Protein AF-A0A2V3ZYP7-F1 (afdb_monomer)

Mean predicted aligned error: 9.41 Å

Radius of gyration: 32.52 Å; Cα contacts (8 Å, |Δi|>4): 1141; chains: 1; bounding box: 69×99×107 Å

Foldseek 3Di:
DDDDDPPVVVVVVVVVVPPDPPPVPPVPPPVPPVVAPPQKDKDKDWPFDKWKWKAFDDFAFFWQDQKDKAFWAAAQAFGIKWKKKWFAWDQPQDPAFDADPVGHTFAKFFDFKKWWAAFAPDKFFDLVDKWKKFKFFFPAAPDDPPPDQGDTQADDGHTDPDTLDIDIDRQFHDHPVCVVVQVVLVPDPQADDPPDDRDHGTDIGTRPDPVNSVLLRVSSVCNNVVHCCSVDDVSVCVSGSIMMMTIDPPTHMITMTGFPPLNTWMKTWMFTCDDPGHPGITIGTTTTDNDDSVRRRMGMHMDGDCCSRPLRCVQRDARLDIGICVSRVQKAKAWFQRGMWMKMDRQCLLCLCVPAPGKAWPWKKKKWFFDPPNADPHRAHAAAPDPPNPGFFKFKAKDFSSNDGDGADADPPRDTWTWHWDADPVDRRPIMTMTTCRVVSRCCNVPNDDNGIIMIIYGDSVCSNPDGHMTMTGQPPVDPRHIIMITTMMHRD

Secondary structure (DSSP, 8-state):
-----SSHHHHHHHHHTT-----S------TTGGGS-TTEEEEEE-----EEEEEE-SS-B-BS-SEEEEEEEEETTTEEEEEEEEEPBP-TTT----B-TTS-B--EEEEEEEEEE---S-EES-TTS-EEEEEEEBSS-----TT-SS-BTT----B-SS-SEEEEE------GGGHHHHHHTT-SSSB--TTS----SSEEEE--SHHHHHHHHHHHHHHHTT-GGGSSHHHHHHH---EEEEE-TT---EEEEE-STTSEEEEEEEEESSGGGBT-EEEEEEEBPPPBTTB--EEEEEEEE-TT-TT-GGG--STT-EEEGGGTTTEEEEETTTTEEEEEE-TTGGGGGGSSSEEEEEEEEEEEEEPTTS--SSSSPPP---TTT-PPPEEEEEE-TT----EEPB-GGGPBPBPEEE--SS-GGG-EEEEE-HHHHHHHHHH---TT-EEEEEE-TTTGGG---EEEEE--TTSTTS-EEEEEEEEE-

Solvent-accessible surface area (backbone atoms only — not comparable to full-atom values): 26661 Å² total; per-residue (Å²): 135,85,90,87,79,71,62,68,63,53,50,56,56,59,57,63,73,69,69,69,81,77,64,88,70,74,70,77,77,61,86,60,67,89,76,49,60,99,53,49,48,79,46,81,44,61,83,60,65,70,47,50,20,26,34,34,58,64,82,45,56,20,36,64,52,59,51,44,48,45,22,13,35,75,39,81,75,71,15,37,40,39,26,35,26,39,32,26,63,32,64,75,92,62,74,62,60,48,60,46,100,86,70,49,78,44,50,58,44,68,72,47,35,27,46,35,37,41,30,37,78,59,54,35,41,57,54,87,48,69,32,36,46,33,31,24,44,30,73,49,68,77,67,76,57,102,86,49,94,68,44,27,19,80,51,83,80,60,56,44,89,69,49,31,34,78,50,74,44,62,71,34,57,32,57,76,94,48,44,66,67,41,41,52,61,73,36,76,79,49,49,61,71,85,88,63,83,78,74,70,68,31,46,81,42,74,31,81,34,69,64,28,47,48,51,44,40,51,53,37,51,35,34,62,68,68,41,68,47,69,72,43,72,70,44,34,38,70,74,47,27,21,36,38,42,33,43,38,94,79,24,41,35,30,38,32,26,43,37,32,97,69,27,28,29,41,37,38,34,29,23,33,72,53,77,98,52,42,74,44,64,32,47,50,65,29,23,32,47,50,35,45,102,90,43,67,42,32,33,29,23,45,48,73,49,23,80,78,13,86,55,51,57,57,70,55,79,46,34,65,31,72,44,48,13,88,72,27,86,21,33,32,39,27,30,29,39,70,38,31,23,26,37,38,36,57,87,64,61,49,55,63,64,68,74,33,82,43,68,48,67,79,38,25,37,40,37,41,20,61,35,75,90,70,58,42,90,67,46,41,51,73,55,30,72,49,93,85,64,81,40,59,40,36,31,39,26,38,26,42,76,60,60,47,86,73,46,60,43,67,38,80,96,71,36,68,40,54,47,43,72,48,78,29,92,89,45,64,80,66,27,33,36,36,35,83,38,34,68,59,53,42,47,28,46,74,73,50,74,63,91,54,54,31,36,37,37,28,60,47,83,92,48,27,33,76,37,75,53,47,48,46,32,31,44,39,88,92,44,95,51,27,56,35,45,40,32,36,34,38,30,29,104

InterPro domains:
  IPR025366 Protein of unknown function DUF4270 [PF14092] (31-489)

pLDDT: mean 86.4, std 14.0, range [39.28, 98.5]

Organism: NCBI:txid2184082

Sequence (493 aa):
MRMRTNHVLLLLLALSLFISCNSNNFEEHKIGDNLIDENSEVVLIDSLTIKSSTVIMDSLVTSGFKKSILGRYQDEFLGDVKTEFYGVLDFSGGFKKPTSSEGADINIEFDSLVFMAYPDTLYFGDTLQPQRIIINQLSEEIELPDNELAYYAHSKFDYNENPLLDTEFFLKPVKQSKYNQVIDNHGAEGEIDYSEKYYGKGIFIKMENADAIALGKEIVDSVNTESEIFNNVNQWHKFIKGLVIRPGDENTVMWQAPIGEGKLKLRLYYHETDYEDAGKQKFHDFQIVADGPDEQKSFTNYSSDRSSTPQGLDRLIKQEDELDSEQTDHLTFIQGGVGLYTKINIPYIENLKRLGIAGGVLKAELIMYPKNDSFDDELFPLPTADKFSRLTSLILYNTNEDNEFRSFIPGVNNTAIAFRVNDNLQNKDETFYSVDLTSYVNSVVVSGKEYEDAILIGIQREVVGNTYDRLIIEDDPDSDYRMKLKVTYVIQR

Structure (mmCIF, N/CA/C/O backbone):
data_AF-A0A2V3ZYP7-F1
#
_entry.id   AF-A0A2V3ZYP7-F1
#
loop_
_atom_site.group_PDB
_atom_site.id
_atom_site.type_symbol
_atom_site.label_atom_id
_atom_site.label_alt_id
_atom_site.label_comp_id
_atom_site.label_asym_id
_atom_site.label_entity_id
_atom_site.label_seq_id
_atom_site.pdbx_PDB_ins_code
_atom_site.Cartn_x
_atom_site.Cartn_y
_atom_site.Cartn_z
_atom_site.occupancy
_atom_site.B_iso_or_equiv
_atom_site.auth_seq_id
_atom_site.auth_comp_id
_atom_site.auth_asym_id
_atom_site.auth_atom_id
_atom_site.pdbx_PDB_model_num
ATOM 1 N N . MET A 1 1 ? 13.989 -74.855 73.304 1.00 43.75 1 MET A N 1
ATOM 2 C CA . MET A 1 1 ? 13.009 -74.152 74.161 1.00 43.75 1 MET A CA 1
ATOM 3 C C . MET A 1 1 ? 12.458 -72.995 73.341 1.00 43.75 1 MET A C 1
ATOM 5 O O . MET A 1 1 ? 13.243 -72.219 72.818 1.00 43.75 1 MET A O 1
ATOM 9 N N . ARG A 1 2 ? 11.156 -73.032 73.042 1.00 39.41 2 ARG A N 1
ATOM 10 C CA . ARG A 1 2 ? 10.499 -72.312 71.938 1.00 39.41 2 ARG A CA 1
ATOM 11 C C . ARG A 1 2 ? 10.403 -70.799 72.168 1.00 39.41 2 ARG A C 1
ATOM 13 O O . ARG A 1 2 ? 10.020 -70.363 73.248 1.00 39.41 2 ARG A O 1
ATOM 20 N N . MET A 1 3 ? 10.664 -70.065 71.085 1.00 50.03 3 MET A N 1
ATOM 21 C CA . MET A 1 3 ? 10.304 -68.669 70.824 1.00 50.03 3 MET A CA 1
ATOM 22 C C . MET A 1 3 ? 8.874 -68.348 71.273 1.00 50.03 3 MET A C 1
ATOM 24 O O . MET A 1 3 ? 7.943 -69.034 70.853 1.00 50.03 3 MET A O 1
ATOM 28 N N . ARG A 1 4 ? 8.703 -67.281 72.060 1.00 53.97 4 ARG A N 1
ATOM 29 C CA . ARG A 1 4 ? 7.450 -66.516 72.191 1.00 53.97 4 ARG A CA 1
ATOM 30 C C . ARG A 1 4 ? 7.741 -65.182 72.882 1.00 53.97 4 ARG A C 1
ATOM 32 O O . ARG A 1 4 ? 7.318 -64.924 74.001 1.00 53.97 4 ARG A O 1
ATOM 39 N N . THR A 1 5 ? 8.489 -64.328 72.200 1.00 57.00 5 THR A N 1
ATOM 40 C CA . THR A 1 5 ? 8.727 -62.953 72.643 1.00 57.00 5 THR A CA 1
ATOM 41 C C . THR A 1 5 ? 9.000 -62.110 71.404 1.00 57.00 5 THR A C 1
ATOM 43 O O . THR A 1 5 ? 9.689 -62.575 70.502 1.00 57.00 5 THR A O 1
ATOM 46 N N . ASN A 1 6 ? 8.450 -60.893 71.367 1.00 60.00 6 ASN A N 1
ATOM 47 C CA . ASN A 1 6 ? 8.679 -59.847 70.353 1.00 60.00 6 ASN A CA 1
ATOM 48 C C . ASN A 1 6 ? 7.714 -59.780 69.155 1.00 60.00 6 ASN A C 1
ATOM 50 O O . ASN A 1 6 ? 8.114 -59.375 68.070 1.00 60.00 6 ASN A O 1
ATOM 54 N N . HIS A 1 7 ? 6.424 -60.078 69.337 1.00 55.78 7 HIS A N 1
ATOM 55 C CA . HIS A 1 7 ? 5.395 -59.602 68.390 1.00 55.78 7 HIS A CA 1
ATOM 56 C C . HIS A 1 7 ? 4.642 -58.376 68.909 1.00 55.78 7 HIS A C 1
ATOM 58 O O . HIS A 1 7 ? 4.373 -57.470 68.137 1.00 55.78 7 HIS A O 1
ATOM 64 N N . VAL A 1 8 ? 4.413 -58.272 70.222 1.00 63.22 8 VAL A N 1
ATOM 65 C CA . VAL A 1 8 ? 3.719 -57.116 70.822 1.00 63.22 8 VAL A CA 1
ATOM 66 C C . VAL A 1 8 ? 4.585 -55.850 70.791 1.00 63.22 8 VAL A C 1
ATOM 68 O O . VAL A 1 8 ? 4.085 -54.776 70.481 1.00 63.22 8 VAL A O 1
ATOM 71 N N . LEU A 1 9 ? 5.898 -55.975 71.022 1.00 58.69 9 LEU A N 1
ATOM 72 C CA . LEU A 1 9 ? 6.828 -54.839 70.976 1.00 58.69 9 LEU A CA 1
ATOM 73 C C . LEU A 1 9 ? 7.056 -54.328 69.542 1.00 58.69 9 LEU A C 1
ATOM 75 O O . LEU A 1 9 ? 7.192 -53.131 69.328 1.00 58.69 9 LEU A O 1
ATOM 79 N N . LEU A 1 10 ? 7.044 -55.234 68.559 1.00 61.59 10 LEU A N 1
ATOM 80 C CA . LEU A 1 10 ? 7.167 -54.907 67.135 1.00 61.59 10 LEU A CA 1
ATOM 81 C C . LEU A 1 10 ? 5.869 -54.298 66.581 1.00 61.59 10 LEU A C 1
ATOM 83 O O . LEU A 1 10 ? 5.938 -53.384 65.767 1.00 61.59 10 LEU A O 1
ATOM 87 N N . LEU A 1 11 ? 4.701 -54.729 67.081 1.00 61.94 11 LEU A N 1
ATOM 88 C CA . LEU A 1 11 ? 3.417 -54.094 66.770 1.00 61.94 11 LEU A CA 1
ATOM 89 C C . LEU A 1 11 ? 3.313 -52.682 67.368 1.00 61.94 11 LEU A C 1
ATOM 91 O O . LEU A 1 11 ? 2.821 -51.786 66.698 1.00 61.94 11 LEU A O 1
ATOM 95 N N . LEU A 1 12 ? 3.799 -52.469 68.597 1.00 61.81 12 LEU A N 1
ATOM 96 C CA . LEU A 1 12 ? 3.816 -51.149 69.245 1.00 61.81 12 LEU A CA 1
ATOM 97 C C . LEU A 1 12 ? 4.803 -50.180 68.576 1.00 61.81 12 LEU A C 1
ATOM 99 O O . LEU A 1 12 ? 4.495 -48.998 68.442 1.00 61.81 12 LEU A O 1
ATOM 103 N N . LEU A 1 13 ? 5.948 -50.676 68.094 1.00 63.16 13 LEU A N 1
ATOM 104 C CA . LEU A 1 13 ? 6.902 -49.869 67.329 1.00 63.16 13 LEU A CA 1
ATOM 105 C C . LEU A 1 13 ? 6.359 -49.532 65.926 1.00 63.16 13 LEU A C 1
ATOM 107 O O . LEU A 1 13 ? 6.485 -48.393 65.487 1.00 63.16 13 LEU A O 1
ATOM 111 N N . ALA A 1 14 ? 5.681 -50.474 65.258 1.00 60.19 14 ALA A N 1
ATOM 112 C CA . ALA A 1 14 ? 5.024 -50.230 63.971 1.00 60.19 14 ALA A CA 1
ATOM 113 C C . ALA A 1 14 ? 3.830 -49.262 64.080 1.00 60.19 14 ALA A C 1
ATOM 115 O O . ALA A 1 14 ? 3.604 -48.476 63.165 1.00 60.19 14 ALA A O 1
ATOM 116 N N . LEU A 1 15 ? 3.103 -49.256 65.205 1.00 55.56 15 LEU A N 1
ATOM 117 C CA . LEU A 1 15 ? 1.995 -48.321 65.440 1.00 55.56 15 LEU A CA 1
ATOM 118 C C . LEU A 1 15 ? 2.477 -46.881 65.699 1.00 55.56 15 LEU A C 1
ATOM 120 O O . LEU A 1 15 ? 1.754 -45.934 65.404 1.00 55.56 15 LEU A O 1
ATOM 124 N N . SER A 1 16 ? 3.713 -46.707 66.184 1.00 57.22 16 SER A N 1
ATOM 125 C CA . SER A 1 16 ? 4.327 -45.383 66.375 1.00 57.22 16 SER A CA 1
ATOM 126 C C . SER A 1 16 ? 4.764 -44.699 65.070 1.00 57.22 16 SER A C 1
ATOM 128 O O . SER A 1 16 ? 4.939 -43.485 65.057 1.00 57.22 16 SER A O 1
ATOM 130 N N . LEU A 1 17 ? 4.867 -45.444 63.958 1.00 52.09 17 LEU A N 1
ATOM 131 C CA . LEU A 1 17 ? 5.195 -44.904 62.629 1.00 52.09 17 LEU A CA 1
ATOM 132 C C . LEU A 1 17 ? 3.969 -44.389 61.849 1.00 52.09 17 LEU A C 1
ATOM 134 O O . LEU A 1 17 ? 4.140 -43.816 60.777 1.00 52.09 17 LEU A O 1
ATOM 138 N N . PHE A 1 18 ? 2.748 -44.552 62.377 1.00 47.25 18 PHE A N 1
ATOM 139 C CA . PHE A 1 18 ? 1.509 -44.066 61.746 1.00 47.25 18 PHE A CA 1
ATOM 140 C C . PHE A 1 18 ? 0.903 -42.823 62.407 1.00 47.25 18 PHE A C 1
ATOM 142 O O . PHE A 1 18 ? -0.131 -42.338 61.953 1.00 47.25 18 PHE A O 1
ATOM 149 N N . ILE A 1 19 ? 1.549 -42.253 63.428 1.00 49.97 19 ILE A N 1
ATOM 150 C CA . ILE A 1 19 ? 1.181 -40.927 63.936 1.00 49.97 19 ILE A CA 1
ATOM 151 C C . ILE A 1 19 ? 2.012 -39.897 63.170 1.00 49.97 19 ILE A C 1
ATOM 153 O O . ILE A 1 19 ? 2.967 -39.322 63.683 1.00 49.97 19 ILE A O 1
ATOM 157 N N . SER A 1 20 ? 1.655 -39.690 61.901 1.00 39.28 20 SER A N 1
ATOM 158 C CA . SER A 1 20 ? 1.947 -38.410 61.264 1.00 39.28 20 SER A CA 1
ATOM 159 C C . SER A 1 20 ? 1.052 -37.385 61.950 1.00 39.28 20 SER A C 1
ATOM 161 O O . SER A 1 20 ? -0.175 -37.506 61.930 1.00 39.28 20 SER A O 1
ATOM 163 N N . CYS A 1 21 ? 1.662 -36.403 62.608 1.00 46.84 21 CYS A N 1
ATOM 164 C CA . CYS A 1 21 ? 0.968 -35.169 62.921 1.00 46.84 21 CYS A CA 1
ATOM 165 C C . CYS A 1 21 ? 0.554 -34.548 61.585 1.00 46.84 21 CYS A C 1
ATOM 167 O O . CYS A 1 21 ? 1.341 -33.841 60.963 1.00 46.84 21 CYS A O 1
ATOM 169 N N . ASN A 1 22 ? -0.688 -34.775 61.162 1.00 44.53 22 ASN A N 1
ATOM 170 C CA . ASN A 1 22 ? -1.366 -33.775 60.356 1.00 44.53 22 ASN A CA 1
ATOM 171 C C . ASN A 1 22 ? -1.524 -32.565 61.280 1.00 44.53 22 ASN A C 1
ATOM 173 O O . ASN A 1 22 ? -2.479 -32.466 62.052 1.00 44.53 22 ASN A O 1
ATOM 177 N N . SER A 1 23 ? -0.537 -31.669 61.272 1.00 43.38 23 SER A N 1
ATOM 178 C CA . SER A 1 23 ? -0.804 -30.296 61.656 1.00 43.38 23 SER A CA 1
ATOM 179 C C . SER A 1 23 ? -1.865 -29.818 60.675 1.00 43.38 23 SER A C 1
ATOM 181 O O . SER A 1 23 ? -1.561 -29.540 59.520 1.00 43.38 23 SER A O 1
ATOM 183 N N . ASN A 1 24 ? -3.114 -29.738 61.129 1.00 42.47 24 ASN A N 1
ATOM 184 C CA . ASN A 1 24 ? -4.229 -29.144 60.388 1.00 42.47 24 ASN A CA 1
ATOM 185 C C . ASN A 1 24 ? -4.043 -27.631 60.137 1.00 42.47 24 ASN A C 1
ATOM 187 O O . ASN A 1 24 ? -5.002 -26.940 59.823 1.00 42.47 24 ASN A O 1
ATOM 191 N N . ASN A 1 25 ? -2.813 -27.126 60.232 1.00 46.91 25 ASN A N 1
ATOM 192 C CA . ASN A 1 25 ? -2.414 -25.814 59.765 1.00 46.91 25 ASN A CA 1
ATOM 193 C C . ASN A 1 25 ? -1.613 -26.007 58.476 1.00 46.91 25 ASN A C 1
ATOM 195 O O . ASN A 1 25 ? -0.407 -25.777 58.430 1.00 46.91 25 ASN A O 1
ATOM 199 N N . PHE A 1 26 ? -2.300 -26.422 57.413 1.00 41.50 26 PHE A N 1
ATOM 200 C CA . PHE A 1 26 ? -2.014 -25.775 56.142 1.00 41.50 26 PHE A CA 1
ATOM 201 C C . PHE A 1 26 ? -2.574 -24.364 56.312 1.00 41.50 26 PHE A C 1
ATOM 203 O O . PHE A 1 26 ? -3.756 -24.121 56.080 1.00 41.50 26 PHE A O 1
ATOM 210 N N . GLU A 1 27 ? -1.749 -23.452 56.830 1.00 47.41 27 GLU A N 1
ATOM 211 C CA . GLU A 1 27 ? -1.961 -22.051 56.509 1.00 47.41 27 GLU A CA 1
ATOM 212 C C . GLU A 1 27 ? -1.814 -21.993 54.996 1.00 47.41 27 GLU A C 1
ATOM 214 O O . GLU A 1 27 ? -0.724 -22.136 54.438 1.00 47.41 27 GLU A O 1
ATOM 219 N N . GLU A 1 28 ? -2.958 -21.912 54.327 1.00 44.19 28 GLU A N 1
ATOM 220 C CA . GLU A 1 28 ? -3.047 -21.420 52.972 1.00 44.19 28 GLU A CA 1
ATOM 221 C C . GLU A 1 28 ? -2.395 -20.037 53.027 1.00 44.19 28 GLU A C 1
ATOM 223 O O . GLU A 1 28 ? -3.021 -19.048 53.402 1.00 44.19 28 GLU A O 1
ATOM 228 N N . HIS A 1 29 ? -1.082 -19.975 52.792 1.00 40.25 29 HIS A N 1
ATOM 229 C CA . HIS A 1 29 ? -0.386 -18.716 52.616 1.00 40.25 29 HIS A CA 1
ATOM 230 C C . HIS A 1 29 ? -0.923 -18.129 51.314 1.00 40.25 29 HIS A C 1
ATOM 232 O O . HIS A 1 29 ? -0.340 -18.288 50.242 1.00 40.25 29 HIS A O 1
ATOM 238 N N . LYS A 1 30 ? -2.075 -17.468 51.420 1.00 44.25 30 LYS A N 1
ATOM 239 C CA . LYS A 1 30 ? -2.580 -16.527 50.439 1.00 44.25 30 LYS A CA 1
ATOM 240 C C . LYS A 1 30 ? -1.636 -15.340 50.469 1.00 44.25 30 LYS A C 1
ATOM 242 O O . LYS A 1 30 ? -1.816 -14.368 51.200 1.00 44.25 30 LYS A O 1
ATOM 247 N N . ILE A 1 31 ? -0.547 -15.477 49.723 1.00 45.53 31 ILE A N 1
ATOM 248 C CA . ILE A 1 31 ? 0.363 -14.381 49.426 1.00 45.53 31 ILE A CA 1
ATOM 249 C C . ILE A 1 31 ? -0.476 -13.334 48.684 1.00 45.53 31 ILE A C 1
ATOM 251 O O . ILE A 1 31 ? -0.777 -13.510 47.509 1.00 45.53 31 ILE A O 1
ATOM 255 N N . GLY A 1 32 ? -0.908 -12.291 49.396 1.00 52.75 32 GLY A N 1
ATOM 256 C CA . GLY A 1 32 ? -1.716 -11.201 48.842 1.00 52.75 32 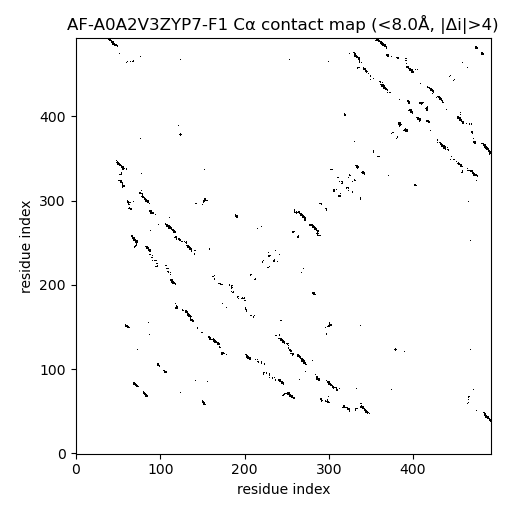GLY A CA 1
ATOM 257 C C . GLY A 1 32 ? -2.864 -10.718 49.733 1.00 52.75 32 GLY A C 1
ATOM 258 O O . GLY A 1 32 ? -3.158 -9.528 49.696 1.00 52.75 32 GLY A O 1
ATOM 259 N N . ASP A 1 33 ? -3.447 -11.571 50.587 1.00 50.12 33 ASP A N 1
ATOM 260 C CA . ASP A 1 33 ? -4.618 -11.193 51.413 1.00 50.12 33 ASP A CA 1
ATOM 261 C C . ASP A 1 33 ? -4.279 -10.129 52.477 1.00 50.12 33 ASP A C 1
ATOM 263 O O . ASP A 1 33 ? -5.136 -9.351 52.871 1.00 50.12 33 ASP A O 1
ATOM 267 N N . ASN A 1 34 ? -3.010 -10.021 52.887 1.00 48.84 34 ASN A N 1
ATOM 268 C CA . ASN A 1 34 ? -2.543 -8.990 53.827 1.00 48.84 34 ASN A CA 1
ATOM 269 C C . ASN A 1 34 ? -2.176 -7.645 53.161 1.00 48.84 34 ASN A C 1
ATOM 271 O O . ASN A 1 34 ? -1.628 -6.771 53.831 1.00 48.84 34 ASN A O 1
ATOM 275 N N . LEU A 1 35 ? -2.386 -7.487 51.850 1.00 55.28 35 LEU A N 1
ATOM 276 C CA . LEU A 1 35 ? -2.051 -6.256 51.111 1.00 55.28 35 LEU A CA 1
ATOM 277 C C . LEU A 1 35 ? -3.277 -5.396 50.781 1.00 55.28 35 LEU A C 1
ATOM 279 O O . LEU A 1 35 ? -3.128 -4.305 50.234 1.00 55.28 35 LEU A O 1
ATOM 283 N N . ILE A 1 36 ? -4.471 -5.882 51.106 1.00 57.09 36 ILE A N 1
ATOM 284 C CA . ILE A 1 36 ? -5.749 -5.243 50.819 1.00 57.09 36 ILE A CA 1
ATOM 285 C C . ILE A 1 36 ? -6.407 -5.000 52.182 1.00 57.09 36 ILE A C 1
ATOM 287 O O . ILE A 1 36 ? -6.630 -5.949 52.927 1.00 57.09 36 ILE A O 1
ATOM 291 N N . ASP A 1 37 ? -6.647 -3.734 52.546 1.00 59.47 37 ASP A N 1
ATOM 292 C CA . ASP A 1 37 ? -7.407 -3.390 53.760 1.00 59.47 37 ASP A CA 1
ATOM 293 C C . ASP A 1 37 ? -8.736 -4.167 53.765 1.00 59.47 37 ASP A C 1
ATOM 295 O O . ASP A 1 37 ? -9.338 -4.322 52.703 1.00 59.47 37 ASP A O 1
ATOM 299 N N . GLU A 1 38 ? -9.249 -4.588 54.931 1.00 62.53 38 GLU A N 1
ATOM 300 C CA . GLU A 1 38 ? -10.508 -5.365 55.058 1.00 62.53 38 GLU A CA 1
ATOM 301 C C . GLU A 1 38 ? -11.731 -4.702 54.373 1.00 62.53 38 GLU A C 1
ATOM 303 O O . GLU A 1 38 ? -12.750 -5.351 54.146 1.00 62.53 38 GLU A O 1
ATOM 308 N N . ASN A 1 39 ? -11.618 -3.424 53.992 1.00 74.19 39 ASN A N 1
ATOM 309 C CA . ASN A 1 39 ? -12.632 -2.635 53.289 1.00 74.19 39 ASN A CA 1
ATOM 310 C C . ASN A 1 39 ? -12.400 -2.497 51.770 1.00 74.19 39 ASN A C 1
ATOM 312 O O . ASN A 1 39 ? -13.052 -1.666 51.135 1.00 74.19 39 ASN A O 1
ATOM 316 N N . SER A 1 40 ? -11.459 -3.239 51.183 1.00 82.12 40 SER A N 1
ATOM 317 C CA . SER A 1 40 ? -11.126 -3.148 49.758 1.00 82.12 40 SER A CA 1
ATOM 318 C C . SER A 1 40 ? -11.475 -4.433 48.996 1.00 82.12 40 SER A C 1
ATOM 320 O O . SER A 1 40 ? -11.192 -5.541 49.437 1.00 82.12 40 SER A O 1
ATOM 322 N N . GLU A 1 41 ? -12.103 -4.282 47.833 1.00 90.38 41 GLU A N 1
ATOM 323 C CA . GLU A 1 41 ? -12.608 -5.361 46.978 1.00 90.38 41 GLU A CA 1
ATOM 324 C C . GLU A 1 41 ? -12.062 -5.194 45.559 1.00 90.38 41 GLU A C 1
ATOM 326 O O . GLU A 1 41 ? -12.024 -4.084 45.033 1.00 90.38 41 GLU A O 1
ATOM 331 N N . VAL A 1 42 ? -11.658 -6.290 44.914 1.00 92.00 42 VAL A N 1
ATOM 332 C CA . VAL A 1 42 ? -11.238 -6.279 43.507 1.00 92.00 42 VAL A CA 1
ATOM 333 C C . VAL A 1 42 ? -12.358 -6.856 42.651 1.00 92.00 42 VAL A C 1
ATOM 335 O O . VAL A 1 42 ? -12.761 -8.000 42.848 1.00 92.00 42 VAL A O 1
ATOM 338 N N . VAL A 1 43 ? -12.833 -6.076 41.682 1.00 93.31 43 VAL A N 1
ATOM 339 C CA . VAL A 1 43 ? -13.897 -6.471 40.752 1.00 93.31 43 VAL A CA 1
ATOM 340 C C . VAL A 1 43 ? -13.389 -6.492 39.314 1.00 93.31 43 VAL A C 1
ATOM 342 O O . VAL A 1 43 ? -12.541 -5.686 38.927 1.00 93.31 43 VAL A O 1
ATOM 345 N N . LEU A 1 44 ? -13.926 -7.413 38.515 1.00 95.00 44 LEU A N 1
ATOM 346 C CA . LEU A 1 44 ? -13.753 -7.436 37.066 1.00 95.00 44 LEU A CA 1
ATOM 347 C C . LEU A 1 44 ? -15.025 -6.893 36.413 1.00 95.00 44 LEU A C 1
ATOM 349 O O . LEU A 1 44 ? -16.117 -7.385 36.686 1.00 95.00 44 LEU A O 1
ATOM 353 N N . ILE A 1 45 ? -14.870 -5.889 35.557 1.00 93.75 45 ILE A N 1
ATOM 354 C CA . ILE A 1 45 ? -15.952 -5.225 34.833 1.00 93.75 45 ILE A CA 1
ATOM 355 C C . ILE A 1 45 ? -15.702 -5.430 33.342 1.00 93.75 45 ILE A C 1
ATOM 357 O O . ILE A 1 45 ? -14.697 -4.964 32.816 1.00 93.75 45 ILE A O 1
ATOM 361 N N . ASP A 1 46 ? -16.615 -6.107 32.659 1.00 90.94 46 ASP A N 1
ATOM 362 C CA . ASP A 1 46 ? -16.583 -6.331 31.207 1.00 90.94 46 ASP A CA 1
ATOM 363 C C . ASP A 1 46 ? -17.878 -5.878 30.507 1.00 90.94 46 ASP A C 1
ATOM 365 O O . ASP A 1 46 ? -18.062 -6.100 29.313 1.00 90.94 46 ASP A O 1
ATOM 369 N N . SER A 1 47 ? -18.757 -5.196 31.247 1.00 87.50 47 SER A N 1
ATOM 370 C CA . SER A 1 47 ? -20.051 -4.687 30.787 1.00 87.50 47 SER A CA 1
ATOM 371 C C . SER A 1 47 ? -20.009 -3.212 30.360 1.00 87.50 47 SER A C 1
ATOM 373 O O . SER A 1 47 ? -21.040 -2.537 30.374 1.00 87.50 47 SER A O 1
ATOM 375 N N . LEU A 1 48 ? -18.823 -2.663 30.077 1.00 92.50 48 LEU A N 1
ATOM 376 C CA . LEU A 1 48 ? -18.686 -1.280 29.616 1.00 92.50 48 LEU A CA 1
ATOM 377 C C . LEU A 1 48 ? -19.209 -1.155 28.183 1.00 92.50 48 LEU A C 1
ATOM 379 O O . LEU A 1 48 ? -18.843 -1.942 27.317 1.00 92.50 48 LEU A O 1
ATOM 383 N N . THR A 1 49 ? -20.033 -0.137 27.933 1.00 93.06 49 THR A N 1
ATOM 384 C CA . THR A 1 49 ? -20.513 0.180 26.585 1.00 93.06 49 THR A CA 1
ATOM 385 C C . THR A 1 49 ? -19.374 0.724 25.731 1.00 93.06 49 THR A C 1
ATOM 387 O O . THR A 1 49 ? -18.760 1.732 26.094 1.00 93.06 49 THR A O 1
ATOM 390 N N . ILE A 1 50 ? -19.154 0.089 24.584 1.00 95.62 50 ILE A N 1
ATOM 391 C CA . ILE A 1 50 ? -18.333 0.602 23.492 1.00 95.62 50 ILE A CA 1
ATOM 392 C C . ILE A 1 50 ? -19.289 0.947 22.354 1.00 95.62 50 ILE A C 1
ATOM 394 O O . ILE A 1 50 ? -20.174 0.164 22.032 1.00 95.62 50 ILE A O 1
ATOM 398 N N . LYS A 1 51 ? -19.150 2.151 21.804 1.00 96.31 51 LYS A N 1
ATOM 399 C CA . LYS A 1 51 ? -19.754 2.523 20.524 1.00 96.31 51 LYS A CA 1
ATOM 400 C C . LYS A 1 51 ? -18.653 2.481 19.487 1.00 96.31 51 LYS A C 1
ATOM 402 O O . LYS A 1 51 ? -17.606 3.079 19.744 1.00 96.31 51 LYS A O 1
ATOM 407 N N . SER A 1 52 ? -18.879 1.797 18.378 1.00 97.88 52 SER A N 1
ATOM 408 C CA . SER A 1 52 ? -17.892 1.641 17.321 1.00 97.88 52 SER A CA 1
ATOM 409 C C . SER A 1 52 ? -18.455 2.081 15.975 1.00 97.88 52 SER A C 1
ATOM 411 O O . SER A 1 52 ? -19.662 2.027 15.729 1.00 97.88 52 SER A O 1
ATOM 413 N N . SER A 1 53 ? -17.563 2.548 15.116 1.00 98.44 53 SER A N 1
ATOM 414 C CA . SER A 1 53 ? -17.888 3.010 13.777 1.00 98.44 53 SER A CA 1
ATOM 415 C C . SER A 1 53 ? -16.669 2.915 12.867 1.00 98.44 53 SER A C 1
ATOM 417 O O . SER A 1 53 ? -15.532 2.758 13.321 1.00 98.44 53 SER A O 1
ATOM 419 N N . THR A 1 54 ? -16.902 2.992 11.563 1.00 98.50 54 THR A N 1
ATOM 420 C CA . THR A 1 54 ? -15.851 3.089 10.548 1.00 98.50 54 THR A CA 1
ATOM 421 C C . THR A 1 54 ? -15.758 4.518 10.047 1.00 98.50 54 THR A C 1
ATOM 423 O O . THR A 1 54 ? -16.780 5.140 9.761 1.00 98.50 54 THR A O 1
ATOM 426 N N . VAL A 1 55 ? -14.532 5.015 9.913 1.00 97.69 55 VAL A N 1
ATOM 427 C CA . VAL A 1 55 ? -14.221 6.348 9.387 1.00 97.69 55 VAL A CA 1
ATOM 428 C C . VAL A 1 55 ? -13.163 6.239 8.292 1.00 97.69 55 VAL A C 1
ATOM 430 O O . VAL A 1 55 ? -12.448 5.234 8.199 1.00 97.69 55 VAL A O 1
ATOM 433 N N . ILE A 1 56 ? -13.046 7.279 7.470 1.00 95.19 56 ILE A N 1
ATOM 434 C CA . ILE A 1 56 ? -12.055 7.365 6.395 1.00 95.19 56 ILE A CA 1
ATOM 435 C C . ILE A 1 56 ? -11.089 8.524 6.640 1.00 95.19 56 ILE A C 1
ATOM 437 O O . ILE A 1 56 ? -11.468 9.579 7.139 1.00 95.19 56 ILE A O 1
ATOM 441 N N . MET A 1 57 ? -9.821 8.332 6.288 1.00 89.00 57 MET A N 1
ATOM 442 C CA . MET A 1 57 ? -8.843 9.414 6.277 1.00 89.00 57 MET A CA 1
ATOM 443 C C . MET A 1 57 ? -8.988 10.281 5.033 1.00 89.00 57 MET A C 1
ATOM 445 O O . MET A 1 57 ? -9.016 9.760 3.918 1.00 89.00 57 MET A O 1
ATOM 449 N N . ASP A 1 58 ? -8.924 11.597 5.217 1.00 77.00 58 ASP A N 1
ATOM 450 C CA . ASP A 1 58 ? -8.553 12.490 4.126 1.00 77.00 58 ASP A CA 1
ATOM 451 C C . ASP A 1 58 ? -7.019 12.513 3.961 1.00 77.00 58 ASP A C 1
ATOM 453 O O . ASP A 1 58 ? -6.253 12.436 4.925 1.00 77.00 58 ASP A O 1
ATOM 457 N N . SER A 1 59 ? -6.581 12.591 2.705 1.00 84.56 59 SER A N 1
ATOM 458 C CA . SER A 1 59 ? -5.200 12.816 2.273 1.00 84.56 59 SER A CA 1
ATOM 459 C C . SER A 1 59 ? -4.177 11.820 2.833 1.00 84.56 59 SER A C 1
ATOM 461 O O . SER A 1 59 ? -3.323 12.117 3.671 1.00 84.56 59 SER A O 1
ATOM 463 N N . LEU A 1 60 ? -4.223 10.609 2.282 1.00 91.62 60 LEU A N 1
ATOM 464 C CA . LEU A 1 60 ? -3.274 9.540 2.569 1.00 91.62 60 LEU A CA 1
ATOM 465 C C . LEU A 1 60 ? -1.973 9.712 1.775 1.00 91.62 60 LEU A C 1
ATOM 467 O O . LEU A 1 60 ? -2.002 9.580 0.557 1.00 91.62 60 LEU A O 1
ATOM 471 N N . VAL A 1 61 ? -0.845 9.972 2.441 1.00 92.81 61 VAL A N 1
ATOM 472 C CA . VAL A 1 61 ? 0.476 10.094 1.791 1.00 92.81 61 VAL A CA 1
ATOM 473 C C . VAL A 1 61 ? 0.950 8.738 1.263 1.00 92.81 61 VAL A C 1
ATOM 475 O O . VAL A 1 61 ? 0.971 7.767 2.017 1.00 92.81 61 VAL A O 1
ATOM 478 N N . THR A 1 62 ? 1.373 8.671 -0.003 1.00 93.44 62 THR A N 1
ATOM 479 C CA . THR A 1 62 ? 1.822 7.431 -0.673 1.00 93.44 62 THR A CA 1
ATOM 480 C C . THR A 1 62 ? 3.189 7.543 -1.355 1.00 93.44 62 THR A C 1
ATOM 482 O O . THR A 1 62 ? 3.628 6.584 -1.997 1.00 93.44 62 THR A O 1
ATOM 485 N N . SER A 1 63 ? 3.878 8.674 -1.197 1.00 92.12 63 SER A N 1
ATOM 486 C CA . SER A 1 63 ? 5.286 8.875 -1.566 1.00 92.12 63 SER A CA 1
ATOM 487 C C . SER A 1 63 ? 6.231 8.717 -0.369 1.00 92.12 63 SER A C 1
ATOM 489 O O . SER A 1 63 ? 5.804 8.649 0.783 1.00 92.12 63 SER A O 1
ATOM 491 N N . GLY A 1 64 ? 7.539 8.653 -0.630 1.00 87.31 64 GLY A N 1
ATOM 492 C CA . GLY A 1 64 ? 8.573 8.496 0.401 1.00 87.31 64 GLY A CA 1
ATOM 493 C C . GLY A 1 64 ? 8.846 7.038 0.785 1.00 87.31 64 GLY A C 1
ATOM 494 O O . GLY A 1 64 ? 9.615 6.766 1.711 1.00 87.31 64 GLY A O 1
ATOM 495 N N . PHE A 1 65 ? 8.225 6.087 0.084 1.00 88.25 65 PHE A N 1
ATOM 496 C CA . PHE A 1 65 ? 8.302 4.665 0.397 1.00 88.25 65 PHE A CA 1
ATOM 497 C C . PHE A 1 65 ? 9.301 3.933 -0.489 1.00 88.25 65 PHE A C 1
ATOM 499 O O . PHE A 1 65 ? 9.451 4.212 -1.668 1.00 88.25 65 PHE A O 1
ATOM 506 N N . LYS A 1 66 ? 9.948 2.903 0.066 1.00 87.62 66 LYS A N 1
ATOM 507 C CA . LYS A 1 66 ? 10.920 2.065 -0.660 1.00 87.62 66 LYS A CA 1
ATOM 508 C C . LYS A 1 66 ? 10.300 0.823 -1.299 1.00 87.62 66 LYS A C 1
ATOM 510 O O . LYS A 1 66 ? 11.008 -0.140 -1.602 1.00 87.62 66 LYS A O 1
ATOM 515 N N . LYS A 1 67 ? 8.984 0.822 -1.500 1.00 88.19 67 LYS A N 1
ATOM 516 C CA . LYS A 1 67 ? 8.267 -0.253 -2.183 1.00 88.19 67 LYS A CA 1
ATOM 517 C C . LYS A 1 67 ? 7.143 0.313 -3.036 1.00 88.19 67 LYS A C 1
ATOM 519 O O . LYS A 1 67 ? 6.417 1.205 -2.612 1.00 88.19 67 LYS A O 1
ATOM 524 N N . SER A 1 68 ? 6.985 -0.279 -4.207 1.00 92.19 68 SER A N 1
ATOM 525 C CA . SER A 1 68 ? 5.810 -0.131 -5.059 1.00 92.19 68 SER A CA 1
ATOM 526 C C . SER A 1 68 ? 4.736 -1.121 -4.620 1.00 92.19 68 SER A C 1
ATOM 528 O O . SER A 1 68 ? 5.070 -2.258 -4.273 1.00 92.19 68 SER A O 1
ATOM 530 N N . ILE A 1 69 ? 3.469 -0.707 -4.653 1.00 94.19 69 ILE A N 1
ATOM 531 C CA . ILE A 1 69 ? 2.316 -1.606 -4.540 1.00 94.19 69 ILE A CA 1
ATOM 532 C C . ILE A 1 69 ? 1.598 -1.622 -5.882 1.00 94.19 69 ILE A C 1
ATOM 534 O O . ILE A 1 69 ? 1.237 -0.586 -6.439 1.00 94.19 69 ILE A O 1
ATOM 538 N N . LEU A 1 70 ? 1.414 -2.822 -6.412 1.00 95.12 70 LEU A N 1
ATOM 539 C CA . LEU A 1 70 ? 0.948 -3.073 -7.764 1.00 95.12 70 LEU A CA 1
ATOM 540 C C . LEU A 1 70 ? -0.141 -4.132 -7.722 1.00 95.12 70 LEU A C 1
ATOM 542 O O . LEU A 1 70 ? 0.019 -5.164 -7.072 1.00 95.12 70 LEU A O 1
ATOM 546 N N . GLY A 1 71 ? -1.219 -3.914 -8.463 1.00 95.75 71 GLY A N 1
ATOM 547 C CA . GLY A 1 71 ? -2.235 -4.935 -8.643 1.00 95.75 71 GLY A CA 1
ATOM 548 C C . GLY A 1 71 ? -3.646 -4.437 -8.422 1.00 95.75 71 GLY A C 1
ATOM 549 O O . GLY A 1 71 ? -3.918 -3.243 -8.312 1.00 95.75 71 GLY A O 1
ATOM 550 N N . ARG A 1 72 ? -4.541 -5.406 -8.325 1.00 94.94 72 ARG A N 1
ATOM 551 C CA . ARG A 1 72 ? -5.936 -5.210 -7.970 1.00 94.94 72 ARG A CA 1
ATOM 552 C C . ARG A 1 72 ? -6.369 -6.416 -7.161 1.00 94.94 72 ARG A C 1
ATOM 554 O O . ARG A 1 72 ? -5.928 -7.523 -7.456 1.00 94.94 72 ARG A O 1
ATOM 561 N N . TYR A 1 73 ? -7.216 -6.211 -6.170 1.00 91.25 73 TYR A N 1
ATOM 562 C CA . TYR A 1 73 ? -7.930 -7.308 -5.538 1.00 91.25 73 TYR A CA 1
ATOM 563 C C . TYR A 1 73 ? -9.382 -6.913 -5.318 1.00 91.25 73 TYR A C 1
ATOM 565 O O . TYR A 1 73 ? -9.705 -5.731 -5.186 1.00 91.25 73 TYR A O 1
ATOM 573 N N . GLN A 1 74 ? -10.233 -7.930 -5.281 1.00 90.38 74 GLN A N 1
ATOM 574 C CA . GLN A 1 74 ? -11.636 -7.789 -4.948 1.00 90.38 74 GLN A CA 1
ATOM 575 C C . GLN A 1 74 ? -11.888 -8.430 -3.586 1.00 90.38 74 GLN A C 1
ATOM 577 O O . GLN A 1 74 ? -11.407 -9.526 -3.291 1.00 90.38 74 GLN A O 1
ATOM 582 N N . ASP A 1 75 ? -12.650 -7.724 -2.770 1.00 90.94 75 ASP A N 1
ATOM 583 C CA . ASP A 1 75 ? -12.961 -8.055 -1.393 1.00 90.94 75 ASP A CA 1
ATOM 584 C C . ASP A 1 75 ? -14.476 -8.020 -1.204 1.00 90.94 75 ASP A C 1
ATOM 586 O O . ASP A 1 75 ? -15.132 -7.055 -1.600 1.00 90.94 75 ASP A O 1
ATOM 590 N N . GLU A 1 76 ? -15.050 -9.064 -0.610 1.00 91.81 76 GLU A N 1
ATOM 591 C CA . GLU A 1 76 ? -16.495 -9.105 -0.373 1.00 91.8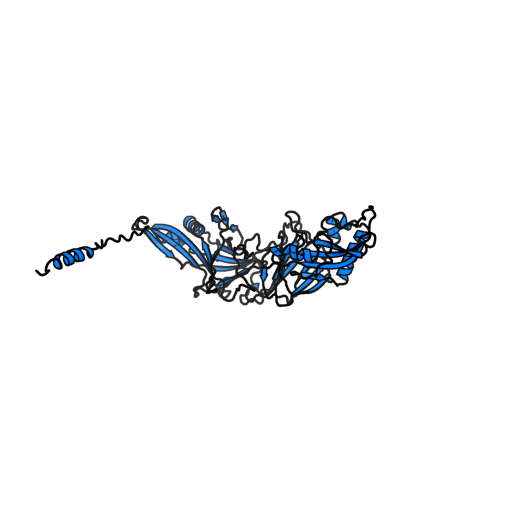1 76 GLU A CA 1
ATOM 592 C C . GLU A 1 76 ? -16.963 -8.059 0.652 1.00 91.81 76 GLU A C 1
ATOM 594 O O . GLU A 1 76 ? -18.103 -7.602 0.579 1.00 91.81 76 GLU A O 1
ATOM 599 N N . PHE A 1 77 ? -16.078 -7.644 1.563 1.00 94.00 77 PHE A N 1
ATOM 600 C CA . PHE A 1 77 ? -16.355 -6.671 2.618 1.00 94.00 77 PHE A CA 1
ATOM 601 C C . PHE A 1 77 ? -15.899 -5.259 2.245 1.00 94.00 77 PHE A C 1
ATOM 603 O O . PHE A 1 77 ? -16.575 -4.287 2.570 1.00 94.00 77 PHE A O 1
ATOM 610 N N . LEU A 1 78 ? -14.750 -5.135 1.572 1.00 94.25 78 LEU A N 1
ATOM 611 C CA . LEU A 1 78 ? -14.102 -3.838 1.307 1.00 94.25 78 LEU A CA 1
ATOM 612 C C . LEU A 1 78 ? -14.240 -3.350 -0.139 1.00 94.25 78 LEU A C 1
ATOM 614 O O . LEU A 1 78 ? -13.852 -2.218 -0.431 1.00 94.25 78 LEU A O 1
ATOM 618 N N . GLY A 1 79 ? -14.823 -4.162 -1.023 1.00 93.62 79 GLY A N 1
ATOM 619 C CA . GLY A 1 79 ? -15.056 -3.816 -2.420 1.00 93.62 79 GLY A CA 1
ATOM 620 C C . GLY A 1 79 ? -13.834 -4.046 -3.306 1.00 93.62 79 GLY A C 1
ATOM 621 O O . GLY A 1 79 ? -13.008 -4.922 -3.053 1.00 93.62 79 GLY A O 1
ATOM 622 N N . ASP A 1 80 ? -13.740 -3.282 -4.386 1.00 94.19 80 ASP A N 1
ATOM 623 C CA . ASP A 1 80 ? -12.629 -3.364 -5.329 1.00 94.19 80 ASP A CA 1
ATOM 624 C C . ASP A 1 80 ? -11.534 -2.368 -4.962 1.00 94.19 80 ASP A C 1
ATOM 626 O O . ASP A 1 80 ? -11.826 -1.193 -4.739 1.00 94.19 80 ASP A O 1
ATOM 630 N N . VAL A 1 81 ? -10.274 -2.807 -4.944 1.00 94.50 81 VAL A N 1
ATOM 631 C CA . VAL A 1 81 ? -9.122 -1.912 -4.773 1.00 94.50 81 VAL A CA 1
ATOM 632 C C . VAL A 1 81 ? -8.112 -2.156 -5.879 1.00 94.50 81 VAL A C 1
ATOM 634 O O . VAL A 1 81 ? -7.614 -3.268 -6.059 1.00 94.50 81 VAL A O 1
ATOM 637 N N . LYS A 1 82 ? -7.764 -1.084 -6.588 1.00 96.06 82 LYS A N 1
ATOM 638 C CA . LYS A 1 82 ? -6.811 -1.057 -7.698 1.00 96.06 82 LYS A CA 1
ATOM 639 C C . LYS A 1 82 ? -5.712 -0.047 -7.402 1.00 96.06 82 LYS A C 1
ATOM 641 O O . LYS A 1 82 ? -5.994 1.039 -6.896 1.00 96.06 82 LYS A O 1
ATOM 646 N N . THR A 1 83 ? -4.473 -0.377 -7.755 1.00 97.19 83 THR A N 1
ATOM 647 C CA . THR A 1 83 ? -3.356 0.566 -7.647 1.00 97.19 83 THR A CA 1
ATOM 648 C C . THR A 1 83 ? -2.742 0.910 -8.987 1.00 97.19 83 THR A C 1
ATOM 650 O O . THR A 1 83 ? -2.711 0.093 -9.903 1.00 97.19 83 THR A O 1
ATOM 653 N N . GLU A 1 84 ? -2.202 2.117 -9.088 1.00 97.62 84 GLU A N 1
ATOM 654 C CA . GLU A 1 84 ? -1.313 2.515 -10.175 1.00 97.62 84 GLU A CA 1
ATOM 655 C C . GLU A 1 84 ? -0.027 3.066 -9.565 1.00 97.62 84 GLU A C 1
ATOM 657 O O . GLU A 1 84 ? -0.059 3.968 -8.728 1.00 97.62 84 GLU A O 1
ATOM 662 N N . PHE A 1 85 ? 1.117 2.511 -9.952 1.00 97.25 85 PHE A N 1
ATOM 663 C CA . PHE A 1 85 ? 2.407 2.981 -9.457 1.00 97.25 85 PHE A CA 1
ATOM 664 C C . PHE A 1 85 ? 3.022 3.954 -10.453 1.00 97.25 85 PHE A C 1
ATOM 666 O O . PHE A 1 85 ? 3.208 3.602 -11.618 1.00 97.25 85 PHE A O 1
ATOM 673 N N . TYR A 1 86 ? 3.384 5.137 -9.973 1.00 96.62 86 TYR A N 1
ATOM 674 C CA . TYR A 1 86 ? 4.056 6.173 -10.744 1.00 96.62 86 TYR A CA 1
ATOM 675 C C . TYR A 1 86 ? 5.502 6.270 -10.269 1.00 96.62 86 TYR A C 1
ATOM 677 O O . TYR A 1 86 ? 5.767 6.257 -9.066 1.00 96.62 86 TYR A O 1
ATOM 685 N N . GLY A 1 87 ? 6.449 6.364 -11.199 1.00 94.31 87 GLY A N 1
ATOM 686 C CA . GLY A 1 87 ? 7.860 6.468 -10.848 1.00 94.31 87 GLY A CA 1
ATOM 687 C C . GLY A 1 87 ? 8.731 6.965 -11.989 1.00 94.31 87 GLY A C 1
ATOM 688 O O . GLY A 1 87 ? 8.463 6.692 -13.159 1.00 94.31 87 GLY A O 1
ATOM 689 N N . VAL A 1 88 ? 9.804 7.673 -11.647 1.00 92.75 88 VAL A N 1
ATOM 690 C CA . VAL A 1 88 ? 10.824 8.097 -12.612 1.00 92.75 88 VAL A CA 1
ATOM 691 C C . VAL A 1 88 ? 11.962 7.077 -12.668 1.00 92.75 88 VAL A C 1
ATOM 693 O O . VAL A 1 88 ? 12.330 6.484 -11.654 1.00 92.75 88 VAL A O 1
ATOM 696 N N . LEU A 1 89 ? 12.510 6.850 -13.862 1.00 91.56 89 LEU A N 1
ATOM 697 C CA . LEU A 1 89 ? 13.688 6.006 -14.041 1.00 91.56 89 LEU A CA 1
ATOM 698 C C . LEU A 1 89 ? 14.956 6.798 -13.734 1.00 91.56 89 LEU A C 1
ATOM 700 O O . LEU A 1 89 ? 15.118 7.911 -14.214 1.00 91.56 89 LEU A O 1
ATOM 704 N N . ASP A 1 90 ? 15.889 6.185 -13.026 1.00 87.38 90 ASP A N 1
ATOM 705 C CA . ASP A 1 90 ? 17.266 6.635 -12.890 1.00 87.38 90 ASP A CA 1
ATOM 706 C C . ASP A 1 90 ? 18.097 6.118 -14.079 1.00 87.38 90 ASP A C 1
ATOM 708 O O . ASP A 1 90 ? 17.932 4.979 -14.523 1.00 87.38 90 ASP A O 1
ATOM 712 N N . PHE A 1 91 ? 19.017 6.943 -14.582 1.00 83.25 91 PHE A N 1
ATOM 713 C CA . PHE A 1 91 ? 20.021 6.532 -15.573 1.00 83.25 91 PHE A CA 1
ATOM 714 C C . PHE A 1 91 ? 21.307 5.992 -14.921 1.00 83.25 91 PHE A C 1
ATOM 716 O O . PHE A 1 91 ? 22.278 5.677 -15.618 1.00 83.25 91 PHE A O 1
ATOM 723 N N . SER A 1 92 ? 21.312 5.863 -13.590 1.00 73.94 92 SER A N 1
ATOM 724 C CA . SER A 1 92 ? 22.364 5.253 -12.772 1.00 73.94 92 SER A CA 1
ATOM 725 C C . SER A 1 92 ? 23.731 5.927 -12.964 1.00 73.94 92 SER A C 1
ATOM 727 O O . SER A 1 92 ? 24.778 5.286 -12.907 1.00 73.94 92 SER A O 1
ATOM 729 N N . GLY A 1 93 ? 23.723 7.240 -13.229 1.00 67.19 93 GLY A N 1
ATOM 730 C CA . GLY A 1 93 ? 24.904 8.106 -13.265 1.00 67.19 93 GLY A CA 1
ATOM 731 C C . GLY A 1 93 ? 25.904 7.874 -14.405 1.00 67.19 93 GLY A C 1
ATOM 732 O O . GLY A 1 93 ? 26.982 8.478 -14.377 1.00 67.19 93 GLY A O 1
ATOM 733 N N . GLY A 1 94 ? 25.616 7.024 -15.399 1.00 68.31 94 GLY A N 1
ATOM 734 C CA . GLY A 1 94 ? 26.693 6.645 -16.314 1.00 68.31 94 GLY A CA 1
ATOM 735 C C . GLY A 1 94 ? 26.392 5.741 -17.496 1.00 68.31 94 GLY A C 1
ATOM 736 O O . GLY A 1 94 ? 27.339 5.098 -17.944 1.00 68.31 94 GLY A O 1
ATOM 737 N N . PHE A 1 95 ? 25.169 5.698 -18.040 1.00 88.06 95 PHE A N 1
ATOM 738 C CA . PHE A 1 95 ? 25.008 5.057 -19.349 1.00 88.06 95 PHE A CA 1
ATOM 739 C C . PHE A 1 95 ? 25.729 5.886 -20.418 1.00 88.06 95 PHE A C 1
ATOM 741 O O . PHE A 1 95 ? 25.258 6.940 -20.840 1.00 88.06 95 PHE A O 1
ATOM 748 N N . LYS A 1 96 ? 26.938 5.451 -20.765 1.00 86.62 96 LYS A N 1
ATOM 749 C CA . LYS A 1 96 ? 27.878 6.171 -21.620 1.00 86.62 96 LYS A CA 1
ATOM 750 C C . LYS A 1 96 ? 28.331 5.274 -22.749 1.00 86.62 96 LYS A C 1
ATOM 752 O O . LYS A 1 96 ? 28.289 4.048 -22.647 1.00 86.62 96 LYS A O 1
ATOM 757 N N . LYS A 1 97 ? 28.807 5.919 -23.806 1.00 90.62 97 LYS A N 1
ATOM 758 C CA . LYS A 1 97 ? 29.396 5.233 -24.941 1.00 90.62 97 LYS A CA 1
ATOM 759 C C . LYS A 1 97 ? 30.600 4.408 -24.466 1.00 90.62 97 LYS A C 1
ATOM 761 O O . LYS A 1 97 ? 31.452 4.964 -23.768 1.00 90.62 97 LYS A O 1
ATOM 766 N N . PRO A 1 98 ? 30.660 3.100 -24.768 1.00 90.56 98 PRO A N 1
ATOM 767 C CA . PRO A 1 98 ? 31.808 2.285 -24.404 1.00 90.56 98 PRO A CA 1
ATOM 768 C C . PRO A 1 98 ? 33.075 2.773 -25.103 1.00 90.56 98 PRO A C 1
ATOM 770 O O . PRO A 1 98 ? 33.030 3.273 -26.227 1.00 90.56 98 PRO A O 1
ATOM 773 N N . THR A 1 99 ? 34.213 2.563 -24.453 1.00 90.31 99 THR A N 1
ATOM 774 C CA . THR A 1 99 ? 35.530 2.877 -25.004 1.00 90.31 99 THR A CA 1
ATOM 775 C C . THR A 1 99 ? 36.379 1.610 -24.988 1.00 90.31 99 THR A C 1
ATOM 777 O O . THR A 1 99 ? 36.434 0.903 -23.983 1.00 90.31 99 THR A O 1
ATOM 780 N N . SER A 1 100 ? 37.051 1.326 -26.101 1.00 87.31 100 SER A N 1
ATOM 781 C CA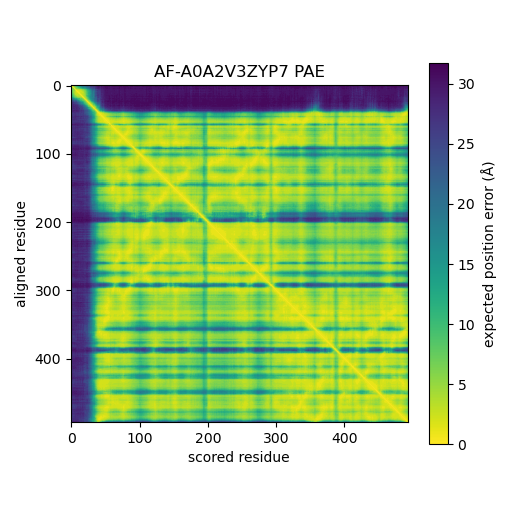 . SER A 1 100 ? 38.008 0.220 -26.222 1.00 87.31 100 SER A CA 1
ATOM 782 C C . SER A 1 100 ? 39.194 0.372 -25.262 1.00 87.31 100 SER A C 1
ATOM 784 O O . SER A 1 100 ? 39.487 1.459 -24.755 1.00 87.31 100 SER A O 1
ATOM 786 N N . SER A 1 101 ? 39.953 -0.712 -25.084 1.00 84.19 101 SER A N 1
ATOM 787 C CA . SER A 1 101 ? 41.219 -0.719 -24.335 1.00 84.19 101 SER A CA 1
ATOM 788 C C . SER A 1 101 ? 42.251 0.292 -24.866 1.00 84.19 101 SER A C 1
ATOM 790 O O . SER A 1 101 ? 43.119 0.741 -24.117 1.00 84.19 101 SER A O 1
ATOM 792 N N . GLU A 1 102 ? 42.134 0.690 -26.136 1.00 85.12 102 GLU A N 1
ATOM 793 C CA . GLU A 1 102 ? 42.993 1.669 -26.811 1.00 85.12 102 GLU A CA 1
ATOM 794 C C . GLU A 1 102 ? 42.461 3.114 -26.746 1.00 85.12 102 GLU A C 1
ATOM 796 O O . GLU A 1 102 ? 43.112 4.031 -27.250 1.00 85.12 102 GLU A O 1
ATOM 801 N N . GLY A 1 103 ? 41.307 3.347 -26.113 1.00 86.44 103 GLY A N 1
ATOM 802 C CA . GLY A 1 103 ? 40.733 4.686 -25.954 1.00 86.44 103 GLY A CA 1
ATOM 803 C C . GLY A 1 103 ? 39.851 5.159 -27.115 1.00 86.44 103 GLY A C 1
ATOM 804 O O . GLY A 1 103 ? 39.520 6.339 -27.165 1.00 86.44 103 GLY A O 1
ATOM 805 N N . ALA A 1 104 ? 39.487 4.280 -28.054 1.00 89.12 104 ALA A N 1
ATOM 806 C CA . ALA A 1 104 ? 38.549 4.595 -29.133 1.00 89.12 104 ALA A CA 1
ATOM 807 C C . ALA A 1 104 ? 37.102 4.288 -28.726 1.00 89.12 104 ALA A C 1
ATOM 809 O O . ALA A 1 104 ? 36.844 3.204 -28.196 1.00 89.12 104 ALA A O 1
ATOM 810 N N . ASP A 1 105 ? 36.180 5.207 -29.008 1.00 92.06 105 ASP A N 1
ATOM 811 C CA . ASP A 1 105 ? 34.755 5.032 -28.723 1.00 92.06 105 ASP A CA 1
ATOM 812 C C . ASP A 1 105 ? 34.114 3.995 -29.644 1.00 92.06 105 ASP A C 1
ATOM 814 O O . ASP A 1 105 ? 34.350 3.977 -30.854 1.00 92.06 105 ASP A O 1
ATOM 818 N N . ILE A 1 106 ? 33.261 3.156 -29.063 1.00 93.62 106 ILE A N 1
ATOM 819 C CA . ILE A 1 106 ? 32.620 2.028 -29.734 1.00 93.62 106 ILE A CA 1
ATOM 820 C C . ILE A 1 106 ? 31.126 2.316 -29.851 1.00 93.62 106 ILE A C 1
ATOM 822 O O . ILE A 1 106 ? 30.477 2.708 -28.881 1.00 93.62 106 ILE A O 1
ATOM 826 N N . ASN A 1 107 ? 30.566 2.132 -31.047 1.00 95.12 107 ASN A N 1
ATOM 827 C CA . ASN A 1 107 ? 29.118 2.202 -31.214 1.00 95.12 107 ASN A CA 1
ATOM 828 C C . ASN A 1 107 ? 28.462 0.933 -30.666 1.00 95.12 107 ASN A C 1
ATOM 830 O O . ASN A 1 107 ? 29.002 -0.171 -30.787 1.00 95.12 107 ASN A O 1
ATOM 834 N N . ILE A 1 108 ? 27.266 1.097 -30.123 1.00 96.38 108 ILE A N 1
ATOM 835 C CA . ILE A 1 108 ? 26.434 0.008 -29.623 1.00 96.38 108 ILE A CA 1
ATOM 836 C C . ILE A 1 108 ? 25.175 -0.150 -30.475 1.00 96.38 108 ILE A C 1
ATOM 838 O O . ILE A 1 108 ? 24.674 0.818 -31.047 1.00 96.38 108 ILE A O 1
ATOM 842 N N . GLU A 1 109 ? 24.650 -1.365 -30.542 1.00 97.19 109 GLU A N 1
ATOM 843 C CA . GLU A 1 109 ? 23.396 -1.688 -31.220 1.00 97.19 109 GLU A CA 1
ATOM 844 C C . GLU A 1 109 ? 22.349 -2.194 -30.225 1.00 97.19 109 GLU A C 1
ATOM 846 O O . GLU A 1 109 ? 22.657 -2.911 -29.273 1.00 97.19 109 GLU A O 1
ATOM 851 N N . PHE A 1 110 ? 21.095 -1.792 -30.444 1.00 97.94 110 PHE A N 1
ATOM 852 C CA . PHE A 1 110 ? 19.958 -2.185 -29.617 1.00 97.94 110 PHE A CA 1
ATOM 853 C C . PHE A 1 110 ? 19.563 -3.645 -29.860 1.00 97.94 110 PHE A C 1
ATOM 855 O O . PHE A 1 110 ? 19.246 -4.010 -30.994 1.00 97.94 110 PHE A O 1
ATOM 862 N N . ASP A 1 111 ? 19.435 -4.426 -28.783 1.00 96.12 111 ASP A N 1
ATOM 863 C CA . ASP A 1 111 ? 18.914 -5.795 -28.854 1.00 96.12 111 ASP A CA 1
ATOM 864 C C . ASP A 1 111 ? 17.465 -5.882 -28.369 1.00 96.12 111 ASP A C 1
ATOM 866 O O . ASP A 1 111 ? 16.577 -6.368 -29.076 1.00 96.12 111 ASP A O 1
ATOM 870 N N . SER A 1 112 ? 17.216 -5.471 -27.121 1.00 95.50 112 SER A N 1
ATOM 871 C CA . SER A 1 112 ? 15.884 -5.554 -26.517 1.00 95.50 112 SER A CA 1
ATOM 872 C C . SER A 1 112 ? 15.743 -4.698 -25.263 1.00 95.50 112 SER A C 1
ATOM 874 O O . SER A 1 112 ? 16.717 -4.410 -24.574 1.00 95.50 112 SER A O 1
ATOM 876 N N . LEU A 1 113 ? 14.500 -4.343 -24.939 1.00 97.38 113 LEU A N 1
ATOM 877 C CA . LEU A 1 113 ? 14.121 -3.739 -23.667 1.00 97.38 113 LEU A CA 1
ATOM 878 C C . LEU A 1 113 ? 13.318 -4.764 -22.858 1.00 97.38 113 LEU A C 1
ATOM 880 O O . LEU A 1 113 ? 12.454 -5.452 -23.406 1.00 97.38 113 LEU A O 1
ATOM 884 N N . VAL A 1 114 ? 13.613 -4.901 -21.569 1.00 95.44 114 VAL A N 1
ATOM 885 C CA . VAL A 1 114 ? 13.005 -5.907 -20.690 1.00 95.44 114 VAL A CA 1
ATOM 886 C C . VAL A 1 114 ? 12.555 -5.247 -19.394 1.00 95.44 114 VAL A C 1
ATOM 888 O O . VAL A 1 114 ? 13.359 -4.651 -18.683 1.00 95.44 114 VAL A O 1
ATOM 891 N N . PHE A 1 115 ? 11.280 -5.395 -19.049 1.00 95.38 115 PHE A N 1
ATOM 892 C CA . PHE A 1 115 ? 10.785 -5.046 -17.724 1.00 95.38 115 PHE A CA 1
ATOM 893 C C . PHE A 1 115 ? 11.175 -6.136 -16.728 1.00 95.38 115 PHE A C 1
ATOM 895 O O . PHE A 1 115 ? 10.924 -7.325 -16.963 1.00 95.38 115 PHE A O 1
ATOM 902 N N . MET A 1 116 ? 11.782 -5.727 -15.615 1.00 92.75 116 MET A N 1
ATOM 903 C CA . MET A 1 116 ? 12.170 -6.623 -14.535 1.00 92.75 116 MET A CA 1
ATOM 904 C C . MET A 1 116 ? 11.618 -6.138 -13.202 1.00 92.75 116 MET A C 1
ATOM 906 O O . MET A 1 116 ? 11.863 -5.006 -12.781 1.00 92.75 116 MET A O 1
ATOM 910 N N . ALA A 1 117 ? 10.929 -7.034 -12.505 1.00 92.25 117 ALA A N 1
ATOM 911 C CA . ALA A 1 117 ? 10.469 -6.804 -11.146 1.00 92.25 117 ALA A CA 1
ATOM 912 C C . ALA A 1 117 ? 10.700 -8.046 -10.292 1.00 92.25 117 ALA A C 1
ATOM 914 O O . ALA A 1 117 ? 10.575 -9.183 -10.753 1.00 92.25 117 ALA A O 1
ATOM 915 N N . TYR A 1 118 ? 10.992 -7.825 -9.017 1.00 90.56 118 TYR A N 1
ATOM 916 C CA . TYR A 1 118 ? 11.204 -8.885 -8.040 1.00 90.56 118 TYR A CA 1
ATOM 917 C C . TYR A 1 118 ? 10.180 -8.725 -6.914 1.00 90.56 118 TYR A C 1
ATOM 919 O O . TYR A 1 118 ? 10.511 -8.164 -5.864 1.00 90.56 118 TYR A O 1
ATOM 927 N N . PRO A 1 119 ? 8.931 -9.190 -7.133 1.00 90.44 119 PRO A N 1
ATOM 928 C CA . PRO A 1 119 ? 7.885 -9.139 -6.124 1.00 90.44 119 PRO A CA 1
ATOM 929 C C . PRO A 1 119 ? 8.341 -9.863 -4.871 1.00 90.44 119 PRO A C 1
ATOM 931 O O . PRO A 1 119 ? 8.958 -10.933 -4.955 1.00 90.44 119 PRO A O 1
ATOM 934 N N . ASP A 1 120 ? 8.032 -9.308 -3.712 1.00 86.50 120 ASP A N 1
ATOM 935 C CA . ASP A 1 120 ? 8.294 -10.016 -2.474 1.00 86.50 120 ASP A CA 1
ATOM 936 C C . ASP A 1 120 ? 7.177 -11.006 -2.124 1.00 86.50 120 ASP A C 1
ATOM 938 O O . ASP A 1 120 ? 6.250 -11.239 -2.893 1.00 86.50 120 ASP A O 1
ATOM 942 N N . THR A 1 121 ? 7.339 -11.696 -0.997 1.00 84.94 121 THR A N 1
ATOM 943 C CA . THR A 1 121 ? 6.429 -12.761 -0.565 1.00 84.94 121 THR A CA 1
ATOM 944 C C . THR A 1 121 ? 5.169 -12.264 0.127 1.00 84.94 121 THR A C 1
ATOM 946 O O . THR A 1 121 ? 4.399 -13.107 0.567 1.00 84.94 121 THR A O 1
ATOM 949 N N . LEU A 1 122 ? 4.989 -10.951 0.269 1.00 83.19 122 LEU A N 1
ATOM 950 C CA . LEU A 1 122 ? 3.749 -10.370 0.755 1.00 83.19 122 LEU A CA 1
ATOM 951 C C . LEU A 1 122 ? 2.909 -9.971 -0.462 1.00 83.19 122 LEU A C 1
ATOM 953 O O . LEU A 1 122 ? 3.331 -9.155 -1.287 1.00 83.19 122 LEU A O 1
ATOM 957 N N . TYR A 1 123 ? 1.749 -10.596 -0.574 1.00 88.31 123 TYR A N 1
ATOM 958 C CA . TYR A 1 123 ? 0.739 -10.341 -1.589 1.00 88.31 123 TYR A CA 1
ATOM 959 C C . TYR A 1 123 ? -0.620 -10.753 -1.021 1.00 88.31 123 TYR A C 1
ATOM 961 O O . TYR A 1 123 ? -0.666 -11.620 -0.150 1.00 88.31 123 TYR A O 1
ATOM 969 N N . PHE A 1 124 ? -1.698 -10.146 -1.510 1.00 88.25 124 PHE A N 1
ATOM 970 C CA . PHE A 1 124 ? -3.080 -10.561 -1.252 1.00 88.25 124 PHE A CA 1
ATOM 971 C C . PHE A 1 124 ? -3.685 -11.124 -2.531 1.00 88.25 124 PHE A C 1
ATOM 973 O O . PHE A 1 124 ? -3.466 -10.557 -3.601 1.00 88.25 124 PHE A O 1
ATOM 980 N N . GLY A 1 125 ? -4.472 -12.192 -2.411 1.00 84.88 125 GLY A N 1
ATOM 981 C CA . GLY A 1 125 ? -5.221 -12.789 -3.520 1.00 84.88 125 GLY A CA 1
ATOM 982 C C . GLY A 1 125 ? -4.560 -13.987 -4.218 1.00 84.88 125 GLY A C 1
ATOM 983 O O . GLY A 1 125 ? -3.468 -14.436 -3.865 1.00 84.88 125 GLY A O 1
ATOM 984 N N . ASP A 1 126 ? -5.256 -14.536 -5.220 1.00 84.56 126 ASP A N 1
ATOM 985 C CA . ASP A 1 126 ? -4.903 -15.808 -5.871 1.00 84.56 126 ASP A CA 1
ATOM 986 C C . ASP A 1 126 ? -3.833 -15.648 -6.968 1.00 84.56 126 ASP A C 1
ATOM 988 O O . ASP A 1 126 ? -4.114 -15.212 -8.087 1.00 84.56 126 ASP A O 1
ATOM 992 N N . THR A 1 127 ? -2.602 -16.072 -6.664 1.00 86.94 127 THR A N 1
ATOM 993 C CA . THR A 1 127 ? -1.450 -16.046 -7.590 1.00 86.94 127 THR A CA 1
ATOM 994 C C . THR A 1 127 ? -1.466 -17.124 -8.672 1.00 86.94 127 THR A C 1
ATOM 996 O O . THR A 1 127 ? -0.624 -17.089 -9.577 1.00 86.94 127 THR A O 1
ATOM 999 N N . LEU A 1 128 ? -2.403 -18.075 -8.607 1.00 87.81 128 LEU A N 1
ATOM 1000 C CA . LEU A 1 128 ? -2.591 -19.089 -9.643 1.00 87.81 128 LEU A CA 1
ATOM 1001 C C . LEU A 1 128 ? -3.355 -18.544 -10.852 1.00 87.81 128 LEU A C 1
ATOM 1003 O O . LEU A 1 128 ? -3.318 -19.178 -11.907 1.00 87.81 128 LEU A O 1
ATOM 1007 N N . GLN A 1 129 ? -4.002 -17.380 -10.728 1.00 90.75 129 GLN A N 1
ATOM 1008 C CA . GLN A 1 129 ? -4.623 -16.692 -11.857 1.00 90.75 129 GLN A CA 1
ATOM 1009 C C . GLN A 1 129 ? -3.605 -15.843 -12.629 1.00 90.75 129 GLN A C 1
ATOM 1011 O O . GLN A 1 129 ? -2.716 -15.231 -12.019 1.00 90.75 129 GLN A O 1
ATOM 1016 N N . PRO A 1 130 ? -3.731 -15.759 -13.967 1.00 93.81 130 PRO A N 1
ATOM 1017 C CA . PRO A 1 130 ? -2.945 -14.821 -14.752 1.00 93.81 130 PRO A CA 1
ATOM 1018 C C . PRO A 1 130 ? -3.269 -13.384 -14.325 1.00 93.81 130 PRO A C 1
ATOM 1020 O O . PRO A 1 130 ? -4.427 -12.998 -14.208 1.00 93.81 130 PRO A O 1
ATOM 1023 N N . GLN A 1 131 ? -2.227 -12.593 -14.093 1.00 95.31 131 GLN A N 1
ATOM 1024 C CA . GLN A 1 131 ? -2.308 -11.161 -13.827 1.00 95.31 131 GLN A CA 1
ATOM 1025 C C . GLN A 1 131 ? -1.862 -10.414 -15.079 1.00 95.31 131 GLN A C 1
ATOM 1027 O O . GLN A 1 131 ? -0.914 -10.826 -15.741 1.00 95.31 131 GLN A O 1
ATOM 1032 N N . ARG A 1 132 ? -2.486 -9.286 -15.392 1.00 96.62 132 ARG A N 1
ATOM 1033 C CA . ARG A 1 132 ? -2.091 -8.400 -16.488 1.00 96.62 132 ARG A CA 1
ATOM 1034 C C . ARG A 1 132 ? -1.330 -7.193 -15.951 1.00 96.62 132 ARG A C 1
ATOM 1036 O O . ARG A 1 132 ? -1.719 -6.611 -14.936 1.00 96.62 132 ARG A O 1
ATOM 1043 N N . ILE A 1 133 ? -0.246 -6.822 -16.624 1.00 97.06 133 ILE A N 1
ATOM 1044 C CA . ILE A 1 133 ? 0.552 -5.626 -16.338 1.00 97.06 133 ILE A CA 1
ATOM 1045 C C . ILE A 1 133 ? 0.608 -4.744 -17.577 1.00 97.06 133 ILE A C 1
ATOM 1047 O O . ILE A 1 133 ? 0.872 -5.221 -18.682 1.00 97.06 133 ILE A O 1
ATOM 1051 N N . ILE A 1 134 ? 0.369 -3.454 -17.370 1.00 98.31 134 ILE A N 1
ATOM 1052 C CA . ILE A 1 134 ? 0.387 -2.434 -18.407 1.00 98.31 134 ILE A CA 1
ATOM 1053 C C . ILE A 1 134 ? 1.365 -1.345 -17.972 1.00 98.31 134 ILE A C 1
ATOM 1055 O O . ILE A 1 134 ? 1.277 -0.849 -16.851 1.00 98.31 134 ILE A O 1
ATOM 1059 N N . ILE A 1 135 ? 2.311 -0.985 -18.834 1.00 98.38 135 ILE A N 1
ATOM 1060 C CA . ILE A 1 135 ? 3.298 0.068 -18.573 1.00 98.38 135 ILE A CA 1
ATOM 1061 C C . ILE A 1 135 ? 3.143 1.140 -19.639 1.00 98.38 135 ILE A C 1
ATOM 1063 O O . ILE A 1 135 ? 3.310 0.851 -20.824 1.00 98.38 135 ILE A O 1
ATOM 1067 N N . ASN A 1 136 ? 2.872 2.372 -19.224 1.00 98.25 136 ASN A N 1
ATOM 1068 C CA . ASN A 1 136 ? 2.797 3.536 -20.106 1.00 98.25 136 ASN A CA 1
ATOM 1069 C C . ASN A 1 136 ? 3.883 4.548 -19.724 1.00 98.25 136 ASN A C 1
ATOM 1071 O O . ASN A 1 136 ? 4.257 4.666 -18.556 1.00 98.25 136 ASN A O 1
ATOM 1075 N N . GLN A 1 137 ? 4.380 5.289 -20.713 1.00 97.56 137 GLN A N 1
ATOM 1076 C CA . GLN A 1 137 ? 5.245 6.444 -20.478 1.00 97.56 137 GLN A CA 1
ATOM 1077 C C . GLN A 1 137 ? 4.391 7.650 -20.077 1.00 97.56 137 GLN A C 1
ATOM 1079 O O . GLN A 1 137 ? 3.351 7.891 -20.694 1.00 97.56 137 GLN A O 1
ATOM 1084 N N . LEU A 1 138 ? 4.833 8.416 -19.080 1.00 97.81 138 LEU A N 1
ATOM 1085 C CA . LEU A 1 138 ? 4.155 9.652 -18.687 1.00 97.81 138 LEU A CA 1
ATOM 1086 C C . LEU A 1 138 ? 4.313 10.739 -19.757 1.00 97.81 138 LEU A C 1
ATOM 1088 O O . LEU A 1 138 ? 5.384 10.895 -20.352 1.00 97.81 138 LEU A O 1
ATOM 1092 N N . SER A 1 139 ? 3.250 11.509 -19.984 1.00 96.25 139 SER A N 1
ATOM 1093 C CA . SER A 1 139 ? 3.251 12.649 -20.909 1.00 96.25 139 SER A CA 1
ATOM 1094 C C . SER A 1 139 ? 3.649 13.960 -20.228 1.00 96.25 139 SER A C 1
ATOM 1096 O O . SER A 1 139 ? 4.011 14.926 -20.907 1.00 96.25 139 SER A O 1
ATOM 1098 N N . GLU A 1 140 ? 3.656 13.988 -18.900 1.00 94.38 140 GLU A N 1
ATOM 1099 C CA . GLU A 1 140 ? 4.054 15.116 -18.056 1.00 94.38 140 GLU A CA 1
ATOM 1100 C C . GLU A 1 140 ? 5.061 14.690 -16.978 1.00 94.38 140 GLU A C 1
ATOM 1102 O O . GLU A 1 140 ? 5.205 13.504 -16.686 1.00 94.38 140 GLU A O 1
ATOM 1107 N N . GLU A 1 141 ? 5.830 15.656 -16.469 1.00 92.19 141 GLU A N 1
ATOM 1108 C CA . GLU A 1 141 ? 6.867 15.419 -15.460 1.00 92.19 141 GLU A CA 1
ATOM 1109 C C . GLU A 1 141 ? 6.241 15.236 -14.073 1.00 92.19 141 GLU A C 1
ATOM 1111 O O . GLU A 1 141 ? 5.303 15.941 -13.709 1.00 92.19 141 GLU A O 1
ATOM 1116 N N . ILE A 1 142 ? 6.789 14.305 -13.283 1.00 90.69 142 ILE A N 1
ATOM 1117 C CA . ILE A 1 142 ? 6.398 14.131 -11.879 1.00 90.69 142 ILE A CA 1
ATOM 1118 C C . ILE A 1 142 ? 6.976 15.293 -11.057 1.00 90.69 142 ILE A C 1
ATOM 1120 O O . ILE A 1 142 ? 8.144 15.273 -10.637 1.00 90.69 142 ILE A O 1
ATOM 1124 N N . GLU A 1 143 ? 6.150 16.310 -10.838 1.00 87.88 143 GLU A N 1
ATOM 1125 C CA . GLU A 1 143 ? 6.452 17.491 -10.031 1.00 87.88 143 GLU A CA 1
ATOM 1126 C C . GLU A 1 143 ? 5.405 17.674 -8.927 1.00 87.88 143 GLU A C 1
ATOM 1128 O O . GLU A 1 143 ? 4.204 17.519 -9.153 1.00 87.88 143 GLU A O 1
ATOM 1133 N N . LEU A 1 144 ? 5.873 17.999 -7.718 1.00 86.75 144 LEU A N 1
ATOM 1134 C CA . LEU A 1 144 ? 4.987 18.313 -6.601 1.00 86.75 144 LEU A CA 1
ATOM 1135 C C . LEU A 1 144 ? 4.313 19.669 -6.861 1.00 86.75 144 LEU A C 1
ATOM 1137 O O . LEU A 1 144 ? 5.013 20.620 -7.221 1.00 86.75 144 LEU A O 1
ATOM 1141 N N . PRO A 1 145 ? 2.991 19.796 -6.645 1.00 81.75 145 PRO A N 1
ATOM 1142 C CA . PRO A 1 145 ? 2.317 21.091 -6.674 1.00 81.75 145 PRO A CA 1
ATOM 1143 C C . PRO A 1 145 ? 2.933 22.098 -5.689 1.00 81.75 145 PRO A C 1
ATOM 1145 O O . PRO A 1 145 ? 3.424 21.713 -4.630 1.00 81.75 145 PRO A O 1
ATOM 1148 N N . ASP A 1 146 ? 2.823 23.402 -5.984 1.00 77.06 146 ASP A N 1
ATOM 1149 C CA . ASP A 1 146 ? 3.494 24.515 -5.272 1.00 77.06 146 ASP A CA 1
ATOM 1150 C C . ASP A 1 146 ? 3.225 24.628 -3.748 1.00 77.06 146 ASP A C 1
ATOM 1152 O O . ASP A 1 146 ? 3.804 25.484 -3.083 1.00 77.06 146 ASP A O 1
ATOM 1156 N N . ASN A 1 147 ? 2.367 23.790 -3.162 1.00 81.69 147 ASN A N 1
ATOM 1157 C CA . ASN A 1 147 ? 2.081 23.767 -1.722 1.00 81.69 147 ASN A CA 1
ATOM 1158 C C . ASN A 1 147 ? 2.019 22.350 -1.133 1.00 81.69 147 ASN A C 1
ATOM 1160 O O . ASN A 1 147 ? 1.567 22.177 -0.000 1.00 81.69 147 ASN A O 1
ATOM 1164 N N . GLU A 1 148 ? 2.449 21.341 -1.885 1.00 85.50 148 GL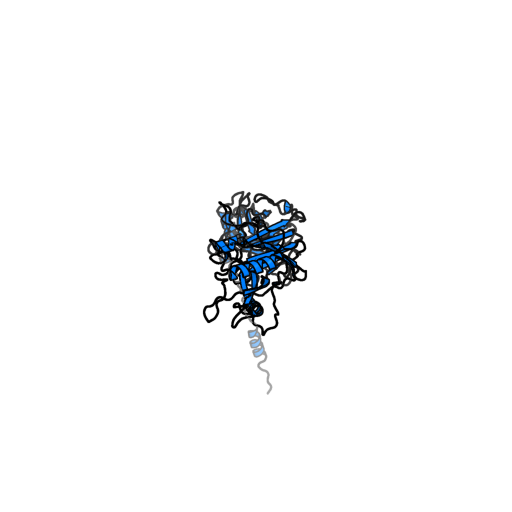U A N 1
ATOM 1165 C CA . GLU A 1 148 ? 2.432 19.955 -1.440 1.00 85.50 148 GLU A CA 1
ATOM 1166 C C . GLU A 1 148 ? 3.843 19.488 -1.095 1.00 85.50 148 GLU A C 1
ATOM 1168 O O . GLU A 1 148 ? 4.821 19.786 -1.776 1.00 85.50 148 GLU A O 1
ATOM 1173 N N . LEU A 1 149 ? 3.942 18.748 0.007 1.00 87.06 149 LEU A N 1
ATOM 1174 C CA . LEU A 1 149 ? 5.190 18.135 0.463 1.00 87.06 149 LEU A CA 1
ATOM 1175 C C . LEU A 1 149 ? 5.219 16.633 0.184 1.00 87.06 149 LEU A C 1
ATOM 1177 O O . LEU A 1 149 ? 6.195 15.977 0.543 1.00 87.06 149 LEU A O 1
ATOM 1181 N N . ALA A 1 150 ? 4.139 16.085 -0.375 1.00 91.19 150 ALA A N 1
ATOM 1182 C CA . ALA A 1 150 ? 4.001 14.673 -0.657 1.00 91.19 150 ALA A CA 1
ATOM 1183 C C . ALA A 1 150 ? 2.988 14.390 -1.762 1.00 91.19 150 ALA A C 1
ATOM 1185 O O . ALA A 1 150 ? 2.126 15.219 -2.023 1.00 91.19 150 ALA A O 1
ATOM 1186 N N . TYR A 1 151 ? 3.076 13.202 -2.364 1.00 92.75 151 TYR A N 1
ATOM 1187 C CA . TYR A 1 151 ? 1.991 12.657 -3.170 1.00 92.75 151 TYR A CA 1
ATOM 1188 C C . TYR A 1 151 ? 1.047 11.852 -2.291 1.00 92.75 151 TYR A C 1
ATOM 1190 O O . TYR A 1 151 ? 1.451 11.214 -1.311 1.00 92.75 151 TYR A O 1
ATOM 1198 N N . TYR A 1 152 ? -0.215 11.862 -2.685 1.00 93.19 152 TYR A N 1
ATOM 1199 C CA . TYR A 1 152 ? -1.302 11.240 -1.961 1.00 93.19 152 TYR A CA 1
ATOM 1200 C C . TYR A 1 152 ? -1.929 10.115 -2.785 1.00 93.19 152 TYR A C 1
ATOM 1202 O O . TYR A 1 152 ? -1.747 10.024 -3.998 1.00 93.19 152 TYR A O 1
ATOM 1210 N N . ALA A 1 153 ? -2.737 9.274 -2.142 1.00 93.69 153 ALA A N 1
ATOM 1211 C CA . ALA A 1 153 ? -3.402 8.141 -2.784 1.00 93.69 153 ALA A CA 1
ATOM 1212 C C . ALA A 1 153 ? -4.261 8.528 -4.002 1.00 93.69 153 ALA A C 1
ATOM 1214 O O . ALA A 1 153 ? -4.465 7.700 -4.880 1.00 93.69 153 ALA A O 1
ATOM 1215 N N . HIS A 1 154 ? -4.734 9.774 -4.079 1.00 92.12 154 HIS A N 1
ATOM 1216 C CA . HIS A 1 154 ? -5.524 10.290 -5.198 1.00 92.12 154 HIS A CA 1
ATOM 1217 C C . HIS A 1 154 ? -4.691 11.035 -6.259 1.00 92.12 154 HIS A C 1
ATOM 1219 O O . HIS A 1 154 ? -5.234 11.393 -7.307 1.00 92.12 154 HIS A O 1
ATOM 1225 N N . SER A 1 155 ? -3.396 11.277 -6.015 1.00 94.25 155 SER A N 1
ATOM 1226 C CA . SER A 1 155 ? -2.490 11.910 -6.982 1.00 94.25 155 SER A CA 1
ATOM 1227 C C . SER A 1 155 ? -2.383 11.050 -8.242 1.00 94.25 155 SER A C 1
ATOM 1229 O O . SER A 1 155 ? -2.404 9.823 -8.165 1.00 94.25 155 SER A O 1
ATOM 1231 N N . LYS A 1 156 ? -2.288 11.678 -9.414 1.00 95.25 156 LYS A N 1
ATOM 1232 C CA . LYS A 1 156 ? -2.172 11.001 -10.714 1.00 95.25 156 LYS A CA 1
ATOM 1233 C C . LYS A 1 156 ? -1.503 11.925 -11.727 1.00 95.25 156 LYS A C 1
ATOM 1235 O O . LYS A 1 156 ? -1.578 13.140 -11.559 1.00 95.25 156 LYS A O 1
ATOM 1240 N N . PHE A 1 157 ? -0.922 11.338 -12.768 1.00 96.12 157 PHE A N 1
ATOM 1241 C CA . PHE A 1 157 ? -0.311 12.062 -13.882 1.00 96.12 157 PHE A CA 1
ATOM 1242 C C . PHE A 1 157 ? -0.789 11.499 -15.220 1.00 96.12 157 PHE A C 1
ATOM 1244 O O . PHE A 1 157 ? -1.067 10.302 -15.338 1.00 96.12 157 PHE A O 1
ATOM 1251 N N . ASP A 1 158 ? -0.854 12.357 -16.229 1.00 97.31 158 ASP A N 1
ATOM 1252 C CA . ASP A 1 158 ? -1.208 11.977 -17.589 1.00 97.31 158 ASP A CA 1
ATOM 1253 C C . ASP A 1 158 ? -0.103 11.123 -18.237 1.00 97.31 158 ASP A C 1
ATOM 1255 O O . ASP A 1 158 ? 1.104 11.300 -18.018 1.00 97.31 158 ASP A O 1
ATOM 1259 N N . TYR A 1 159 ? -0.523 10.178 -19.075 1.00 97.75 159 TYR A N 1
ATOM 1260 C CA . TYR A 1 159 ? 0.355 9.240 -19.764 1.00 97.75 159 TYR A CA 1
ATOM 1261 C C . TYR A 1 159 ? -0.074 9.002 -21.209 1.00 97.75 159 TYR A C 1
ATOM 1263 O O . TYR A 1 159 ? -1.232 9.177 -21.585 1.00 97.75 159 TYR A O 1
ATOM 1271 N N . ASN A 1 160 ? 0.879 8.558 -22.026 1.00 97.25 160 ASN A N 1
ATOM 1272 C CA . ASN A 1 160 ? 0.639 8.225 -23.425 1.00 97.25 160 ASN A CA 1
ATOM 1273 C C . ASN A 1 160 ? -0.325 7.034 -23.537 1.00 97.25 160 ASN A C 1
ATOM 1275 O O . ASN A 1 160 ? -0.121 6.014 -22.878 1.00 97.25 160 ASN A O 1
ATOM 1279 N N . GLU A 1 161 ? -1.336 7.130 -24.409 1.00 94.56 161 GLU A N 1
ATOM 1280 C CA . GLU A 1 161 ? -2.364 6.086 -24.574 1.00 94.56 161 GLU A CA 1
ATOM 1281 C C . GLU A 1 161 ? -1.772 4.725 -24.972 1.00 94.56 161 GLU A C 1
ATOM 1283 O O . GLU A 1 161 ? -2.202 3.685 -24.468 1.00 94.56 161 GLU A O 1
ATOM 1288 N N . ASN A 1 162 ? -0.750 4.726 -25.834 1.00 96.31 162 ASN A N 1
ATOM 1289 C CA . ASN A 1 162 ? -0.072 3.504 -26.248 1.00 96.31 162 ASN A CA 1
ATOM 1290 C C . ASN A 1 162 ? 0.857 2.990 -25.133 1.00 96.31 162 ASN A C 1
ATOM 1292 O O . ASN A 1 162 ? 1.758 3.714 -24.696 1.00 96.31 162 ASN A O 1
ATOM 1296 N N . PRO A 1 163 ? 0.683 1.739 -24.675 1.00 97.56 163 PRO A N 1
ATOM 1297 C CA . PRO A 1 163 ? 1.550 1.169 -23.658 1.00 97.56 163 PRO A CA 1
ATOM 1298 C C . PRO A 1 163 ? 2.892 0.720 -24.246 1.00 97.56 163 PRO A C 1
ATOM 1300 O O . PRO A 1 163 ? 2.952 0.135 -25.324 1.00 97.56 163 PRO A O 1
ATOM 1303 N N . LEU A 1 164 ? 3.971 0.892 -23.483 1.00 98.00 164 LEU A N 1
ATOM 1304 C CA . LEU A 1 164 ? 5.269 0.266 -23.754 1.00 98.00 164 LEU A CA 1
ATOM 1305 C C . LEU A 1 164 ? 5.214 -1.254 -23.518 1.00 98.00 164 LEU A C 1
ATOM 1307 O O . LEU A 1 164 ? 5.928 -2.025 -24.157 1.00 98.00 164 LEU A O 1
ATOM 1311 N N . LEU A 1 165 ? 4.365 -1.697 -22.590 1.00 98.00 165 LEU A N 1
ATOM 1312 C CA . LEU A 1 165 ? 4.126 -3.107 -22.305 1.00 98.00 165 LEU A CA 1
ATOM 1313 C C . LEU A 1 165 ? 2.663 -3.328 -21.943 1.00 98.00 165 LEU A C 1
ATOM 1315 O O . LEU A 1 165 ? 2.108 -2.566 -21.163 1.00 98.00 165 LEU A O 1
ATOM 1319 N N . ASP A 1 166 ? 2.076 -4.397 -22.466 1.00 97.62 166 ASP A N 1
ATOM 1320 C CA . ASP A 1 166 ? 0.752 -4.884 -22.095 1.00 97.62 166 ASP A CA 1
ATOM 1321 C C . ASP A 1 166 ? 0.761 -6.406 -22.247 1.00 97.62 166 ASP A C 1
ATOM 1323 O O . ASP A 1 166 ? 0.854 -6.921 -23.363 1.00 97.62 166 ASP A O 1
ATOM 1327 N N . THR A 1 167 ? 0.801 -7.128 -21.129 1.00 96.12 167 THR A N 1
ATOM 1328 C CA . THR A 1 167 ? 0.890 -8.591 -21.163 1.00 96.12 167 THR A CA 1
ATOM 1329 C C . THR A 1 167 ? 0.371 -9.240 -19.891 1.00 96.12 167 THR A C 1
ATOM 1331 O O . THR A 1 167 ? 0.264 -8.604 -18.840 1.00 96.12 167 THR A O 1
ATOM 1334 N N . GLU A 1 168 ? 0.117 -10.539 -19.982 1.00 95.50 168 GLU A N 1
ATOM 1335 C CA . GLU A 1 168 ? -0.235 -11.395 -18.858 1.00 95.50 168 GLU A CA 1
ATOM 1336 C C . GLU A 1 168 ? 0.990 -12.139 -18.310 1.00 95.50 168 GLU A C 1
ATOM 1338 O O . GLU A 1 168 ? 1.915 -12.515 -19.036 1.00 95.50 168 GLU A O 1
ATOM 1343 N N . PHE A 1 169 ? 0.997 -12.375 -17.003 1.00 92.31 169 PHE A N 1
ATOM 1344 C CA . PHE A 1 169 ? 2.039 -13.100 -16.292 1.00 92.31 169 PHE A CA 1
ATOM 1345 C C . PHE A 1 169 ? 1.462 -13.810 -15.062 1.00 92.31 169 PHE A C 1
ATOM 1347 O O . PHE A 1 169 ? 0.414 -13.448 -14.540 1.00 92.31 169 PHE A O 1
ATOM 1354 N N . PHE A 1 170 ? 2.179 -14.811 -14.559 1.00 91.06 170 PHE A N 1
ATOM 1355 C CA . PHE A 1 170 ? 1.895 -15.393 -13.245 1.00 91.06 170 PHE A CA 1
ATOM 1356 C C . PHE A 1 170 ? 2.811 -14.756 -12.210 1.00 91.06 170 PHE A C 1
ATOM 1358 O O . PHE A 1 170 ? 4.030 -14.702 -12.424 1.00 91.06 170 PHE A O 1
ATOM 1365 N N . LEU A 1 171 ? 2.251 -14.305 -11.085 1.00 90.44 171 LEU A N 1
ATOM 1366 C CA . LEU A 1 171 ? 3.055 -13.724 -10.017 1.00 90.44 171 LEU A CA 1
ATOM 1367 C C . LEU A 1 171 ? 3.987 -14.795 -9.436 1.00 90.44 171 LEU A C 1
ATOM 1369 O O . LEU A 1 171 ? 3.557 -15.861 -9.001 1.00 90.44 171 LEU A O 1
ATOM 1373 N N . LYS A 1 172 ? 5.292 -14.510 -9.421 1.00 87.56 172 LYS A N 1
ATOM 1374 C CA . LYS A 1 172 ? 6.320 -15.410 -8.876 1.00 87.56 172 LYS A CA 1
ATOM 1375 C C . LYS A 1 172 ? 7.123 -14.705 -7.783 1.00 87.56 172 LYS A C 1
ATOM 1377 O O . LYS A 1 172 ? 8.209 -14.200 -8.076 1.00 87.56 172 LYS A O 1
ATOM 1382 N N . PRO A 1 173 ? 6.633 -14.702 -6.532 1.00 86.88 173 PRO A N 1
ATOM 1383 C CA . PRO A 1 173 ? 7.308 -14.067 -5.407 1.00 86.88 173 PRO A CA 1
ATOM 1384 C C . PRO A 1 173 ? 8.737 -14.563 -5.161 1.00 86.88 173 PRO A C 1
ATOM 1386 O O . PRO A 1 173 ? 9.055 -15.758 -5.270 1.00 86.88 173 PRO A O 1
ATOM 1389 N N . VAL A 1 174 ? 9.602 -13.641 -4.745 1.00 83.75 174 VAL A N 1
ATOM 1390 C CA . VAL A 1 174 ? 11.013 -13.878 -4.441 1.00 83.75 174 VAL A CA 1
ATOM 1391 C C . VAL A 1 174 ? 11.267 -13.621 -2.958 1.00 83.75 174 VAL A C 1
ATOM 1393 O O . VAL A 1 174 ? 11.001 -12.548 -2.421 1.00 83.75 174 VAL A O 1
ATOM 1396 N N . LYS A 1 175 ? 11.838 -14.615 -2.263 1.00 83.38 175 LYS A N 1
ATOM 1397 C CA . LYS A 1 175 ? 12.349 -14.401 -0.900 1.00 83.38 175 LYS A CA 1
ATOM 1398 C C . LYS A 1 175 ? 13.554 -13.469 -0.969 1.00 83.38 175 LYS A C 1
ATOM 1400 O O . LYS A 1 175 ? 14.487 -13.755 -1.713 1.00 83.38 175 LYS A O 1
ATOM 1405 N N . GLN A 1 176 ? 13.584 -12.435 -0.130 1.00 75.69 176 GLN A N 1
ATOM 1406 C CA . GLN A 1 176 ? 14.663 -11.439 -0.127 1.00 75.69 176 GLN A CA 1
ATOM 1407 C C . GLN A 1 176 ? 16.060 -12.062 0.040 1.00 75.69 176 GLN A C 1
ATOM 1409 O O . GLN A 1 176 ? 17.000 -11.639 -0.621 1.00 75.69 176 GLN A O 1
ATOM 1414 N N . SER A 1 177 ? 16.196 -13.128 0.837 1.00 80.62 177 SER A N 1
ATOM 1415 C CA . SER A 1 177 ? 17.467 -13.853 1.009 1.00 80.62 177 SER A CA 1
ATOM 1416 C C . SER A 1 177 ? 17.975 -14.565 -0.249 1.00 80.62 177 SER A C 1
ATOM 1418 O O . SER A 1 177 ? 19.129 -14.978 -0.291 1.00 80.62 177 SER A O 1
ATOM 1420 N N . LYS A 1 178 ? 17.124 -14.732 -1.264 1.00 82.38 178 LYS A N 1
ATOM 1421 C CA . LYS A 1 178 ? 17.474 -15.332 -2.556 1.00 82.38 178 LYS A CA 1
ATOM 1422 C C . LYS A 1 178 ? 17.621 -14.296 -3.666 1.00 82.38 178 LYS A C 1
ATOM 1424 O O . LYS A 1 178 ? 17.858 -14.691 -4.796 1.00 82.38 178 LYS A O 1
ATOM 1429 N N . TYR A 1 179 ? 17.468 -13.007 -3.364 1.00 80.12 179 TYR A N 1
ATOM 1430 C CA . TYR A 1 179 ? 17.443 -11.953 -4.374 1.00 80.12 179 TYR A CA 1
ATOM 1431 C C . TYR A 1 179 ? 18.697 -11.956 -5.257 1.00 80.12 179 TYR A C 1
ATOM 1433 O O . TYR A 1 179 ? 18.563 -12.103 -6.466 1.00 80.12 179 TYR A O 1
ATOM 1441 N N . ASN A 1 180 ? 19.892 -11.911 -4.657 1.00 82.06 180 ASN A N 1
ATOM 1442 C CA . ASN A 1 180 ? 21.152 -11.878 -5.409 1.00 82.06 180 ASN A CA 1
ATOM 1443 C C . ASN A 1 180 ? 21.289 -13.085 -6.344 1.00 82.06 180 ASN A C 1
ATOM 1445 O O . ASN A 1 180 ? 21.562 -12.904 -7.515 1.00 82.06 180 ASN A O 1
ATOM 1449 N N . GLN A 1 181 ? 20.941 -14.289 -5.874 1.00 78.69 181 GLN A N 1
ATOM 1450 C CA . GLN A 1 181 ? 20.962 -15.499 -6.709 1.00 78.69 181 GLN A CA 1
ATOM 1451 C C . GLN A 1 181 ? 20.066 -15.374 -7.948 1.00 78.69 181 GLN A C 1
ATOM 1453 O O . GLN A 1 181 ? 20.383 -15.912 -9.000 1.00 78.69 181 GLN A O 1
ATOM 1458 N N . VAL A 1 182 ? 18.919 -14.700 -7.824 1.00 77.88 182 VAL A N 1
ATOM 1459 C CA . VAL A 1 182 ? 18.031 -14.485 -8.968 1.00 77.88 182 VAL A CA 1
ATOM 1460 C C . VAL A 1 182 ? 18.610 -13.425 -9.904 1.00 77.88 182 VAL A C 1
ATOM 1462 O O . VAL A 1 182 ? 18.572 -13.633 -11.109 1.00 77.88 182 VAL A O 1
ATOM 1465 N N . ILE A 1 183 ? 19.158 -12.320 -9.389 1.00 75.56 183 ILE A N 1
ATOM 1466 C CA . ILE A 1 183 ? 19.810 -11.311 -10.241 1.00 75.56 183 ILE A CA 1
ATOM 1467 C C . ILE A 1 183 ? 20.983 -11.918 -11.002 1.00 75.56 183 ILE A C 1
ATOM 1469 O O . ILE A 1 183 ? 21.102 -11.666 -12.196 1.00 75.56 183 ILE A O 1
ATOM 1473 N N . ASP A 1 184 ? 21.822 -12.708 -10.328 1.00 74.31 184 ASP A N 1
ATOM 1474 C CA . ASP A 1 184 ? 23.011 -13.330 -10.911 1.00 74.31 184 ASP A CA 1
ATOM 1475 C C . ASP A 1 184 ? 22.619 -14.168 -12.136 1.00 74.31 184 ASP A C 1
ATOM 1477 O O . ASP A 1 184 ? 23.190 -13.990 -13.210 1.00 74.31 184 ASP A O 1
ATOM 1481 N N . ASN A 1 185 ? 21.530 -14.945 -12.038 1.00 73.38 185 ASN A N 1
ATOM 1482 C CA . ASN A 1 185 ? 20.965 -15.706 -13.161 1.00 73.38 185 ASN A CA 1
ATOM 1483 C C . ASN A 1 185 ? 20.515 -14.837 -14.349 1.00 73.38 185 ASN A C 1
ATOM 1485 O O . ASN A 1 185 ? 20.278 -15.366 -15.432 1.00 73.38 185 ASN A O 1
ATOM 1489 N N . HIS A 1 186 ? 20.324 -13.535 -14.150 1.00 74.00 186 HIS A N 1
ATOM 1490 C CA . HIS A 1 186 ? 19.928 -12.591 -15.191 1.00 74.00 186 HIS A CA 1
ATOM 1491 C C . HIS A 1 186 ? 21.049 -11.609 -15.569 1.00 74.00 186 HIS A C 1
ATOM 1493 O O . HIS A 1 186 ? 20.864 -10.859 -16.526 1.00 74.00 186 HIS A O 1
ATOM 1499 N N . GLY A 1 187 ? 22.198 -11.638 -14.884 1.00 72.06 187 GLY A N 1
ATOM 1500 C CA . GLY A 1 187 ? 23.345 -10.740 -15.052 1.00 72.06 187 GLY A CA 1
ATOM 1501 C C . GLY A 1 187 ? 23.400 -9.642 -13.980 1.00 72.06 187 GLY A C 1
ATOM 1502 O O . GLY A 1 187 ? 22.422 -8.898 -13.801 1.00 72.06 187 GLY A O 1
ATOM 1503 N N . ALA A 1 188 ? 24.550 -9.527 -13.299 1.00 68.00 188 ALA A N 1
ATOM 1504 C CA . ALA A 1 188 ? 24.760 -8.666 -12.125 1.00 68.00 188 ALA A CA 1
ATOM 1505 C C . ALA A 1 188 ? 25.697 -7.456 -12.347 1.00 68.00 188 ALA A C 1
ATOM 1507 O O . ALA A 1 188 ? 25.500 -6.434 -11.696 1.00 68.00 188 ALA A O 1
ATOM 1508 N N . GLU A 1 189 ? 26.662 -7.521 -13.276 1.00 68.25 189 GLU A N 1
ATOM 1509 C CA . GLU A 1 189 ? 27.719 -6.494 -13.441 1.00 68.25 189 GLU A CA 1
ATOM 1510 C C . GLU A 1 189 ? 27.799 -5.913 -14.868 1.00 68.25 189 GLU A C 1
ATOM 1512 O O . GLU A 1 189 ? 28.866 -5.569 -15.361 1.00 68.25 189 GLU A O 1
ATOM 1517 N N . GLY A 1 190 ? 26.670 -5.834 -15.576 1.00 70.19 190 GLY A N 1
ATOM 1518 C CA . GLY A 1 190 ? 26.628 -5.386 -16.979 1.00 70.19 190 GLY A CA 1
ATOM 1519 C C . GLY A 1 190 ? 27.096 -6.440 -17.992 1.00 70.19 190 GLY A C 1
ATOM 1520 O O . GLY A 1 190 ? 26.894 -6.269 -19.194 1.00 70.19 190 GLY A O 1
ATOM 1521 N N . GLU A 1 191 ? 27.648 -7.557 -17.515 1.00 65.06 191 GLU A N 1
ATOM 1522 C CA . GLU A 1 191 ? 27.996 -8.731 -18.312 1.00 65.06 191 GLU A CA 1
ATOM 1523 C C . GLU A 1 191 ? 26.978 -9.864 -18.131 1.00 65.06 191 GLU A C 1
ATOM 1525 O O . GLU A 1 191 ? 26.413 -10.076 -17.053 1.00 65.06 191 GLU A O 1
ATOM 1530 N N . ILE A 1 192 ? 26.745 -10.600 -19.217 1.00 70.50 192 ILE A N 1
ATOM 1531 C CA . ILE A 1 192 ? 25.887 -11.783 -19.240 1.00 70.50 192 ILE A CA 1
ATOM 1532 C C . ILE A 1 192 ? 26.764 -13.018 -19.061 1.00 70.50 192 ILE A C 1
ATOM 1534 O O . ILE A 1 192 ? 27.655 -13.266 -19.874 1.00 70.50 192 ILE A O 1
ATOM 1538 N N . ASP A 1 193 ? 26.490 -13.825 -18.034 1.00 63.19 193 ASP A N 1
ATOM 1539 C CA . ASP A 1 193 ? 27.087 -15.155 -17.936 1.00 63.19 193 ASP A CA 1
ATOM 1540 C C . ASP A 1 193 ? 26.410 -16.094 -18.948 1.00 63.19 193 ASP A C 1
ATOM 1542 O O . ASP A 1 193 ? 25.280 -16.549 -18.771 1.00 63.19 193 ASP A O 1
ATOM 1546 N N . TYR A 1 194 ? 27.114 -16.382 -20.042 1.00 54.09 194 TYR A N 1
ATOM 1547 C CA . TYR A 1 194 ? 26.642 -17.264 -21.112 1.00 54.09 194 TYR A CA 1
ATOM 1548 C C . TYR A 1 194 ? 26.600 -18.751 -20.717 1.00 54.09 194 TYR A C 1
ATOM 1550 O O . TYR A 1 194 ? 26.146 -19.578 -21.514 1.00 54.09 194 TYR A O 1
ATOM 1558 N N . SER A 1 195 ? 27.112 -19.123 -19.539 1.00 51.75 195 SER A N 1
ATOM 1559 C CA . SER A 1 195 ? 27.312 -20.522 -19.154 1.00 51.75 195 SER A CA 1
ATOM 1560 C C . SER A 1 195 ? 26.126 -21.159 -18.425 1.00 51.75 195 SER A C 1
ATOM 1562 O O . SER A 1 195 ? 26.057 -22.391 -18.350 1.00 51.75 195 SER A O 1
ATOM 1564 N N . GLU A 1 196 ? 25.144 -20.372 -17.974 1.00 48.28 196 GLU A N 1
ATOM 1565 C CA . GLU A 1 196 ? 24.034 -20.877 -17.165 1.00 48.28 196 GLU A CA 1
ATOM 1566 C C . GLU A 1 196 ? 22.659 -20.734 -17.835 1.00 48.28 196 GLU A C 1
ATOM 1568 O O . GLU A 1 196 ? 22.319 -19.776 -18.526 1.00 48.28 196 GLU A O 1
ATOM 1573 N N . LYS A 1 197 ? 21.833 -21.767 -17.658 1.00 46.25 197 LYS A N 1
ATOM 1574 C CA . LYS A 1 197 ? 20.483 -21.849 -18.213 1.00 46.25 197 LYS A CA 1
ATOM 1575 C C . LYS A 1 197 ? 19.553 -20.988 -17.351 1.00 46.25 197 LYS A C 1
ATOM 1577 O O . LYS A 1 197 ? 19.288 -21.353 -16.210 1.00 46.25 197 LYS A O 1
ATOM 1582 N N . TYR A 1 198 ? 19.047 -19.886 -17.908 1.00 50.38 198 TYR A N 1
ATOM 1583 C CA . TYR A 1 198 ? 18.131 -18.941 -17.256 1.00 50.38 198 TYR A CA 1
ATOM 1584 C C . TYR A 1 198 ? 16.914 -19.639 -16.616 1.00 50.38 198 TYR A C 1
ATOM 1586 O O . TYR A 1 198 ? 15.942 -19.983 -17.291 1.00 50.38 198 TYR A O 1
ATOM 1594 N N . TYR A 1 199 ? 16.945 -19.839 -15.299 1.00 44.97 199 TYR A N 1
ATOM 1595 C CA . TYR A 1 199 ? 15.799 -20.279 -14.504 1.00 44.97 199 TYR A CA 1
ATOM 1596 C C . TYR A 1 199 ? 15.605 -19.288 -13.351 1.00 44.97 199 TYR A C 1
ATOM 1598 O O . TYR A 1 199 ? 16.444 -19.207 -12.456 1.00 44.97 199 TYR A O 1
ATOM 1606 N N . GLY A 1 200 ? 14.505 -18.528 -13.356 1.00 53.84 200 GLY A N 1
ATOM 1607 C CA . GLY A 1 200 ? 14.308 -17.428 -12.405 1.00 53.84 200 GLY A CA 1
ATOM 1608 C C . GLY A 1 200 ? 12.900 -17.345 -11.815 1.00 53.84 200 GLY A C 1
ATOM 1609 O O . GLY A 1 200 ? 11.901 -17.526 -12.512 1.00 53.84 200 GLY A O 1
ATOM 1610 N N . LYS A 1 201 ? 12.833 -17.077 -10.505 1.00 70.75 201 LYS A N 1
ATOM 1611 C CA . LYS A 1 201 ? 11.665 -16.499 -9.810 1.00 70.75 201 LYS A CA 1
ATOM 1612 C C . LYS A 1 201 ? 11.679 -14.981 -10.037 1.00 70.75 201 LYS A C 1
ATOM 1614 O O . LYS A 1 201 ? 12.760 -14.450 -10.214 1.00 70.75 201 LYS A O 1
ATOM 1619 N N . GLY A 1 202 ? 10.550 -14.283 -9.975 1.00 84.69 202 GLY A N 1
ATOM 1620 C CA . GLY A 1 202 ? 10.450 -12.869 -10.367 1.00 84.69 202 GLY A CA 1
ATOM 1621 C C . GLY A 1 202 ? 9.739 -12.684 -11.708 1.00 84.69 202 GLY A C 1
ATOM 1622 O O . GLY A 1 202 ? 9.221 -13.646 -12.285 1.00 84.69 202 GLY A O 1
ATOM 1623 N N . ILE A 1 203 ? 9.688 -11.441 -12.177 1.00 89.38 203 ILE A N 1
ATOM 1624 C CA . ILE A 1 203 ? 9.016 -11.021 -13.408 1.00 89.38 203 ILE A CA 1
ATOM 1625 C C . ILE A 1 203 ? 10.085 -10.527 -14.380 1.00 89.38 203 ILE A C 1
ATOM 1627 O O . ILE A 1 203 ? 10.820 -9.596 -14.062 1.00 89.38 203 ILE A O 1
ATOM 1631 N N . PHE A 1 204 ? 10.149 -11.149 -15.559 1.00 90.31 204 PHE A N 1
ATOM 1632 C CA . PHE A 1 204 ? 11.087 -10.819 -16.633 1.00 90.31 204 PHE A CA 1
ATOM 1633 C C . PHE A 1 204 ? 10.333 -10.855 -17.948 1.00 90.31 204 PHE A C 1
ATOM 1635 O O . PHE A 1 204 ? 9.984 -11.929 -18.440 1.00 90.31 204 PHE A O 1
ATOM 1642 N N . ILE A 1 205 ? 10.029 -9.681 -18.484 1.00 92.75 205 ILE A N 1
ATOM 1643 C CA . ILE A 1 205 ? 9.138 -9.562 -19.631 1.00 92.75 205 ILE A CA 1
ATOM 1644 C C . ILE A 1 205 ? 9.814 -8.700 -20.681 1.00 92.75 205 ILE A C 1
ATOM 1646 O O . ILE A 1 205 ? 10.041 -7.508 -20.479 1.00 92.75 205 ILE A O 1
ATOM 1650 N N . LYS A 1 206 ? 10.128 -9.312 -21.822 1.00 94.69 206 LYS A N 1
ATOM 1651 C CA . LYS A 1 206 ? 10.619 -8.587 -22.988 1.00 94.69 206 LYS A CA 1
ATOM 1652 C C . LYS A 1 206 ? 9.510 -7.687 -23.531 1.00 94.69 206 LYS A C 1
ATOM 1654 O O . LYS A 1 206 ? 8.391 -8.140 -23.759 1.00 94.69 206 LYS A O 1
ATOM 1659 N N . MET A 1 207 ? 9.830 -6.417 -23.729 1.00 96.50 207 MET A N 1
ATOM 1660 C CA . MET A 1 207 ? 8.901 -5.399 -24.201 1.00 96.50 207 MET A CA 1
ATOM 1661 C C . MET A 1 207 ? 8.934 -5.382 -25.731 1.00 96.50 207 MET A C 1
ATOM 1663 O O . MET A 1 207 ? 9.792 -4.751 -26.343 1.00 96.50 207 MET A O 1
ATOM 1667 N N . GLU A 1 208 ? 8.032 -6.145 -26.350 1.00 95.19 208 GLU A N 1
ATOM 1668 C CA . GLU A 1 208 ? 7.983 -6.319 -27.812 1.00 95.19 208 GLU A CA 1
ATOM 1669 C C . GLU A 1 208 ? 7.096 -5.287 -28.528 1.00 95.19 208 GLU A C 1
ATOM 1671 O O . GLU A 1 208 ? 6.988 -5.313 -29.753 1.00 95.19 208 GLU A O 1
ATOM 1676 N N . ASN A 1 209 ? 6.471 -4.366 -27.785 1.00 96.88 209 ASN A N 1
ATOM 1677 C CA . ASN A 1 209 ? 5.686 -3.284 -28.372 1.00 96.88 209 ASN A CA 1
ATOM 1678 C C . ASN A 1 209 ? 6.586 -2.362 -29.221 1.00 96.88 209 ASN A C 1
ATOM 1680 O O . ASN A 1 209 ? 7.719 -2.063 -28.840 1.00 96.88 209 ASN A O 1
ATOM 1684 N N . ALA A 1 210 ? 6.070 -1.891 -30.359 1.00 97.12 210 ALA A N 1
ATOM 1685 C CA . ALA A 1 210 ? 6.778 -0.991 -31.264 1.00 97.12 210 ALA A CA 1
ATOM 1686 C C . ALA A 1 210 ? 7.284 0.279 -30.561 1.00 97.12 210 ALA A C 1
ATOM 1688 O O . ALA A 1 210 ? 8.422 0.675 -30.809 1.00 97.12 210 ALA A O 1
ATOM 1689 N N . ASP A 1 211 ? 6.497 0.855 -29.648 1.00 96.75 211 ASP A N 1
ATOM 1690 C CA . ASP A 1 211 ? 6.875 2.074 -28.922 1.00 96.75 211 ASP A CA 1
ATOM 1691 C C . ASP A 1 211 ? 8.008 1.804 -27.914 1.00 96.75 211 ASP A C 1
ATOM 1693 O O . ASP A 1 211 ? 8.923 2.611 -27.769 1.00 96.75 211 ASP A O 1
ATOM 1697 N N . ALA A 1 212 ? 8.038 0.618 -27.292 1.00 97.44 212 ALA A N 1
ATOM 1698 C CA . ALA A 1 212 ? 9.150 0.201 -26.432 1.00 97.44 212 ALA A CA 1
ATOM 1699 C C . ALA A 1 212 ? 10.438 -0.081 -27.220 1.00 97.44 212 ALA A C 1
ATOM 1701 O O . ALA A 1 212 ? 11.532 0.274 -26.777 1.00 97.44 212 ALA A O 1
ATOM 1702 N N . ILE A 1 213 ? 10.319 -0.693 -28.402 1.00 98.12 213 ILE A N 1
ATOM 1703 C CA . ILE A 1 213 ? 11.453 -0.914 -29.310 1.00 98.12 213 ILE A CA 1
ATOM 1704 C C . ILE A 1 213 ? 11.999 0.427 -29.814 1.00 98.12 213 ILE A C 1
ATOM 1706 O O . ILE A 1 213 ? 13.215 0.599 -29.885 1.00 98.12 213 ILE A O 1
ATOM 1710 N N . ALA A 1 214 ? 11.121 1.370 -30.162 1.00 97.88 214 ALA A N 1
ATOM 1711 C CA . ALA A 1 214 ? 11.510 2.710 -30.587 1.00 97.88 214 ALA A CA 1
ATOM 1712 C C . ALA A 1 214 ? 12.254 3.452 -29.470 1.00 97.88 214 ALA A C 1
ATOM 1714 O O . ALA A 1 214 ? 13.354 3.939 -29.716 1.00 97.88 214 ALA A O 1
ATOM 1715 N N . LEU A 1 215 ? 11.724 3.430 -28.241 1.00 97.19 215 LEU A N 1
ATOM 1716 C CA . LEU A 1 215 ? 12.378 4.012 -27.067 1.00 97.19 215 LEU A CA 1
ATOM 1717 C C . LEU A 1 215 ? 13.776 3.418 -26.832 1.00 97.19 215 LEU A C 1
ATOM 1719 O O . LEU A 1 215 ? 14.741 4.149 -26.626 1.00 97.19 215 LEU A O 1
ATOM 1723 N N . GLY A 1 216 ? 13.907 2.089 -26.889 1.00 97.12 216 GLY A N 1
ATOM 1724 C CA . GLY A 1 216 ? 15.194 1.418 -26.703 1.00 97.12 216 GLY A CA 1
ATOM 1725 C C . GLY A 1 216 ? 16.229 1.783 -27.773 1.00 97.12 216 GLY A C 1
ATOM 1726 O O . GLY A 1 216 ? 17.398 1.999 -27.448 1.00 97.12 216 GLY A O 1
ATOM 1727 N N . LYS A 1 217 ? 15.802 1.910 -29.035 1.00 98.12 217 LYS A N 1
ATOM 1728 C CA . LYS A 1 217 ? 16.659 2.389 -30.131 1.00 98.12 217 LYS A CA 1
ATOM 1729 C C . LYS A 1 217 ? 17.060 3.845 -29.947 1.00 98.12 217 LYS A C 1
ATOM 1731 O O . LYS A 1 217 ? 18.232 4.157 -30.091 1.00 98.12 217 LYS A O 1
ATOM 1736 N N . GLU A 1 218 ? 16.123 4.709 -29.574 1.00 97.00 218 GLU A N 1
ATOM 1737 C CA . GLU A 1 218 ? 16.391 6.128 -29.334 1.00 97.00 218 GLU A CA 1
ATOM 1738 C C . GLU A 1 218 ? 17.395 6.338 -28.192 1.00 97.00 218 GLU A C 1
ATOM 1740 O O . GLU A 1 218 ? 18.292 7.176 -28.300 1.00 97.00 218 GLU A O 1
ATOM 1745 N N . ILE A 1 219 ? 17.303 5.532 -27.130 1.00 96.06 219 ILE A N 1
ATOM 1746 C CA . ILE A 1 219 ? 18.286 5.501 -26.040 1.00 96.06 219 ILE A CA 1
ATOM 1747 C C . ILE A 1 219 ? 19.683 5.129 -26.568 1.00 96.06 219 ILE A C 1
ATOM 1749 O O . ILE A 1 219 ? 20.657 5.819 -26.265 1.00 96.06 219 ILE A O 1
ATOM 1753 N N . VAL A 1 220 ? 19.789 4.067 -27.372 1.00 96.69 220 VAL A N 1
ATOM 1754 C CA . VAL A 1 220 ? 21.059 3.606 -27.966 1.00 96.69 220 VAL A CA 1
ATOM 1755 C C . VAL A 1 220 ? 21.645 4.636 -28.933 1.00 96.69 220 VAL A C 1
ATOM 1757 O O . VAL A 1 220 ? 22.831 4.961 -28.844 1.00 96.69 220 VAL A O 1
ATOM 1760 N N . ASP A 1 221 ? 20.820 5.197 -29.814 1.00 96.62 221 ASP A N 1
ATOM 1761 C CA . ASP A 1 221 ? 21.223 6.241 -30.755 1.00 96.62 221 ASP A CA 1
ATOM 1762 C C . ASP A 1 221 ? 21.740 7.470 -30.001 1.00 96.62 221 ASP A C 1
ATOM 1764 O O . ASP A 1 221 ? 22.807 7.994 -30.321 1.00 96.62 221 ASP A O 1
ATOM 1768 N N . SER A 1 222 ? 21.047 7.865 -28.930 1.00 95.25 222 SER A N 1
ATOM 1769 C CA . SER A 1 222 ? 21.451 8.975 -28.067 1.00 95.25 222 SER A CA 1
ATOM 1770 C C . SER A 1 222 ? 22.821 8.747 -27.426 1.00 95.25 222 SER A C 1
ATOM 1772 O O . SER A 1 222 ? 23.624 9.680 -27.389 1.00 95.25 222 SER A O 1
ATOM 1774 N N . VAL A 1 223 ? 23.128 7.523 -26.980 1.00 94.25 223 VAL A N 1
ATOM 1775 C CA . VAL A 1 223 ? 24.467 7.166 -26.479 1.00 94.25 223 VAL A CA 1
ATOM 1776 C C . VAL A 1 223 ? 25.512 7.229 -27.591 1.00 94.25 223 VAL A C 1
ATOM 1778 O O . VAL A 1 223 ? 26.569 7.831 -27.406 1.00 94.25 223 VAL A O 1
ATOM 1781 N N . ASN A 1 224 ? 25.218 6.662 -28.762 1.00 95.38 224 ASN A N 1
ATOM 1782 C CA . ASN A 1 224 ? 26.141 6.657 -29.898 1.00 95.38 224 ASN A CA 1
ATOM 1783 C C . ASN A 1 224 ? 26.490 8.069 -30.384 1.00 95.38 224 ASN A C 1
ATOM 1785 O O . ASN A 1 224 ? 27.627 8.300 -30.806 1.00 95.38 224 ASN A O 1
ATOM 1789 N N . THR A 1 225 ? 25.531 8.997 -30.315 1.00 94.56 225 THR A N 1
ATOM 1790 C CA . THR A 1 225 ? 25.706 10.413 -30.673 1.00 94.56 225 THR A CA 1
ATOM 1791 C C . THR A 1 225 ? 26.183 11.300 -29.522 1.00 94.56 225 THR A C 1
ATOM 1793 O O . THR A 1 225 ? 26.275 12.509 -29.713 1.00 94.56 225 THR A O 1
ATOM 1796 N N . GLU A 1 226 ? 26.453 10.728 -28.342 1.00 91.81 226 GLU A N 1
ATOM 1797 C CA . GLU A 1 226 ? 26.862 11.467 -27.137 1.00 91.81 226 GLU A CA 1
ATOM 1798 C C . GLU A 1 226 ? 25.894 12.611 -26.777 1.00 91.81 226 GLU A C 1
ATOM 1800 O O . GLU A 1 226 ? 26.283 13.739 -26.474 1.00 91.81 226 GLU A O 1
ATOM 1805 N N . SER A 1 227 ? 24.595 12.315 -26.847 1.00 93.12 227 SER A N 1
ATOM 1806 C CA . SER A 1 227 ? 23.521 13.274 -26.602 1.00 93.12 227 SER A CA 1
ATOM 1807 C C . SER A 1 227 ? 23.541 13.819 -25.172 1.00 93.12 227 SER A C 1
ATOM 1809 O O . SER A 1 227 ? 23.827 13.102 -24.209 1.00 93.12 227 SER A O 1
ATOM 1811 N N . GLU A 1 228 ? 23.119 15.077 -25.007 1.00 90.44 228 GLU A N 1
ATOM 1812 C CA . GLU A 1 228 ? 23.058 15.745 -23.702 1.00 90.44 228 GLU A CA 1
ATOM 1813 C C . GLU A 1 228 ? 22.064 15.105 -22.718 1.00 90.44 228 GLU A C 1
ATOM 1815 O O . GLU A 1 228 ? 22.102 15.409 -21.523 1.00 90.44 228 GLU A O 1
ATOM 1820 N N . ILE A 1 229 ? 21.201 14.202 -23.201 1.00 90.75 229 ILE A N 1
ATOM 1821 C CA . ILE A 1 229 ? 20.216 13.453 -22.407 1.00 90.75 229 ILE A CA 1
ATOM 1822 C C . ILE A 1 229 ? 20.885 12.737 -21.219 1.00 90.75 229 ILE A C 1
ATOM 1824 O O . ILE A 1 229 ? 20.315 12.696 -20.131 1.00 90.75 229 ILE A O 1
ATOM 1828 N N . PHE A 1 230 ? 22.117 12.243 -21.389 1.00 87.62 230 PHE A N 1
ATOM 1829 C CA . PHE A 1 230 ? 22.870 11.531 -20.346 1.00 87.62 230 PHE A CA 1
ATOM 1830 C C . PHE A 1 230 ? 23.842 12.420 -19.551 1.00 87.62 230 PHE A C 1
ATOM 1832 O O . PHE A 1 230 ? 24.581 11.921 -18.701 1.00 87.62 230 PHE A O 1
ATOM 1839 N N . ASN A 1 231 ? 23.853 13.740 -19.785 1.00 86.69 231 ASN A N 1
ATOM 1840 C CA . ASN A 1 231 ? 24.765 14.653 -19.086 1.00 86.69 231 ASN A CA 1
ATOM 1841 C C . ASN A 1 231 ? 24.394 14.843 -17.612 1.00 86.69 231 ASN A C 1
ATOM 1843 O O . ASN A 1 231 ? 25.271 15.071 -16.778 1.00 86.69 231 ASN A O 1
ATOM 1847 N N . ASN A 1 232 ? 23.098 14.828 -17.292 1.00 86.06 232 ASN A N 1
ATOM 1848 C CA . ASN A 1 232 ? 22.598 14.948 -15.926 1.00 86.06 232 ASN A CA 1
ATOM 1849 C C . ASN A 1 232 ? 21.152 14.452 -15.804 1.00 86.06 232 ASN A C 1
ATOM 1851 O O . ASN A 1 232 ? 20.419 14.356 -16.787 1.00 86.06 232 ASN A O 1
ATOM 1855 N N . VAL A 1 233 ? 20.739 14.235 -14.555 1.00 84.38 233 VAL A N 1
ATOM 1856 C CA . VAL A 1 233 ? 19.418 13.711 -14.193 1.00 84.38 233 VAL A CA 1
ATOM 1857 C C . VAL A 1 233 ? 18.253 14.556 -14.715 1.00 84.38 233 VAL A C 1
ATOM 1859 O O . VAL A 1 233 ? 17.246 14.003 -15.137 1.00 84.38 233 VAL A O 1
ATOM 1862 N N . ASN A 1 234 ? 18.395 15.883 -14.791 1.00 86.94 234 ASN A N 1
ATOM 1863 C CA . ASN A 1 234 ? 17.312 16.748 -15.263 1.00 86.94 234 ASN A CA 1
ATOM 1864 C C . ASN A 1 234 ? 17.076 16.604 -16.772 1.00 86.94 234 ASN A C 1
ATOM 1866 O O . ASN A 1 234 ? 15.939 16.691 -17.221 1.00 86.94 234 ASN A O 1
ATOM 1870 N N . GLN A 1 235 ? 18.129 16.399 -17.569 1.00 90.25 235 GLN A N 1
ATOM 1871 C CA . GLN A 1 235 ? 17.968 16.146 -19.008 1.00 90.25 235 GLN A CA 1
ATOM 1872 C C . GLN A 1 235 ? 17.370 14.762 -19.258 1.00 90.25 235 GLN A C 1
ATOM 1874 O O . GLN A 1 235 ? 16.478 14.617 -20.093 1.00 90.25 235 GLN A O 1
ATOM 1879 N N . TRP A 1 236 ? 17.796 13.772 -18.473 1.00 90.75 236 TRP A N 1
ATOM 1880 C CA . TRP A 1 236 ? 17.223 12.434 -18.508 1.00 90.75 236 TRP A CA 1
ATOM 1881 C C . TRP A 1 236 ? 15.726 12.440 -18.166 1.00 90.75 236 TRP A C 1
ATOM 1883 O O . TRP A 1 236 ? 14.926 11.909 -18.931 1.00 90.75 236 TRP A O 1
ATOM 1893 N N . HIS A 1 237 ? 15.316 13.115 -17.088 1.00 88.88 237 HIS A N 1
ATOM 1894 C CA . HIS A 1 237 ? 13.904 13.204 -16.696 1.00 88.88 237 HIS A CA 1
ATOM 1895 C C . HIS A 1 237 ? 13.042 13.994 -17.695 1.00 88.88 237 HIS A C 1
ATOM 1897 O O . HIS A 1 237 ? 11.853 13.728 -17.814 1.00 88.88 237 HIS A O 1
ATOM 1903 N N . LYS A 1 238 ? 13.621 14.907 -18.486 1.00 90.88 238 LYS A N 1
ATOM 1904 C CA . LYS A 1 238 ? 12.898 15.554 -19.598 1.00 90.88 238 LYS A CA 1
ATOM 1905 C C . LYS A 1 238 ? 12.646 14.614 -20.771 1.00 90.88 238 LYS A C 1
ATOM 1907 O O . LYS A 1 238 ? 11.624 14.736 -21.445 1.00 90.88 238 LYS A O 1
ATOM 1912 N N . PHE A 1 239 ? 13.586 13.707 -21.027 1.00 93.38 239 PHE A N 1
ATOM 1913 C CA . PHE A 1 239 ? 13.462 12.683 -22.058 1.00 93.38 239 PHE A CA 1
ATOM 1914 C C . PHE A 1 239 ? 12.468 11.590 -21.639 1.00 93.38 239 PHE A C 1
ATOM 1916 O O . PHE A 1 239 ? 11.522 11.293 -22.368 1.00 93.38 239 PHE A O 1
ATOM 1923 N N . ILE A 1 240 ? 12.631 11.043 -20.430 1.00 93.31 240 ILE A N 1
ATOM 1924 C CA . ILE A 1 240 ? 11.705 10.084 -19.828 1.00 93.31 240 ILE A CA 1
ATOM 1925 C C . ILE A 1 240 ? 11.103 10.651 -18.543 1.00 93.31 240 ILE A C 1
ATOM 1927 O O . ILE A 1 240 ? 11.625 10.505 -17.442 1.00 93.31 240 ILE A O 1
ATOM 1931 N N . LYS A 1 241 ? 9.945 11.289 -18.708 1.00 94.62 241 LYS A N 1
ATOM 1932 C CA . LYS A 1 241 ? 9.210 11.993 -17.644 1.00 94.62 241 LYS A CA 1
ATOM 1933 C C . LYS A 1 241 ? 8.760 11.089 -16.495 1.00 94.62 241 LYS A C 1
ATOM 1935 O O . LYS A 1 241 ? 8.567 11.545 -15.372 1.00 94.62 241 LYS A O 1
ATOM 1940 N N . GLY A 1 242 ? 8.634 9.799 -16.788 1.00 95.12 242 GLY A N 1
ATOM 1941 C CA . GLY A 1 242 ? 8.367 8.730 -15.843 1.00 95.12 242 GLY A CA 1
ATOM 1942 C C . GLY A 1 242 ? 7.590 7.600 -16.502 1.00 95.12 242 GLY A C 1
ATOM 1943 O O . GLY A 1 242 ? 7.327 7.614 -17.710 1.00 95.12 242 GLY A O 1
ATOM 1944 N N . LEU A 1 243 ? 7.214 6.625 -15.688 1.00 97.00 243 LEU A N 1
ATOM 1945 C CA . LEU A 1 243 ? 6.357 5.511 -16.058 1.00 97.00 243 LEU A CA 1
ATOM 1946 C C . LEU A 1 243 ? 5.170 5.439 -15.105 1.00 97.00 243 LEU A C 1
ATOM 1948 O O . LEU A 1 243 ? 5.308 5.718 -13.912 1.00 97.00 243 LEU A O 1
ATOM 1952 N N . VAL A 1 244 ? 4.044 4.966 -15.628 1.00 98.06 244 VAL A N 1
ATOM 1953 C CA . VAL A 1 244 ? 2.970 4.402 -14.814 1.00 98.06 244 VAL A CA 1
ATOM 1954 C C . VAL A 1 244 ? 2.886 2.901 -15.070 1.00 98.06 244 VAL A C 1
ATOM 1956 O O . VAL A 1 244 ? 2.902 2.451 -16.220 1.00 98.06 244 VAL A O 1
ATOM 1959 N N . ILE A 1 245 ? 2.808 2.123 -13.995 1.00 98.00 245 ILE A N 1
ATOM 1960 C CA . ILE A 1 245 ? 2.582 0.679 -14.024 1.00 98.00 245 ILE A CA 1
ATOM 1961 C C . ILE A 1 245 ? 1.183 0.418 -13.476 1.00 98.00 245 ILE A C 1
ATOM 1963 O O . ILE A 1 245 ? 0.872 0.780 -12.339 1.00 98.00 245 ILE A O 1
ATOM 1967 N N . ARG A 1 246 ? 0.345 -0.220 -14.290 1.00 97.69 246 ARG A N 1
ATOM 1968 C CA . ARG A 1 246 ? -1.079 -0.420 -14.024 1.00 97.69 246 ARG A CA 1
ATOM 1969 C C . ARG A 1 246 ? -1.454 -1.899 -14.141 1.00 97.69 246 ARG A C 1
ATOM 1971 O O . ARG A 1 246 ? -0.913 -2.606 -14.996 1.00 97.69 246 ARG A O 1
ATOM 1978 N N . PRO A 1 247 ? -2.378 -2.385 -13.309 1.00 97.06 247 PRO A N 1
ATOM 1979 C CA . PRO A 1 247 ? -2.942 -3.720 -13.418 1.00 97.06 247 PRO A CA 1
ATOM 1980 C C . PRO A 1 247 ? -4.049 -3.760 -14.479 1.00 97.06 247 PRO A C 1
ATOM 1982 O O . PRO A 1 247 ? -4.649 -2.734 -14.814 1.00 97.06 247 PRO A O 1
ATOM 1985 N N . GLY A 1 248 ? -4.355 -4.960 -14.974 1.00 96.00 248 GLY A N 1
ATOM 1986 C CA . GLY A 1 248 ? -5.605 -5.200 -15.693 1.00 96.00 248 GLY A CA 1
ATOM 1987 C C . GLY A 1 248 ? -6.815 -5.200 -14.759 1.00 96.00 248 GLY A C 1
ATOM 1988 O O . GLY A 1 248 ? -6.685 -5.394 -13.551 1.00 96.00 248 GLY A O 1
ATOM 1989 N N . ASP A 1 249 ? -8.000 -5.015 -15.336 1.00 93.06 249 ASP A N 1
ATOM 1990 C CA . ASP A 1 249 ? -9.255 -4.944 -14.576 1.00 93.06 249 ASP A CA 1
ATOM 1991 C C . ASP A 1 249 ? -9.708 -6.306 -14.027 1.00 93.06 249 ASP A C 1
ATOM 1993 O O . ASP A 1 249 ? -10.479 -6.347 -13.083 1.00 93.06 249 ASP A O 1
ATOM 1997 N N . GLU A 1 250 ? -9.177 -7.411 -14.557 1.00 93.06 250 GLU A N 1
ATOM 1998 C CA . GLU A 1 250 ? -9.448 -8.782 -14.091 1.00 93.06 250 GLU A CA 1
ATOM 1999 C C . GLU A 1 250 ? -8.365 -9.308 -13.132 1.00 93.06 250 GLU A C 1
ATOM 2001 O O . GLU A 1 250 ? -8.370 -10.481 -12.762 1.00 93.06 250 GLU A O 1
ATOM 2006 N N . ASN A 1 251 ? -7.400 -8.467 -12.738 1.00 95.00 251 ASN A N 1
ATOM 2007 C CA . ASN A 1 251 ? -6.372 -8.882 -11.788 1.00 95.00 251 ASN A CA 1
ATOM 2008 C C . ASN A 1 251 ? -7.004 -9.223 -10.434 1.00 95.00 251 ASN A C 1
ATOM 2010 O O . ASN A 1 251 ? -7.917 -8.539 -9.965 1.00 95.00 251 ASN A O 1
ATOM 2014 N N . THR A 1 252 ? -6.464 -10.264 -9.808 1.00 92.06 252 THR A N 1
ATOM 2015 C CA . THR A 1 252 ? -6.932 -10.828 -8.535 1.00 92.06 252 THR A CA 1
ATOM 2016 C C . THR A 1 252 ? -5.909 -10.687 -7.419 1.00 92.06 252 THR A C 1
ATOM 2018 O O . THR A 1 252 ? -6.202 -11.068 -6.288 1.00 92.06 252 THR A O 1
ATOM 2021 N N . VAL A 1 253 ? -4.704 -10.200 -7.733 1.00 92.50 253 VAL A N 1
ATOM 2022 C CA . VAL A 1 253 ? -3.594 -10.111 -6.790 1.00 92.50 253 VAL A CA 1
ATOM 2023 C C . VAL A 1 253 ? -3.116 -8.679 -6.613 1.00 92.50 253 VAL A C 1
ATOM 2025 O O . VAL A 1 253 ? -2.785 -7.990 -7.583 1.00 92.50 253 VAL A O 1
ATOM 2028 N N . MET A 1 254 ? -2.961 -8.286 -5.351 1.00 93.31 254 MET A N 1
ATOM 2029 C CA . MET A 1 254 ? -2.166 -7.135 -4.938 1.00 93.31 254 MET A CA 1
ATOM 2030 C C . MET A 1 254 ? -0.807 -7.605 -4.434 1.00 93.31 254 MET A C 1
ATOM 2032 O O . MET A 1 254 ? -0.728 -8.510 -3.612 1.00 93.31 254 MET A O 1
ATOM 2036 N N . TRP A 1 255 ? 0.276 -7.006 -4.908 1.00 92.62 255 TRP A N 1
ATOM 2037 C CA . TRP A 1 255 ? 1.633 -7.404 -4.550 1.00 92.62 255 TRP A CA 1
ATOM 2038 C C . TRP A 1 255 ? 2.541 -6.190 -4.427 1.00 92.62 255 TRP A C 1
ATOM 2040 O O . TRP A 1 255 ? 2.217 -5.094 -4.881 1.00 92.62 255 TRP A O 1
ATOM 2050 N N . GLN A 1 256 ? 3.698 -6.381 -3.797 1.00 91.00 256 GLN A N 1
ATOM 2051 C CA . GLN A 1 256 ? 4.682 -5.315 -3.639 1.00 91.00 256 GLN A CA 1
ATOM 2052 C C . GLN A 1 256 ? 6.043 -5.712 -4.220 1.00 91.00 256 GLN A C 1
ATOM 2054 O O . GLN A 1 256 ? 6.478 -6.863 -4.110 1.00 91.00 256 GLN A O 1
ATOM 2059 N N . ALA A 1 257 ? 6.739 -4.745 -4.813 1.00 89.94 257 ALA A N 1
ATOM 2060 C CA . ALA A 1 257 ? 8.142 -4.874 -5.201 1.00 89.94 257 ALA A CA 1
ATOM 2061 C C . ALA A 1 257 ? 8.953 -3.725 -4.596 1.00 89.94 257 ALA A C 1
ATOM 2063 O O . ALA A 1 257 ? 8.553 -2.564 -4.731 1.00 89.94 257 ALA A O 1
ATOM 2064 N N . PRO A 1 258 ? 10.098 -4.006 -3.950 1.00 89.19 258 PRO A N 1
ATOM 2065 C CA . PRO A 1 258 ? 10.977 -2.945 -3.484 1.00 89.19 258 PRO A CA 1
ATOM 2066 C C . PRO A 1 258 ? 11.457 -2.071 -4.648 1.00 89.19 258 PRO A C 1
ATOM 2068 O O . PRO A 1 258 ? 11.728 -2.582 -5.736 1.00 89.19 258 PRO A O 1
ATOM 2071 N N . ILE A 1 259 ? 11.589 -0.772 -4.397 1.00 87.25 259 ILE A N 1
ATOM 2072 C CA . ILE A 1 259 ? 12.191 0.180 -5.337 1.00 87.25 259 ILE A CA 1
ATOM 2073 C C . ILE A 1 259 ? 13.629 0.483 -4.902 1.00 87.25 259 ILE A C 1
ATOM 2075 O O . ILE A 1 259 ? 13.958 0.419 -3.714 1.00 87.25 259 ILE A O 1
ATOM 2079 N N . GLY A 1 260 ? 14.500 0.764 -5.870 1.00 76.12 260 GLY A N 1
ATOM 2080 C CA . GLY A 1 260 ? 15.949 0.822 -5.661 1.00 76.12 260 GLY A CA 1
ATOM 2081 C C . GLY A 1 260 ? 16.629 -0.556 -5.586 1.00 76.12 260 GLY A C 1
ATOM 2082 O O . GLY A 1 260 ? 15.982 -1.608 -5.608 1.00 76.12 260 GLY A O 1
ATOM 2083 N N . GLU A 1 261 ? 17.967 -0.553 -5.549 1.00 74.88 261 GLU A N 1
ATOM 2084 C CA . GLU A 1 261 ? 18.821 -1.761 -5.574 1.00 74.88 261 GLU A CA 1
ATOM 2085 C C . GLU A 1 261 ? 18.537 -2.700 -6.773 1.00 74.88 261 GLU A C 1
ATOM 2087 O O . GLU A 1 261 ? 18.736 -3.916 -6.691 1.00 74.88 261 GLU A O 1
ATOM 2092 N N . GLY A 1 262 ? 18.020 -2.157 -7.883 1.00 80.00 262 GLY A N 1
ATOM 2093 C CA . GLY A 1 262 ? 17.702 -2.911 -9.101 1.00 80.00 262 GLY A CA 1
ATOM 2094 C C . GLY A 1 262 ? 16.504 -3.876 -9.022 1.00 80.00 262 GLY A C 1
ATOM 2095 O O . GLY A 1 262 ? 16.404 -4.759 -9.878 1.00 80.00 262 GLY A O 1
ATOM 2096 N N . LYS A 1 263 ? 15.613 -3.736 -8.023 1.00 86.25 263 LYS A N 1
ATOM 2097 C CA . LYS A 1 263 ? 14.466 -4.646 -7.771 1.00 86.25 263 LYS A CA 1
ATOM 2098 C C . LYS A 1 263 ? 13.203 -4.345 -8.586 1.00 86.25 263 LYS A C 1
ATOM 2100 O O . LYS A 1 263 ? 12.348 -5.220 -8.739 1.00 86.25 263 LYS A O 1
ATOM 2105 N N . LEU A 1 264 ? 13.103 -3.138 -9.127 1.00 91.62 264 LEU A N 1
ATOM 2106 C CA . LEU A 1 264 ? 12.099 -2.727 -10.103 1.00 91.62 264 LEU A CA 1
ATOM 2107 C C . LEU A 1 264 ? 12.801 -1.835 -11.129 1.00 91.62 264 LEU A C 1
ATOM 2109 O O . LEU A 1 264 ? 13.332 -0.782 -10.763 1.00 91.62 264 LEU A O 1
ATOM 2113 N N . LYS A 1 265 ? 12.885 -2.294 -12.380 1.00 92.50 265 LYS A N 1
ATOM 2114 C CA . LYS A 1 265 ? 13.727 -1.663 -13.403 1.00 92.50 265 LYS A CA 1
ATOM 2115 C C . LYS A 1 265 ? 13.303 -1.994 -14.831 1.00 92.50 265 LYS A C 1
ATOM 2117 O O . LYS A 1 265 ? 12.658 -3.013 -15.088 1.00 92.50 265 LYS A O 1
ATOM 2122 N N . LEU A 1 266 ? 13.758 -1.165 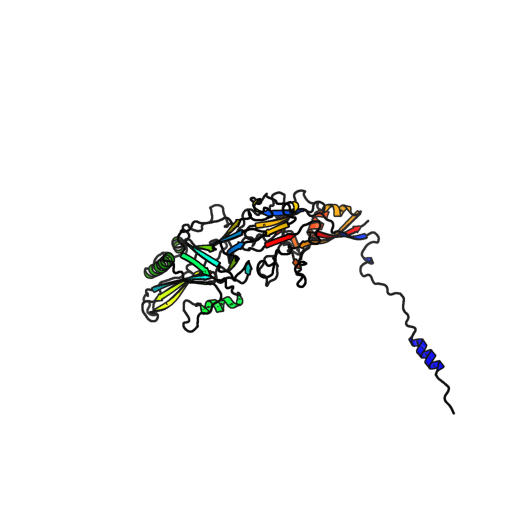-15.763 1.00 94.69 266 LEU A N 1
ATOM 2123 C CA . LEU A 1 266 ? 13.898 -1.526 -17.168 1.00 94.69 266 LEU A CA 1
ATOM 2124 C C . LEU A 1 266 ? 15.353 -1.900 -17.444 1.00 94.69 266 LEU A C 1
ATOM 2126 O O . LEU A 1 266 ? 16.264 -1.142 -17.121 1.00 94.69 266 LEU A O 1
ATOM 2130 N N . ARG A 1 267 ? 15.572 -3.060 -18.058 1.00 93.81 267 ARG A N 1
ATOM 2131 C CA . ARG A 1 267 ? 16.881 -3.492 -18.542 1.00 93.81 267 ARG A CA 1
ATOM 2132 C C . ARG A 1 267 ? 16.946 -3.331 -20.052 1.00 93.81 267 ARG A C 1
ATOM 2134 O O . ARG A 1 267 ? 16.130 -3.904 -20.773 1.00 93.81 267 ARG A O 1
ATOM 2141 N N . LEU A 1 268 ? 17.934 -2.583 -20.515 1.00 95.38 268 LEU A N 1
ATOM 2142 C CA . LEU A 1 268 ? 18.275 -2.448 -21.924 1.00 95.38 268 LEU A CA 1
ATOM 2143 C C . LEU A 1 268 ? 19.402 -3.420 -22.253 1.00 95.38 268 LEU A C 1
ATOM 2145 O O . LEU A 1 268 ? 20.492 -3.286 -21.706 1.00 95.38 268 LEU A O 1
ATOM 2149 N N . TYR A 1 269 ? 19.150 -4.361 -23.153 1.00 94.75 269 TYR A N 1
ATOM 2150 C CA . TYR A 1 269 ? 20.181 -5.205 -23.744 1.00 94.75 269 TYR A CA 1
ATOM 2151 C C . TYR A 1 269 ? 20.705 -4.566 -25.030 1.00 94.75 269 TYR A C 1
ATOM 2153 O O . TYR A 1 269 ? 19.921 -4.103 -25.867 1.00 94.75 269 TYR A O 1
ATOM 2161 N N . TYR A 1 270 ? 22.024 -4.561 -25.178 1.00 94.75 270 TYR A N 1
ATOM 2162 C CA . TYR A 1 270 ? 22.735 -4.015 -26.331 1.00 94.75 270 TYR A CA 1
ATOM 2163 C C . TYR A 1 270 ? 24.017 -4.808 -26.579 1.00 94.75 270 TYR A C 1
ATOM 2165 O O . TYR A 1 270 ? 24.485 -5.518 -25.690 1.00 94.75 270 TYR A O 1
ATOM 2173 N N . HIS A 1 271 ? 24.627 -4.655 -27.747 1.00 93.38 271 HIS A N 1
ATOM 2174 C CA . HIS A 1 271 ? 25.950 -5.215 -28.019 1.00 93.38 271 HIS A CA 1
ATOM 2175 C C . HIS A 1 271 ? 26.872 -4.182 -28.665 1.00 93.38 271 HIS A C 1
ATOM 2177 O O . HIS A 1 271 ? 26.418 -3.237 -29.307 1.00 93.38 271 HIS A O 1
ATOM 2183 N N . GLU A 1 272 ? 28.178 -4.347 -28.469 1.00 93.44 272 GLU A N 1
ATOM 2184 C CA . GLU A 1 272 ? 29.195 -3.521 -29.122 1.00 93.44 272 GLU A CA 1
ATOM 2185 C C . GLU A 1 272 ? 29.400 -3.955 -30.575 1.00 93.44 272 GLU A C 1
ATOM 2187 O O . GLU A 1 272 ? 29.322 -5.141 -30.899 1.00 93.44 272 GLU A O 1
ATOM 2192 N N . THR A 1 273 ? 29.661 -2.991 -31.457 1.00 93.75 273 THR A N 1
ATOM 2193 C CA . THR A 1 273 ? 29.782 -3.236 -32.908 1.00 93.75 273 THR A CA 1
ATOM 2194 C C . THR A 1 273 ? 31.195 -3.603 -33.359 1.00 93.75 273 THR A C 1
ATOM 2196 O O . THR A 1 273 ? 31.351 -4.281 -34.372 1.00 93.75 273 THR A O 1
ATOM 2199 N N . ASP A 1 274 ? 32.217 -3.214 -32.593 1.00 90.69 274 ASP A N 1
ATOM 2200 C CA . ASP A 1 274 ? 33.631 -3.336 -32.959 1.00 90.69 274 ASP A CA 1
ATOM 2201 C C . ASP A 1 274 ? 34.493 -3.837 -31.779 1.00 90.69 274 ASP A C 1
ATOM 2203 O O . ASP A 1 274 ? 34.030 -3.951 -30.646 1.00 90.69 274 ASP A O 1
ATOM 2207 N N . TYR A 1 275 ? 35.776 -4.115 -32.051 1.00 88.62 275 TYR A N 1
ATOM 2208 C CA . TYR A 1 275 ? 36.806 -4.521 -31.077 1.00 88.62 275 TYR A CA 1
ATOM 2209 C C . TYR A 1 275 ? 36.566 -5.886 -30.389 1.00 88.62 275 TYR A C 1
ATOM 2211 O O . TYR A 1 275 ? 35.988 -6.804 -30.968 1.00 88.62 275 TYR A O 1
ATOM 2219 N N . GLU A 1 276 ? 37.143 -6.077 -29.198 1.00 83.38 276 GLU A N 1
ATOM 2220 C CA . GLU A 1 276 ? 37.277 -7.368 -28.502 1.00 83.38 276 GLU A CA 1
ATOM 2221 C C . GLU A 1 276 ? 35.943 -7.924 -27.971 1.00 83.38 276 GLU A C 1
ATOM 2223 O O . GLU A 1 276 ? 35.807 -9.134 -27.749 1.00 83.38 276 GLU A O 1
ATOM 2228 N N . ASP A 1 277 ? 34.953 -7.046 -27.808 1.00 84.81 277 ASP A N 1
ATOM 2229 C CA . ASP A 1 277 ? 33.611 -7.359 -27.320 1.00 84.81 277 ASP A CA 1
ATOM 2230 C C . ASP A 1 277 ? 32.536 -7.273 -28.415 1.00 84.81 277 ASP A C 1
ATOM 2232 O O . ASP A 1 277 ? 31.346 -7.387 -28.114 1.00 84.81 277 ASP A O 1
ATOM 2236 N N . ALA A 1 278 ? 32.938 -7.149 -29.687 1.00 89.31 278 ALA A N 1
ATOM 2237 C CA . ALA A 1 278 ? 32.017 -7.095 -30.817 1.00 89.31 278 ALA A CA 1
ATOM 2238 C C . ALA A 1 278 ? 31.027 -8.275 -30.809 1.00 89.31 278 ALA A C 1
ATOM 2240 O O . ALA A 1 278 ? 31.418 -9.447 -30.761 1.00 89.31 278 ALA A O 1
ATOM 2241 N N . GLY A 1 279 ? 29.731 -7.964 -30.863 1.00 87.75 279 GLY A N 1
ATOM 2242 C CA . GLY A 1 279 ? 28.645 -8.946 -30.856 1.00 87.75 279 GLY A CA 1
ATOM 2243 C C . GLY A 1 279 ? 28.379 -9.619 -29.505 1.00 87.75 279 GLY A C 1
ATOM 2244 O O . GLY A 1 279 ? 27.488 -10.468 -29.428 1.00 87.75 279 GLY A O 1
ATOM 2245 N N . LYS A 1 280 ? 29.109 -9.272 -28.433 1.00 87.44 280 LYS A N 1
ATOM 2246 C CA . LYS A 1 280 ? 28.771 -9.722 -27.077 1.00 87.44 280 LYS A CA 1
ATOM 2247 C C . LYS A 1 280 ? 27.640 -8.860 -26.535 1.00 87.44 280 LYS A C 1
ATOM 2249 O O . LYS A 1 280 ? 27.764 -7.641 -26.439 1.00 87.44 280 LYS A O 1
ATOM 2254 N N . GLN A 1 281 ? 26.556 -9.511 -26.138 1.00 88.06 281 GLN A N 1
ATOM 2255 C CA . GLN A 1 281 ? 25.448 -8.857 -25.467 1.00 88.06 281 GLN A CA 1
ATOM 2256 C C . GLN A 1 281 ? 25.863 -8.413 -24.055 1.00 88.06 281 GLN A C 1
ATOM 2258 O O . GLN A 1 281 ? 26.435 -9.184 -23.277 1.00 88.06 281 GLN A O 1
ATOM 2263 N N . LYS A 1 282 ? 25.544 -7.160 -23.755 1.00 90.75 282 LYS A N 1
ATOM 2264 C CA . LYS A 1 282 ? 25.705 -6.441 -22.491 1.00 90.75 282 LYS A CA 1
ATOM 2265 C C . LYS A 1 282 ? 24.351 -5.854 -22.095 1.00 90.75 282 LYS A C 1
ATOM 2267 O O . LYS A 1 282 ? 23.372 -5.950 -22.846 1.00 90.75 282 LYS A O 1
ATOM 2272 N N . PHE A 1 283 ? 24.268 -5.259 -20.910 1.00 91.94 283 PHE A N 1
ATOM 2273 C CA . PHE A 1 283 ? 23.052 -4.566 -20.500 1.00 91.94 283 PHE A CA 1
ATOM 2274 C C . PHE A 1 283 ? 23.308 -3.329 -19.645 1.00 91.94 283 PHE A C 1
ATOM 2276 O O . PHE A 1 283 ? 24.323 -3.225 -18.962 1.00 91.94 283 PHE A O 1
ATOM 2283 N N . HIS A 1 284 ? 22.325 -2.428 -19.636 1.00 92.00 284 HIS A N 1
ATOM 2284 C CA . HIS A 1 284 ? 22.226 -1.317 -18.691 1.00 92.00 284 HIS A CA 1
ATOM 2285 C C . HIS A 1 284 ? 20.881 -1.350 -17.964 1.00 92.00 284 HIS A C 1
ATOM 2287 O O . HIS A 1 284 ? 19.844 -1.631 -18.571 1.00 92.00 284 HIS A O 1
ATOM 2293 N N . ASP A 1 285 ? 20.903 -1.058 -16.664 1.00 92.00 285 ASP A N 1
ATOM 2294 C CA . ASP A 1 285 ? 19.718 -1.049 -15.808 1.00 92.00 285 ASP A CA 1
ATOM 2295 C C . ASP A 1 285 ? 19.259 0.378 -15.497 1.00 92.00 285 ASP A C 1
ATOM 2297 O O . ASP A 1 285 ? 19.966 1.162 -14.855 1.00 92.00 285 ASP A O 1
ATOM 2301 N N . PHE A 1 286 ? 18.022 0.669 -15.889 1.00 92.62 286 PHE A N 1
ATOM 2302 C CA . PHE A 1 286 ? 17.272 1.854 -15.498 1.00 92.62 286 PHE A CA 1
ATOM 2303 C C . PHE A 1 286 ? 16.345 1.479 -14.342 1.00 92.62 286 PHE A C 1
ATOM 2305 O O . PHE A 1 286 ? 15.264 0.921 -14.542 1.00 92.62 286 PHE A O 1
ATOM 2312 N N . GLN A 1 287 ? 16.796 1.705 -13.112 1.00 91.00 287 GLN A N 1
ATOM 2313 C CA . GLN A 1 287 ? 15.999 1.432 -11.913 1.00 91.00 287 GLN A CA 1
ATOM 2314 C C . GLN A 1 287 ? 15.017 2.569 -11.634 1.00 91.00 287 GLN A C 1
ATOM 2316 O O . GLN A 1 287 ? 15.260 3.700 -12.030 1.00 91.00 287 GLN A O 1
ATOM 2321 N N . ILE A 1 288 ? 13.928 2.297 -10.920 1.00 91.75 288 ILE A N 1
ATOM 2322 C CA . ILE A 1 288 ? 13.082 3.378 -10.400 1.00 91.75 288 ILE A CA 1
ATOM 2323 C C . ILE A 1 288 ? 13.855 4.154 -9.326 1.00 91.75 288 ILE A C 1
ATOM 2325 O O . ILE A 1 288 ? 14.459 3.535 -8.442 1.00 91.75 288 ILE A O 1
ATOM 2329 N N . VAL A 1 289 ? 13.827 5.488 -9.406 1.00 87.38 289 VAL A N 1
ATOM 2330 C CA . VAL A 1 289 ? 14.385 6.389 -8.387 1.00 87.38 289 VAL A CA 1
ATOM 2331 C C . VAL A 1 289 ? 13.730 6.055 -7.050 1.00 87.38 289 VAL A C 1
ATOM 2333 O O . VAL A 1 289 ? 12.509 6.104 -6.917 1.00 87.38 289 VAL A O 1
ATOM 2336 N N . ALA A 1 290 ? 14.537 5.663 -6.066 1.00 76.06 290 ALA A N 1
ATOM 2337 C CA . ALA A 1 290 ? 14.040 5.447 -4.716 1.00 76.06 290 ALA A CA 1
ATOM 2338 C C . ALA A 1 290 ? 13.836 6.803 -4.041 1.00 76.06 290 ALA A C 1
ATOM 2340 O O . ALA A 1 290 ? 14.758 7.619 -4.046 1.00 76.06 290 ALA A O 1
ATOM 2341 N N . ASP A 1 291 ? 12.669 7.020 -3.434 1.00 69.56 291 ASP A N 1
ATOM 2342 C CA . ASP A 1 291 ? 12.386 8.306 -2.806 1.00 69.56 291 ASP A CA 1
ATOM 2343 C C . ASP A 1 291 ? 13.398 8.635 -1.693 1.00 69.56 291 ASP A C 1
ATOM 2345 O O . ASP A 1 291 ? 13.693 7.819 -0.806 1.00 69.56 291 ASP A O 1
ATOM 2349 N N . GLY A 1 292 ? 13.914 9.862 -1.749 1.00 60.66 292 GLY A N 1
ATOM 2350 C CA . GLY A 1 292 ? 14.704 10.506 -0.702 1.00 60.66 292 GLY A CA 1
ATOM 2351 C C . GLY A 1 292 ? 13.947 11.691 -0.087 1.00 60.66 292 GLY A C 1
ATOM 2352 O O . GLY A 1 292 ? 12.939 12.123 -0.643 1.00 60.66 292 GLY A O 1
ATOM 2353 N N . PRO A 1 293 ? 14.421 12.256 1.041 1.00 47.50 293 PRO A N 1
ATOM 2354 C CA . PRO A 1 293 ? 13.761 13.389 1.700 1.00 47.50 293 PRO A CA 1
ATOM 2355 C C . PRO A 1 293 ? 13.577 14.620 0.792 1.00 47.50 293 PRO A C 1
ATOM 2357 O O . PRO A 1 293 ? 12.633 15.372 1.006 1.00 47.50 293 PRO A O 1
ATOM 2360 N N . ASP A 1 294 ? 14.417 14.777 -0.237 1.00 51.44 294 ASP A N 1
ATOM 2361 C CA . ASP A 1 294 ? 14.378 15.887 -1.201 1.00 51.44 294 ASP A CA 1
ATOM 2362 C C . ASP A 1 294 ? 13.945 15.453 -2.622 1.00 51.44 294 ASP A C 1
ATOM 2364 O O . ASP A 1 294 ? 13.863 16.277 -3.531 1.00 51.44 294 ASP A O 1
ATOM 2368 N N . GLU A 1 295 ? 13.668 14.161 -2.837 1.00 64.19 295 GLU A N 1
ATOM 2369 C CA . GLU A 1 295 ? 13.427 13.570 -4.162 1.00 64.19 295 GLU A CA 1
ATOM 2370 C C . GLU A 1 295 ? 12.248 12.598 -4.105 1.00 64.19 295 GLU A C 1
ATOM 2372 O O . GLU A 1 295 ? 12.413 11.382 -4.165 1.00 64.19 295 GLU A O 1
ATOM 2377 N N . GLN A 1 296 ? 11.039 13.139 -3.968 1.00 79.38 296 GLN A N 1
ATOM 2378 C CA . GLN A 1 296 ? 9.819 12.348 -4.100 1.00 79.38 296 GLN A CA 1
ATOM 2379 C C . GLN A 1 296 ? 9.480 12.234 -5.583 1.00 79.38 296 GLN A C 1
ATOM 2381 O O . GLN A 1 296 ? 8.960 13.168 -6.198 1.00 79.38 296 GLN A O 1
ATOM 2386 N N . LYS A 1 297 ? 9.870 11.110 -6.178 1.00 86.06 297 LYS A N 1
ATOM 2387 C CA . LYS A 1 297 ? 9.756 10.840 -7.619 1.00 86.06 297 LYS A CA 1
ATOM 2388 C C . LYS A 1 297 ? 9.032 9.531 -7.902 1.00 86.06 297 LYS A C 1
ATOM 2390 O O . LYS A 1 297 ? 8.943 9.120 -9.059 1.00 86.06 297 LYS A O 1
ATOM 2395 N N . SER A 1 298 ? 8.484 8.903 -6.868 1.00 91.75 298 SER A N 1
ATOM 2396 C CA . SER A 1 298 ? 7.579 7.777 -6.985 1.00 91.75 298 SER A CA 1
ATOM 2397 C C . SER A 1 298 ? 6.455 7.845 -5.957 1.00 91.75 298 SER A C 1
ATOM 2399 O O . SER A 1 298 ? 6.583 8.477 -4.911 1.00 91.75 298 SER A O 1
ATOM 2401 N N . PHE A 1 299 ? 5.326 7.225 -6.280 1.00 94.50 299 PHE A N 1
ATOM 2402 C CA . PHE A 1 299 ? 4.198 7.067 -5.367 1.00 94.50 299 PHE A CA 1
ATOM 2403 C C . PHE A 1 299 ? 3.221 6.015 -5.900 1.00 94.50 299 PHE A C 1
ATOM 2405 O O . PHE A 1 299 ? 3.300 5.580 -7.052 1.00 94.50 299 PHE A O 1
ATOM 2412 N N . THR A 1 300 ? 2.287 5.593 -5.050 1.00 95.69 300 THR A N 1
ATOM 2413 C CA . THR A 1 300 ? 1.189 4.698 -5.443 1.00 95.69 300 THR A CA 1
ATOM 2414 C C . THR A 1 300 ? -0.140 5.443 -5.389 1.00 95.69 300 THR A C 1
ATOM 2416 O O . THR A 1 300 ? -0.509 5.980 -4.345 1.00 95.69 300 THR A O 1
ATOM 2419 N N . ASN A 1 301 ? -0.864 5.470 -6.501 1.00 96.44 301 ASN A N 1
ATOM 2420 C CA . ASN A 1 301 ? -2.266 5.857 -6.527 1.00 96.44 301 ASN A CA 1
ATOM 2421 C C . ASN A 1 301 ? -3.124 4.657 -6.101 1.00 96.44 301 ASN A C 1
ATOM 2423 O O . ASN A 1 301 ? -2.849 3.530 -6.524 1.00 96.44 301 ASN A O 1
ATOM 2427 N N . TYR A 1 302 ? -4.159 4.904 -5.302 1.00 95.56 302 TYR A N 1
ATOM 2428 C CA . TYR A 1 302 ? -5.174 3.919 -4.952 1.00 95.56 302 TYR A CA 1
ATOM 2429 C C . TYR A 1 302 ? -6.535 4.395 -5.443 1.00 95.56 302 TYR A C 1
ATOM 2431 O O . TYR A 1 302 ? -6.977 5.506 -5.150 1.00 95.56 302 TYR A O 1
ATOM 2439 N N . SER A 1 303 ? -7.231 3.504 -6.134 1.00 93.75 303 SER A N 1
ATOM 2440 C CA . SER A 1 303 ? -8.637 3.647 -6.473 1.00 93.75 303 SER A CA 1
ATOM 2441 C C . SER A 1 303 ? -9.410 2.542 -5.770 1.00 93.75 303 SER A C 1
ATOM 2443 O O . SER A 1 303 ? -9.013 1.378 -5.828 1.00 93.75 303 SER A O 1
ATOM 2445 N N . SER A 1 304 ? -10.498 2.907 -5.093 1.00 92.88 304 SER A N 1
ATOM 2446 C CA . SER A 1 304 ? -11.400 1.943 -4.470 1.00 92.88 304 SER A CA 1
ATOM 2447 C C . SER A 1 304 ? -12.833 2.153 -4.930 1.00 92.88 304 SER A C 1
ATOM 2449 O O . SER A 1 304 ? -13.335 3.276 -4.841 1.00 92.88 304 SER A O 1
ATOM 2451 N N . ASP A 1 305 ? -13.502 1.077 -5.326 1.00 94.50 305 ASP A N 1
ATOM 2452 C CA . ASP A 1 305 ? -14.948 1.048 -5.523 1.00 94.50 305 ASP A CA 1
ATOM 2453 C C . ASP A 1 305 ? -15.594 0.233 -4.404 1.00 94.50 305 ASP A C 1
ATOM 2455 O O . ASP A 1 305 ? -15.443 -0.985 -4.318 1.00 94.50 305 ASP A O 1
ATOM 2459 N N . ARG A 1 306 ? -16.327 0.930 -3.535 1.00 94.69 306 ARG A N 1
ATOM 2460 C CA . ARG A 1 306 ? -17.034 0.335 -2.398 1.00 94.69 306 ARG A CA 1
ATOM 2461 C C . ARG A 1 306 ? -18.541 0.225 -2.622 1.00 94.69 306 ARG A C 1
ATOM 2463 O O . ARG A 1 306 ? -19.252 -0.213 -1.721 1.00 94.69 306 ARG A O 1
ATOM 2470 N N . SER A 1 307 ? -19.039 0.590 -3.806 1.00 94.25 307 SER A N 1
ATOM 2471 C CA . SER A 1 307 ? -20.479 0.604 -4.108 1.00 94.25 307 SER A CA 1
ATOM 2472 C C . SER A 1 307 ? -21.112 -0.791 -4.098 1.00 94.25 307 SER A C 1
ATOM 2474 O O . SER A 1 307 ? -22.321 -0.927 -3.924 1.00 94.25 307 SER A O 1
ATOM 2476 N N . SER A 1 308 ? -20.298 -1.840 -4.252 1.00 89.56 308 SER A N 1
ATOM 2477 C CA . SER A 1 308 ? -20.727 -3.236 -4.158 1.00 89.56 308 SER A CA 1
ATOM 2478 C C . SER A 1 308 ? -20.674 -3.812 -2.739 1.00 89.56 308 SER A C 1
ATOM 2480 O O . SER A 1 308 ? -21.045 -4.971 -2.561 1.00 89.56 308 SER A O 1
ATOM 2482 N N . THR A 1 309 ? -20.177 -3.063 -1.747 1.00 94.94 309 THR A N 1
ATOM 2483 C CA . THR A 1 309 ? -20.044 -3.571 -0.372 1.00 94.94 309 THR A CA 1
ATOM 2484 C C . THR A 1 309 ? -21.423 -3.717 0.278 1.00 94.94 309 THR A C 1
ATOM 2486 O O . THR A 1 309 ? -22.223 -2.778 0.215 1.00 94.94 309 THR A O 1
ATOM 2489 N N . PRO A 1 310 ? -21.736 -4.851 0.934 1.00 93.44 310 PRO A N 1
ATOM 2490 C CA . PRO A 1 310 ? -23.042 -5.036 1.571 1.00 93.44 310 PRO A CA 1
ATOM 2491 C C . PRO A 1 310 ? -23.326 -3.997 2.666 1.00 93.44 310 PRO A C 1
ATOM 2493 O O . PRO A 1 310 ? -24.475 -3.606 2.860 1.00 93.44 310 PRO A O 1
ATOM 2496 N N . GLN A 1 311 ? -22.273 -3.509 3.328 1.00 95.31 311 GLN A N 1
ATOM 2497 C CA . GLN A 1 311 ? -22.345 -2.522 4.407 1.00 95.31 311 GLN A CA 1
ATOM 2498 C C . GLN A 1 311 ? -22.415 -1.059 3.924 1.00 95.31 311 GLN A C 1
ATOM 2500 O O . GLN A 1 311 ? -22.480 -0.150 4.750 1.00 95.31 311 GLN A O 1
ATOM 2505 N N . GLY A 1 312 ? -22.425 -0.802 2.608 1.00 95.38 312 GLY A N 1
ATOM 2506 C CA . GLY A 1 312 ? -22.577 0.551 2.058 1.00 95.38 312 GLY A CA 1
ATOM 2507 C C . GLY A 1 312 ? -21.420 1.491 2.413 1.00 95.38 312 GLY A C 1
ATOM 2508 O O . GLY A 1 312 ? -21.641 2.639 2.810 1.00 95.38 312 GLY A O 1
ATOM 2509 N N . LEU A 1 313 ? -20.180 0.996 2.305 1.00 96.44 313 LEU A N 1
ATOM 2510 C CA . LEU A 1 313 ? -18.963 1.748 2.635 1.00 96.44 313 LEU A CA 1
ATOM 2511 C C . LEU A 1 313 ? -18.659 2.891 1.650 1.00 96.44 313 LEU A C 1
ATOM 2513 O O . LEU A 1 313 ? -17.795 3.722 1.921 1.00 96.44 313 LEU A O 1
ATOM 2517 N N . ASP A 1 314 ? -19.371 2.977 0.526 1.00 95.00 3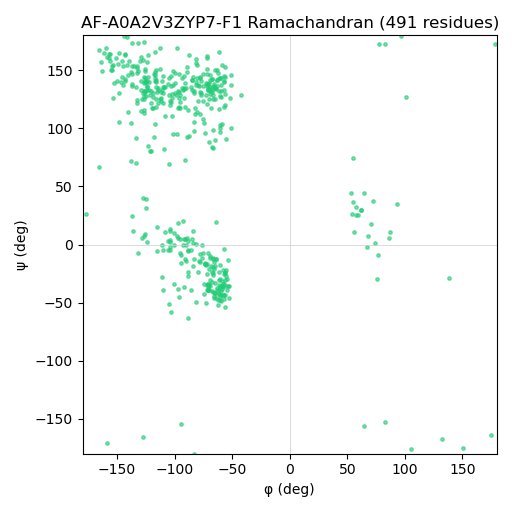14 ASP A N 1
ATOM 2518 C CA . ASP A 1 314 ? -19.327 4.104 -0.416 1.00 95.00 314 ASP A CA 1
ATOM 2519 C C . ASP A 1 314 ? -19.884 5.414 0.171 1.00 95.00 314 ASP A C 1
ATOM 2521 O O . ASP A 1 314 ? -19.659 6.490 -0.383 1.00 95.00 314 ASP A O 1
ATOM 2525 N N . ARG A 1 315 ? -20.557 5.340 1.327 1.00 95.25 315 ARG A N 1
ATOM 2526 C CA . ARG A 1 315 ? -20.998 6.504 2.110 1.00 95.25 315 ARG A CA 1
ATOM 2527 C C . ARG A 1 315 ? -19.854 7.254 2.806 1.00 95.25 315 ARG A C 1
ATOM 2529 O O . ARG A 1 315 ? -20.078 8.385 3.223 1.00 95.25 315 ARG A O 1
ATOM 2536 N N . LEU A 1 316 ? -18.671 6.648 2.946 1.00 94.88 316 LEU A N 1
ATOM 2537 C CA . LEU A 1 316 ? -17.481 7.277 3.532 1.00 94.88 316 LEU A CA 1
ATOM 2538 C C . LEU A 1 316 ? -16.697 8.024 2.447 1.00 94.88 316 LEU A C 1
ATOM 2540 O O . LEU A 1 316 ? -15.877 7.427 1.744 1.00 94.88 316 LEU A O 1
ATOM 2544 N N . ILE A 1 317 ? -16.965 9.321 2.292 1.00 90.62 317 ILE A N 1
ATOM 2545 C CA . ILE A 1 317 ? -16.393 10.151 1.221 1.00 90.62 317 ILE A CA 1
ATOM 2546 C C . ILE A 1 317 ? -15.383 11.155 1.783 1.00 90.62 317 ILE A C 1
ATOM 2548 O O . ILE A 1 317 ? -14.360 11.419 1.151 1.00 90.62 317 ILE A O 1
ATOM 2552 N N . LYS A 1 318 ? -15.675 11.734 2.946 1.00 92.62 318 LYS A N 1
ATOM 2553 C CA . LYS A 1 318 ? -14.892 12.787 3.599 1.00 92.62 318 LYS A CA 1
ATOM 2554 C C . LYS A 1 318 ? -14.474 12.361 4.996 1.00 92.62 318 LYS A C 1
ATOM 2556 O O . LYS A 1 318 ? -15.050 11.438 5.563 1.00 92.62 318 LYS A O 1
ATOM 2561 N N . GLN A 1 319 ? -13.494 13.062 5.557 1.00 92.75 319 GLN A N 1
ATOM 2562 C CA . GLN A 1 319 ? -12.942 12.721 6.865 1.00 92.75 319 GLN A CA 1
ATOM 2563 C C . GLN A 1 319 ? -13.996 12.732 7.975 1.00 92.75 319 GLN A C 1
ATOM 2565 O O . GLN A 1 319 ? -13.936 11.902 8.874 1.00 92.75 319 GLN A O 1
ATOM 2570 N N . GLU A 1 320 ? -14.968 13.639 7.905 1.00 94.38 320 GLU A N 1
ATOM 2571 C CA . GLU A 1 320 ? -16.029 13.784 8.903 1.00 94.38 320 GLU A CA 1
ATOM 2572 C C . GLU A 1 320 ? -17.108 12.694 8.793 1.00 94.38 320 GLU A C 1
ATOM 2574 O O . GLU A 1 320 ? -17.947 12.568 9.684 1.00 94.38 320 GLU A O 1
ATOM 2579 N N . ASP A 1 321 ? -17.109 11.906 7.711 1.00 95.38 321 ASP A N 1
ATOM 2580 C CA . ASP A 1 321 ? -18.078 10.831 7.534 1.00 95.38 321 ASP A CA 1
ATOM 2581 C C . ASP A 1 321 ? -17.771 9.665 8.488 1.00 95.38 321 ASP A C 1
ATOM 2583 O O . ASP A 1 321 ? -16.631 9.220 8.651 1.00 95.38 321 ASP A O 1
ATOM 2587 N N . GLU A 1 322 ? -18.829 9.136 9.097 1.00 95.94 322 GLU A N 1
ATOM 2588 C CA . GLU A 1 322 ? -18.779 8.041 10.059 1.00 95.94 322 GLU A CA 1
ATOM 2589 C C . GLU A 1 322 ? -19.919 7.055 9.768 1.00 95.94 322 GLU A C 1
ATOM 2591 O O . GLU A 1 322 ? -21.059 7.450 9.501 1.00 95.94 322 GLU A O 1
ATOM 2596 N N . LEU A 1 323 ? -19.609 5.758 9.803 1.00 97.50 323 LEU A N 1
ATOM 2597 C CA . LEU A 1 323 ? -20.582 4.672 9.688 1.00 97.50 323 LEU A CA 1
ATOM 2598 C C . LEU A 1 323 ? -20.598 3.858 10.976 1.00 97.50 323 LEU A C 1
ATOM 2600 O O . LEU A 1 323 ? -19.690 3.062 11.213 1.00 97.50 323 LEU A O 1
ATOM 2604 N N . ASP A 1 324 ? -21.626 4.066 11.796 1.00 97.88 324 ASP A N 1
ATOM 2605 C CA . ASP A 1 324 ? -21.856 3.298 13.023 1.00 97.88 324 ASP A CA 1
ATOM 2606 C C . ASP A 1 324 ? -21.952 1.798 12.731 1.00 97.88 324 ASP A C 1
ATOM 2608 O O . ASP A 1 324 ? -22.609 1.402 11.765 1.00 97.88 324 ASP A O 1
ATOM 2612 N N . SER A 1 325 ? -21.385 0.965 13.611 1.00 97.81 325 SER A N 1
ATOM 2613 C CA . SER A 1 325 ? -21.433 -0.496 13.463 1.00 97.81 325 SER A CA 1
ATOM 2614 C C . SER A 1 325 ? -22.870 -1.026 13.379 1.00 97.81 325 SER A C 1
ATOM 2616 O O . SER A 1 325 ? -23.164 -1.933 12.607 1.00 97.81 325 SER A O 1
ATOM 2618 N N . GLU A 1 326 ? -23.815 -0.397 14.087 1.00 97.00 326 GLU A N 1
ATOM 2619 C CA . GLU A 1 326 ? -25.252 -0.708 14.018 1.00 97.00 326 GLU A CA 1
ATOM 2620 C C . GLU A 1 326 ? -25.849 -0.567 12.600 1.00 97.00 326 GLU A C 1
ATOM 2622 O O . GLU A 1 326 ? -26.894 -1.150 12.312 1.00 97.00 326 GLU A O 1
ATOM 2627 N N . GLN A 1 327 ? -25.214 0.207 11.710 1.00 97.00 327 GLN A N 1
ATOM 2628 C CA . GLN A 1 327 ? -25.632 0.392 10.312 1.00 97.00 327 GLN A CA 1
ATOM 2629 C C . GLN A 1 327 ? -24.917 -0.549 9.335 1.00 97.00 327 GLN A C 1
ATOM 2631 O O . GLN A 1 327 ? -25.285 -0.590 8.161 1.00 97.00 327 GLN A O 1
ATOM 2636 N N . THR A 1 328 ? -23.899 -1.271 9.797 1.00 97.19 328 THR A N 1
ATOM 2637 C CA . THR A 1 328 ? -22.982 -2.076 8.980 1.00 97.19 328 THR A CA 1
ATOM 2638 C C . THR A 1 328 ? -22.952 -3.524 9.460 1.00 97.19 328 THR A C 1
ATOM 2640 O O . THR A 1 328 ? -21.897 -4.150 9.502 1.00 97.19 328 THR A O 1
ATOM 2643 N N . ASP A 1 329 ? -24.117 -4.055 9.841 1.00 96.38 329 ASP A N 1
ATOM 2644 C CA . ASP A 1 329 ? -24.288 -5.415 10.372 1.00 96.38 329 ASP A CA 1
ATOM 2645 C C . ASP A 1 329 ? -23.390 -5.714 11.583 1.00 96.38 329 ASP A C 1
ATOM 2647 O O . ASP A 1 329 ? -22.878 -6.818 11.733 1.00 96.38 329 ASP A O 1
ATOM 2651 N N . HIS A 1 330 ? -23.188 -4.710 12.439 1.00 97.50 330 HIS A N 1
ATOM 2652 C CA . HIS A 1 330 ? -22.290 -4.755 13.591 1.00 97.50 330 HIS A CA 1
ATOM 2653 C C . HIS A 1 330 ? -20.815 -4.991 13.238 1.00 97.50 330 HIS A C 1
ATOM 2655 O O . HIS A 1 330 ? -20.058 -5.523 14.045 1.00 97.50 330 HIS A O 1
ATOM 2661 N N . LEU A 1 331 ? -20.378 -4.539 12.058 1.00 98.19 331 LEU A N 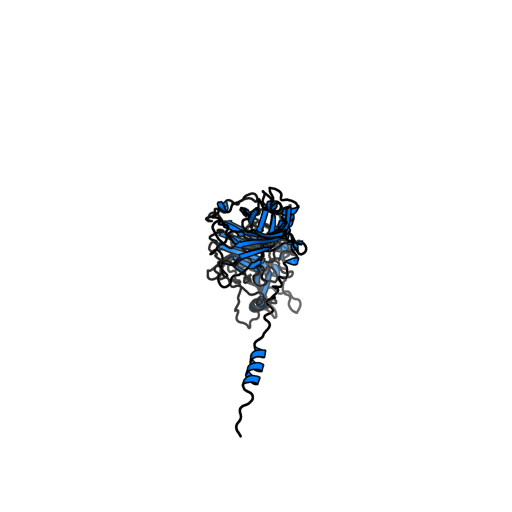1
ATOM 2662 C CA . LEU A 1 331 ? -18.987 -4.630 11.616 1.00 98.19 331 LEU A CA 1
ATOM 2663 C C . LEU A 1 331 ? -18.298 -3.266 11.578 1.00 98.19 331 LEU A C 1
ATOM 2665 O O . LEU A 1 331 ? -18.898 -2.268 11.177 1.00 98.19 331 LEU A O 1
ATOM 2669 N N . THR A 1 332 ? -17.004 -3.229 11.893 1.00 98.44 332 THR A N 1
ATOM 2670 C CA . THR A 1 332 ? -16.141 -2.081 11.573 1.00 98.44 332 THR A CA 1
ATOM 2671 C C . THR A 1 332 ? -14.926 -2.495 10.755 1.00 98.44 332 THR A C 1
ATOM 2673 O O . THR A 1 332 ? -14.517 -3.658 10.755 1.00 98.44 332 THR A O 1
ATOM 2676 N N . PHE A 1 333 ? -14.345 -1.540 10.028 1.00 98.12 333 PHE A N 1
ATOM 2677 C CA . PHE A 1 333 ? -13.361 -1.829 8.988 1.00 98.12 333 PHE A CA 1
ATOM 2678 C C . PHE A 1 333 ? -12.062 -1.049 9.195 1.00 98.12 333 PHE A C 1
ATOM 2680 O O . PHE A 1 333 ? -12.058 0.121 9.579 1.00 98.12 333 PHE A O 1
ATOM 2687 N N . ILE A 1 334 ? -10.939 -1.710 8.922 1.00 97.69 334 ILE A N 1
ATOM 2688 C CA . ILE A 1 334 ? -9.602 -1.120 8.851 1.00 97.69 334 ILE A CA 1
ATOM 2689 C C . ILE A 1 334 ? -8.981 -1.550 7.527 1.00 97.69 334 ILE A C 1
ATOM 2691 O O . ILE A 1 334 ? -9.008 -2.735 7.194 1.00 97.69 334 ILE A O 1
ATOM 2695 N N . GLN A 1 335 ? -8.399 -0.608 6.785 1.00 95.38 335 GLN A N 1
ATOM 2696 C CA . GLN A 1 335 ? -7.774 -0.898 5.495 1.00 95.38 335 GLN A CA 1
ATOM 2697 C C . GLN A 1 335 ? -6.668 0.107 5.161 1.00 95.38 335 GLN A C 1
ATOM 2699 O O . GLN A 1 335 ? -6.892 1.321 5.140 1.00 95.38 335 GLN A O 1
ATOM 2704 N N . GLY A 1 336 ? -5.478 -0.413 4.864 1.00 93.25 336 GLY A N 1
ATOM 2705 C CA . GLY A 1 336 ? -4.355 0.346 4.320 1.00 93.25 336 GLY A CA 1
ATOM 2706 C C . GLY A 1 336 ? -4.575 0.751 2.864 1.00 93.25 336 GLY A C 1
ATOM 2707 O O . GLY A 1 336 ? -5.447 0.225 2.177 1.00 93.25 336 GLY A O 1
ATOM 2708 N N . GLY A 1 337 ? -3.813 1.733 2.393 1.00 91.19 337 GLY A N 1
ATOM 2709 C CA . GLY A 1 337 ? -3.832 2.231 1.016 1.00 91.19 337 GLY A CA 1
ATOM 2710 C C . GLY A 1 337 ? -5.037 3.112 0.691 1.00 91.19 337 GLY A C 1
ATOM 2711 O O . GLY A 1 337 ? -4.935 4.040 -0.102 1.00 91.19 337 GLY A O 1
ATOM 2712 N N . VAL A 1 338 ? -6.163 2.875 1.360 1.00 91.75 338 VAL A N 1
ATOM 2713 C CA . VAL A 1 338 ? -7.414 3.625 1.180 1.00 91.75 338 VAL A CA 1
ATOM 2714 C C . VAL A 1 338 ? -7.941 4.239 2.483 1.00 91.75 338 VAL A C 1
ATOM 2716 O O . VAL A 1 338 ? -8.994 4.872 2.479 1.00 91.75 338 VAL A O 1
ATOM 2719 N N . GLY A 1 339 ? -7.202 4.065 3.586 1.00 94.00 339 GLY A N 1
ATOM 2720 C CA . GLY A 1 339 ? -7.324 4.866 4.804 1.00 94.00 339 GLY A CA 1
ATOM 2721 C C . GLY A 1 339 ? -8.571 4.616 5.651 1.00 94.00 339 GLY A C 1
ATOM 2722 O O . GLY A 1 339 ? -9.095 5.576 6.206 1.00 94.00 339 GLY A O 1
ATOM 2723 N N . LEU A 1 340 ? -9.051 3.373 5.771 1.00 96.81 340 LEU A N 1
ATOM 2724 C CA . LEU A 1 340 ? -10.159 3.052 6.684 1.00 96.81 340 LEU A CA 1
ATOM 2725 C C . LEU A 1 340 ? -9.651 2.769 8.100 1.00 96.81 340 LEU A C 1
ATOM 2727 O O . LEU A 1 340 ? -8.670 2.039 8.280 1.00 96.81 340 LEU A O 1
ATOM 2731 N N . TYR A 1 341 ? -10.343 3.329 9.091 1.00 97.88 341 TYR A N 1
ATOM 2732 C CA . TYR A 1 341 ? -10.057 3.173 10.516 1.00 97.88 341 TYR A CA 1
ATOM 2733 C C . TYR A 1 341 ? -11.338 2.843 11.278 1.00 97.88 341 TYR A C 1
ATOM 2735 O O . TYR A 1 341 ? -12.429 3.280 10.918 1.00 97.88 341 TYR A O 1
ATOM 2743 N N . THR A 1 342 ? -11.189 2.129 12.391 1.00 98.38 342 THR A N 1
ATOM 2744 C CA . THR A 1 342 ? -12.273 1.941 13.356 1.00 98.38 342 THR A CA 1
ATOM 2745 C C . THR A 1 342 ? -12.190 3.028 14.421 1.00 98.38 342 THR A C 1
ATOM 2747 O O . THR A 1 342 ? -11.151 3.187 15.058 1.00 98.38 342 THR A O 1
ATOM 2750 N N . LYS A 1 343 ? -13.274 3.761 14.650 1.00 98.25 343 LYS A N 1
ATOM 2751 C CA . LYS A 1 343 ? -13.413 4.714 15.753 1.00 98.25 343 LYS A CA 1
ATOM 2752 C C . LYS A 1 343 ? -14.197 4.062 16.881 1.00 98.25 343 LYS A C 1
ATOM 2754 O O . LYS A 1 343 ? -15.173 3.360 16.640 1.00 98.25 343 LYS A O 1
ATOM 2759 N N . ILE A 1 344 ? -13.765 4.287 18.121 1.00 97.50 344 ILE A N 1
ATOM 2760 C CA . ILE A 1 344 ? -14.466 3.821 19.315 1.00 97.50 344 ILE A CA 1
ATOM 2761 C C . ILE A 1 344 ? -14.672 4.945 20.327 1.00 97.50 344 ILE A C 1
ATOM 2763 O O . ILE A 1 344 ? -13.783 5.756 20.600 1.00 97.50 344 ILE A O 1
ATOM 2767 N N . ASN A 1 345 ? -15.843 4.948 20.954 1.00 95.50 345 ASN A N 1
ATOM 2768 C CA . ASN A 1 345 ? -16.158 5.775 22.109 1.00 95.50 345 ASN A CA 1
ATOM 2769 C C . ASN A 1 345 ? -16.575 4.883 23.285 1.00 95.50 345 ASN A C 1
ATOM 2771 O O . ASN A 1 345 ? -17.314 3.916 23.121 1.00 95.50 345 ASN A O 1
ATOM 2775 N N . ILE A 1 346 ? -16.122 5.235 24.489 1.00 94.31 346 ILE A N 1
ATOM 2776 C CA . ILE A 1 346 ? -16.431 4.543 25.745 1.00 94.31 346 ILE A CA 1
ATOM 2777 C C . ILE A 1 346 ? -17.094 5.559 26.693 1.00 94.31 346 ILE A C 1
ATOM 2779 O O . ILE A 1 346 ? -16.414 6.141 27.542 1.00 94.31 346 ILE A O 1
ATOM 2783 N N . PRO A 1 347 ? -18.404 5.846 26.541 1.00 90.62 347 PRO A N 1
ATOM 2784 C CA . PRO A 1 347 ? -19.021 7.053 27.106 1.00 90.62 347 PRO A CA 1
ATOM 2785 C C . PRO A 1 347 ? -19.026 7.118 28.638 1.00 90.62 347 PRO A C 1
ATOM 2787 O O . PRO A 1 347 ? -18.924 8.191 29.220 1.00 90.62 347 PRO A O 1
ATOM 2790 N N . TYR A 1 348 ? -19.150 5.974 29.312 1.00 89.56 348 TYR A N 1
ATOM 2791 C CA . TYR A 1 348 ? -19.366 5.910 30.764 1.00 89.56 348 TYR A CA 1
ATOM 2792 C C . TYR A 1 348 ? -18.125 5.511 31.557 1.00 89.56 348 TYR A C 1
ATOM 2794 O O . TYR A 1 348 ? -18.226 5.204 32.745 1.00 89.56 348 TYR A O 1
ATOM 2802 N N . ILE A 1 349 ? -16.955 5.506 30.923 1.00 91.50 349 ILE A N 1
ATOM 2803 C CA . ILE A 1 349 ? -15.719 5.016 31.537 1.00 91.50 349 ILE A CA 1
ATOM 2804 C C . ILE A 1 349 ? -15.320 5.812 32.790 1.00 91.50 349 ILE A C 1
ATOM 2806 O O . ILE A 1 349 ? -14.789 5.255 33.748 1.00 91.50 349 ILE A O 1
ATOM 2810 N N . GLU A 1 350 ? -15.656 7.101 32.850 1.00 89.44 350 GLU A N 1
ATOM 2811 C CA . GLU A 1 350 ? -15.384 7.928 34.024 1.00 89.44 350 GLU A CA 1
ATOM 2812 C C . GLU A 1 350 ? -16.220 7.545 35.256 1.00 89.44 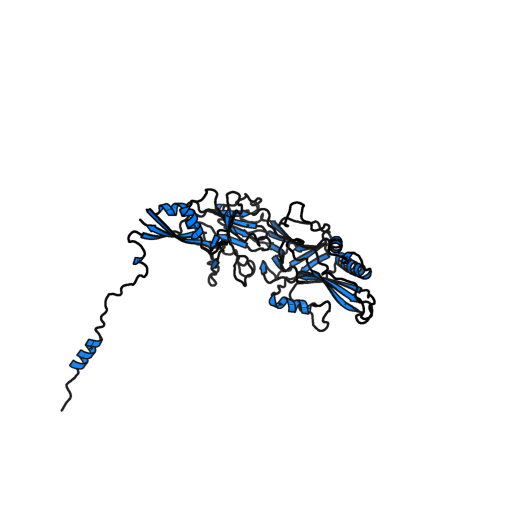350 GLU A C 1
ATOM 2814 O O . GLU A 1 350 ? -15.844 7.886 36.378 1.00 89.44 350 GLU A O 1
ATOM 2819 N N . ASN A 1 351 ? -17.330 6.813 35.087 1.00 90.19 351 ASN A N 1
ATOM 2820 C CA . ASN A 1 351 ? -18.174 6.383 36.204 1.00 90.19 351 ASN A CA 1
ATOM 2821 C C . ASN A 1 351 ? -17.494 5.329 37.086 1.00 90.19 351 ASN A C 1
ATOM 2823 O O . ASN A 1 351 ? -17.958 5.106 38.203 1.00 90.19 351 ASN A O 1
ATOM 2827 N N . LEU A 1 352 ? -16.368 4.752 36.650 1.00 90.12 352 LEU A N 1
ATOM 2828 C CA . LEU A 1 352 ? -15.541 3.874 37.481 1.00 90.12 352 LEU A CA 1
ATOM 2829 C C . LEU A 1 352 ? -15.145 4.549 38.809 1.00 90.12 352 LEU A C 1
ATOM 2831 O O . LEU A 1 352 ? -15.184 3.899 39.850 1.00 90.12 352 LEU A O 1
ATOM 2835 N N . LYS A 1 353 ? -14.894 5.872 38.819 1.00 87.12 353 LYS A N 1
ATOM 2836 C CA . LYS A 1 353 ? -14.576 6.637 40.049 1.00 87.12 353 LYS A CA 1
ATOM 2837 C C . LYS A 1 353 ? -15.713 6.681 41.077 1.00 87.12 353 LYS A C 1
ATOM 2839 O O . LYS A 1 353 ? -15.501 7.125 42.197 1.00 87.12 353 LYS A O 1
ATOM 2844 N N . ARG A 1 354 ? -16.929 6.279 40.690 1.00 88.19 354 ARG A N 1
ATOM 2845 C CA . ARG A 1 354 ? -18.144 6.338 41.521 1.00 88.19 354 ARG A CA 1
ATOM 2846 C C . ARG A 1 354 ? -18.502 4.988 42.148 1.00 88.19 354 ARG A C 1
ATOM 2848 O O . ARG A 1 354 ? -19.507 4.912 42.845 1.00 88.19 354 ARG A O 1
ATOM 2855 N N . LEU A 1 355 ? -17.716 3.936 41.894 1.00 85.88 355 LEU A N 1
ATOM 2856 C CA . LEU A 1 355 ? -17.979 2.583 42.399 1.00 85.88 355 LEU A CA 1
ATOM 2857 C C . LEU A 1 355 ? -17.696 2.415 43.904 1.00 85.88 355 LEU A C 1
ATOM 2859 O O . LEU A 1 355 ? -18.185 1.462 44.504 1.00 85.88 355 LEU A O 1
ATOM 2863 N N . GLY A 1 356 ? -16.949 3.336 44.520 1.00 80.25 356 GLY A N 1
ATOM 2864 C CA . GLY A 1 356 ? -16.647 3.347 45.955 1.00 80.25 356 GLY A CA 1
ATOM 2865 C C . GLY A 1 356 ? -16.238 4.731 46.456 1.00 80.25 356 GLY A C 1
ATOM 2866 O O . GLY A 1 356 ? -16.350 5.718 45.728 1.00 80.25 356 GLY A O 1
ATOM 2867 N N . ILE A 1 357 ? -15.764 4.801 47.703 1.00 76.69 357 ILE A N 1
ATOM 2868 C CA . ILE A 1 357 ? -15.242 6.042 48.307 1.00 76.69 357 ILE A CA 1
ATOM 2869 C C . ILE A 1 357 ? -13.888 6.403 47.685 1.00 76.69 357 ILE A C 1
ATOM 2871 O O . ILE A 1 357 ? -13.606 7.572 47.423 1.00 76.69 357 ILE A O 1
ATOM 2875 N N . ALA A 1 358 ? -13.066 5.386 47.436 1.00 78.38 358 ALA A N 1
ATOM 2876 C CA . ALA A 1 358 ? -11.821 5.476 46.692 1.00 78.38 358 ALA A CA 1
ATOM 2877 C C . ALA A 1 358 ? -11.644 4.206 45.850 1.00 78.38 358 ALA A C 1
ATOM 2879 O O . ALA A 1 358 ? -12.305 3.193 46.077 1.00 78.38 358 ALA A O 1
ATOM 2880 N N . GLY A 1 359 ? -10.762 4.256 44.861 1.00 83.75 359 GLY A N 1
ATOM 2881 C CA . GLY A 1 359 ? -10.501 3.111 44.006 1.00 83.75 359 GLY A CA 1
ATOM 2882 C C . GLY A 1 359 ? -9.491 3.421 42.917 1.00 83.75 359 GLY A C 1
ATOM 2883 O O . GLY A 1 359 ? -9.078 4.568 42.736 1.00 83.75 359 GLY A O 1
ATOM 2884 N N . GLY A 1 360 ? -9.082 2.384 42.197 1.00 88.50 360 GLY A N 1
ATOM 2885 C CA . GLY A 1 360 ? -8.069 2.496 41.158 1.00 88.50 360 GLY A CA 1
ATOM 2886 C C . GLY A 1 360 ? -8.198 1.410 40.104 1.00 88.50 360 GLY A C 1
ATOM 2887 O O . GLY A 1 360 ? -8.644 0.295 40.381 1.00 88.50 360 GLY A O 1
ATOM 2888 N N . VAL A 1 361 ? -7.790 1.735 38.879 1.00 93.75 361 VAL A N 1
ATOM 2889 C CA . VAL A 1 361 ? -7.735 0.762 37.788 1.00 93.75 361 VAL A CA 1
ATOM 2890 C C . VAL A 1 361 ? -6.435 -0.025 37.919 1.00 93.75 361 VAL A C 1
ATOM 2892 O O . VAL A 1 361 ? -5.349 0.547 37.815 1.00 93.75 361 VAL A O 1
ATOM 2895 N N . LEU A 1 362 ? -6.549 -1.336 38.138 1.00 94.50 362 LEU A N 1
ATOM 2896 C CA . LEU A 1 362 ? -5.408 -2.253 38.206 1.00 94.50 362 LEU A CA 1
ATOM 2897 C C . LEU A 1 362 ? -5.003 -2.754 36.818 1.00 94.50 362 LEU A C 1
ATOM 2899 O O . LEU A 1 362 ? -3.817 -2.896 36.536 1.00 94.50 362 LEU A O 1
ATOM 2903 N N . LYS A 1 363 ? -5.994 -3.033 35.965 1.00 96.38 363 LYS A N 1
ATOM 2904 C CA . LYS A 1 363 ? -5.797 -3.427 34.569 1.00 96.38 363 LYS A CA 1
ATOM 2905 C C . LYS A 1 363 ? -6.989 -2.961 33.739 1.00 96.38 363 LYS A C 1
ATOM 2907 O O . LYS A 1 363 ? -8.119 -3.086 34.199 1.00 96.38 363 LYS A O 1
ATOM 2912 N N . ALA A 1 364 ? -6.756 -2.481 32.527 1.00 96.88 364 ALA A N 1
ATOM 2913 C CA . ALA A 1 364 ? -7.786 -2.300 31.514 1.00 96.88 364 ALA A CA 1
ATOM 2914 C C . ALA A 1 364 ? -7.290 -2.871 30.183 1.00 96.88 364 ALA A C 1
ATOM 2916 O O . ALA A 1 364 ? -6.250 -2.457 29.685 1.00 96.88 364 ALA A O 1
ATOM 2917 N N . GLU A 1 365 ? -8.011 -3.831 29.618 1.00 97.56 365 GLU A N 1
ATOM 2918 C CA . GLU A 1 365 ? -7.626 -4.536 28.395 1.00 97.56 365 GLU A CA 1
ATOM 2919 C C . GLU A 1 365 ? -8.762 -4.456 27.380 1.00 97.56 365 GLU A C 1
ATOM 2921 O O . GLU A 1 365 ? -9.860 -4.961 27.629 1.00 97.56 365 GLU A O 1
ATOM 2926 N N . LEU A 1 366 ? -8.504 -3.789 26.256 1.00 97.88 366 LEU A N 1
ATOM 2927 C CA . LEU A 1 366 ? -9.419 -3.770 25.119 1.00 97.88 366 LEU A CA 1
ATOM 2928 C C . LEU A 1 366 ? -9.176 -5.025 24.287 1.00 97.88 366 LEU A C 1
ATOM 2930 O O . LEU A 1 366 ? -8.027 -5.351 23.983 1.00 97.88 366 LEU A O 1
ATOM 2934 N N . ILE A 1 367 ? -10.257 -5.714 23.943 1.00 97.50 367 ILE A N 1
ATOM 2935 C CA . ILE A 1 367 ? -10.260 -6.945 23.159 1.00 97.50 367 ILE A CA 1
ATOM 2936 C C . ILE A 1 367 ? -11.205 -6.751 21.977 1.00 97.50 367 ILE A C 1
ATOM 2938 O O . ILE A 1 367 ? -12.338 -6.305 22.164 1.00 97.50 367 ILE A O 1
ATOM 2942 N N . MET A 1 368 ? -10.741 -7.115 20.786 1.00 96.94 368 MET A N 1
ATOM 2943 C CA . MET A 1 368 ? -11.523 -7.101 19.550 1.00 96.94 368 MET A CA 1
ATOM 2944 C C . MET A 1 368 ? -11.226 -8.362 18.737 1.00 96.94 368 MET A C 1
ATOM 2946 O O . MET A 1 368 ? -10.108 -8.888 18.795 1.00 96.94 368 MET A O 1
ATOM 2950 N N . TYR A 1 369 ? -12.218 -8.845 17.998 1.00 96.19 369 TYR A N 1
ATOM 2951 C CA . TYR A 1 369 ? -12.119 -10.086 17.239 1.00 96.19 369 TYR A CA 1
ATOM 2952 C C . TYR A 1 369 ? -12.240 -9.792 15.743 1.00 96.19 369 TYR A C 1
ATOM 2954 O O . TYR A 1 369 ? -13.098 -8.995 15.354 1.00 96.19 369 TYR A O 1
ATOM 2962 N N . PRO A 1 370 ? -11.385 -10.400 14.902 1.00 96.06 370 PRO A N 1
ATOM 2963 C CA . PRO A 1 370 ? -11.618 -10.408 13.471 1.00 96.06 370 PRO A CA 1
ATOM 2964 C C . PRO A 1 370 ? -12.952 -11.107 13.187 1.00 96.06 370 PRO A C 1
ATOM 2966 O O . PRO A 1 370 ? -13.296 -12.087 13.849 1.00 96.06 370 PRO A O 1
ATOM 2969 N N . LYS A 1 371 ? -13.694 -10.626 12.193 1.00 95.69 371 LYS A N 1
ATOM 2970 C CA . LYS A 1 371 ? -14.901 -11.303 11.727 1.00 95.69 371 LYS A CA 1
ATOM 2971 C C . LYS A 1 371 ? -14.534 -12.699 11.211 1.00 95.69 371 LYS A C 1
ATOM 2973 O O . LYS A 1 371 ? -13.666 -12.852 10.353 1.00 95.69 371 LYS A O 1
ATOM 2978 N N . ASN A 1 372 ? -15.217 -13.730 11.708 1.00 91.62 372 ASN A N 1
ATOM 2979 C CA . ASN A 1 372 ? -15.035 -15.092 11.195 1.00 91.62 372 ASN A CA 1
ATOM 2980 C C . ASN A 1 372 ? -15.306 -15.132 9.685 1.00 91.62 372 ASN A C 1
ATOM 2982 O O . ASN A 1 372 ? -16.183 -14.412 9.199 1.00 91.62 372 ASN A O 1
ATOM 2986 N N . ASP A 1 373 ? -14.556 -15.968 8.971 1.00 89.94 373 ASP A N 1
ATOM 2987 C CA . ASP A 1 373 ? -14.541 -16.082 7.505 1.00 89.94 373 ASP A CA 1
ATOM 2988 C C . ASP A 1 373 ? -13.974 -14.864 6.745 1.00 89.94 373 ASP A C 1
ATOM 2990 O O . ASP A 1 373 ? -13.838 -14.921 5.528 1.00 89.94 373 ASP A O 1
ATOM 2994 N N . SER A 1 374 ? -13.569 -13.778 7.422 1.00 92.44 374 SER A N 1
ATOM 2995 C CA . SER A 1 374 ? -13.022 -12.586 6.753 1.00 92.44 374 SER A CA 1
ATOM 2996 C C . SER A 1 374 ? -11.495 -12.590 6.594 1.00 92.44 374 SER A C 1
ATOM 2998 O O . SER A 1 374 ? -10.933 -11.554 6.220 1.00 92.44 374 SER A O 1
ATOM 3000 N N . PHE A 1 375 ? -10.802 -13.671 6.961 1.00 90.56 375 PHE A N 1
ATOM 3001 C CA . PHE A 1 375 ? -9.338 -13.761 6.947 1.00 90.56 375 PHE A CA 1
ATOM 3002 C C . PHE A 1 375 ? -8.851 -15.206 6.784 1.00 90.56 375 PHE A C 1
ATOM 3004 O O . PHE A 1 375 ? -9.517 -16.156 7.197 1.00 90.56 375 PHE A O 1
ATOM 3011 N N . ASP A 1 376 ? -7.648 -15.364 6.240 1.00 86.38 376 ASP A N 1
ATOM 3012 C CA . ASP A 1 376 ? -6.952 -16.644 6.098 1.00 86.38 376 ASP A CA 1
ATOM 3013 C C . ASP A 1 376 ? -5.437 -16.419 5.917 1.00 86.38 376 ASP A C 1
ATOM 3015 O O . ASP A 1 376 ? -4.993 -15.294 5.724 1.00 86.38 376 ASP A O 1
ATOM 3019 N N . ASP A 1 377 ? -4.612 -17.467 5.992 1.00 80.50 377 ASP A N 1
ATOM 3020 C CA . ASP A 1 377 ? -3.147 -17.292 5.948 1.00 80.50 377 ASP A CA 1
ATOM 3021 C C . ASP A 1 377 ? -2.597 -17.038 4.531 1.00 80.50 377 ASP A C 1
ATOM 3023 O O . ASP A 1 377 ? -1.426 -16.675 4.395 1.00 80.50 377 ASP A O 1
ATOM 3027 N N . GLU A 1 378 ? -3.388 -17.292 3.485 1.00 77.69 378 GLU A N 1
ATOM 3028 C CA . GLU A 1 378 ? -2.942 -17.288 2.090 1.00 77.69 378 GLU A CA 1
ATOM 3029 C C . GLU A 1 378 ? -3.413 -16.045 1.328 1.00 77.69 378 GLU A C 1
ATOM 3031 O O . GLU A 1 378 ? -2.589 -15.385 0.694 1.00 77.69 378 GLU A O 1
ATOM 3036 N N . LEU A 1 379 ? -4.709 -15.720 1.376 1.00 82.62 379 LEU A N 1
ATOM 3037 C CA . LEU A 1 379 ? -5.308 -14.629 0.603 1.00 82.62 379 LEU A CA 1
ATOM 3038 C C . LEU A 1 379 ? -5.411 -13.340 1.418 1.00 82.62 379 LEU A C 1
ATOM 3040 O O . LEU A 1 379 ? -5.055 -12.282 0.896 1.00 82.62 379 LEU A O 1
ATOM 3044 N N . PHE A 1 380 ? -5.870 -13.429 2.672 1.00 86.69 380 PHE A N 1
ATOM 3045 C CA . PHE A 1 380 ? -6.130 -12.267 3.530 1.00 86.69 380 PHE A CA 1
ATOM 3046 C C . PHE A 1 380 ? -5.565 -12.436 4.952 1.00 86.69 380 PHE A C 1
ATOM 3048 O O . PHE A 1 380 ? -6.333 -12.578 5.911 1.00 86.69 380 PHE A O 1
ATOM 3055 N N . PRO A 1 381 ? -4.228 -12.414 5.120 1.00 87.25 381 PRO A N 1
ATOM 3056 C CA . PRO A 1 381 ? -3.595 -12.586 6.422 1.00 87.25 381 PRO A CA 1
ATOM 3057 C C . PRO A 1 381 ? -3.873 -11.413 7.365 1.00 87.25 381 PRO A C 1
ATOM 3059 O O . PRO A 1 381 ? -3.868 -10.243 6.978 1.00 87.25 381 PRO A O 1
ATOM 3062 N N . LEU A 1 382 ? -4.065 -11.745 8.642 1.00 89.12 382 LEU A N 1
ATOM 3063 C CA . LEU A 1 382 ? -4.338 -10.783 9.706 1.00 89.12 382 LEU A CA 1
ATOM 3064 C C . LEU A 1 382 ? -3.128 -9.878 9.997 1.00 89.12 382 LEU A C 1
ATOM 3066 O O . LEU A 1 382 ? -2.025 -10.398 10.172 1.00 89.12 382 LEU A O 1
ATOM 3070 N N . PRO A 1 383 ? -3.307 -8.550 10.157 1.00 89.31 383 PRO A N 1
ATOM 3071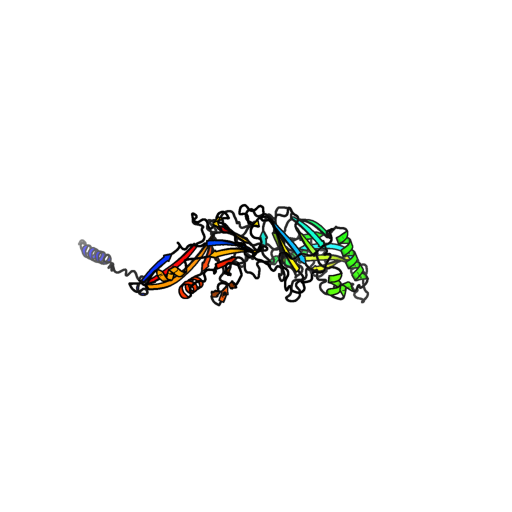 C CA . PRO A 1 383 ? -2.220 -7.641 10.513 1.00 89.31 383 PRO A CA 1
ATOM 3072 C C . PRO A 1 383 ? -1.536 -8.048 11.826 1.00 89.31 383 PRO A C 1
ATOM 3074 O O . PRO A 1 383 ? -2.170 -8.060 12.883 1.00 89.31 383 PRO A O 1
ATOM 3077 N N . THR A 1 384 ? -0.240 -8.367 11.786 1.00 77.75 384 THR A N 1
ATOM 3078 C CA . THR A 1 384 ? 0.536 -8.792 12.963 1.00 77.75 384 THR A CA 1
ATOM 3079 C C . THR A 1 384 ? 1.950 -8.210 12.966 1.00 77.75 384 THR A C 1
ATOM 3081 O O . THR A 1 384 ? 2.590 -8.050 11.930 1.00 77.75 384 THR A O 1
ATOM 3084 N N . ALA A 1 385 ? 2.447 -7.916 14.171 1.00 62.88 385 ALA A N 1
ATOM 3085 C CA . ALA A 1 385 ? 3.757 -7.324 14.430 1.00 62.88 385 ALA A CA 1
ATOM 3086 C C . ALA A 1 385 ? 4.939 -8.306 14.287 1.00 62.88 385 ALA A C 1
ATOM 3088 O O . ALA A 1 385 ? 6.082 -7.924 14.561 1.00 62.88 385 ALA A O 1
ATOM 3089 N N . ASP A 1 386 ? 4.698 -9.583 13.958 1.00 56.59 386 ASP A N 1
ATOM 3090 C CA . ASP A 1 386 ? 5.781 -10.567 13.917 1.00 56.59 386 ASP A CA 1
ATOM 3091 C C . ASP A 1 386 ? 6.823 -10.204 12.842 1.00 56.59 386 ASP A C 1
ATOM 3093 O O . ASP A 1 386 ? 6.502 -9.863 11.701 1.00 56.59 386 ASP A O 1
ATOM 3097 N N . LYS A 1 387 ? 8.105 -10.336 13.206 1.00 41.88 387 LYS A N 1
ATOM 3098 C CA . LYS A 1 387 ? 9.279 -10.062 12.361 1.00 41.88 387 LYS A CA 1
ATOM 3099 C C . LYS A 1 387 ? 9.260 -10.835 11.043 1.00 41.88 387 LYS A C 1
ATOM 3101 O O . LYS A 1 387 ? 9.948 -10.440 10.103 1.00 41.88 387 LYS A O 1
ATOM 3106 N N . PHE A 1 388 ? 8.511 -11.934 10.981 1.00 46.03 388 PHE A N 1
ATOM 3107 C CA . PHE A 1 388 ? 8.327 -12.727 9.771 1.00 46.03 388 PHE A CA 1
ATOM 3108 C C . PHE A 1 388 ? 7.153 -12.263 8.906 1.00 46.03 388 PHE A C 1
ATOM 3110 O O . PHE A 1 388 ? 7.216 -12.445 7.691 1.00 46.03 388 PHE A O 1
ATOM 3117 N N . SER A 1 389 ? 6.127 -11.642 9.499 1.00 51.00 389 SER A N 1
ATOM 3118 C CA . SER A 1 389 ? 4.869 -11.352 8.811 1.00 51.00 389 SER A CA 1
ATOM 3119 C C . SER A 1 389 ? 4.935 -10.122 7.914 1.00 51.00 389 SER A C 1
ATOM 3121 O O . SER A 1 389 ? 4.184 -10.052 6.952 1.00 51.00 389 SER A O 1
ATOM 3123 N N . ARG A 1 390 ? 5.851 -9.171 8.164 1.00 58.22 390 ARG A N 1
ATOM 3124 C CA . ARG A 1 390 ? 6.013 -7.934 7.360 1.00 58.22 390 ARG A CA 1
ATOM 3125 C C . ARG A 1 390 ? 4.733 -7.079 7.239 1.00 58.22 390 ARG A C 1
ATOM 3127 O O . ARG A 1 390 ? 4.739 -6.146 6.439 1.00 58.22 390 ARG A O 1
ATOM 3134 N N . LEU A 1 391 ? 3.700 -7.396 8.023 1.00 59.84 391 LEU A N 1
ATOM 3135 C CA . LEU A 1 391 ? 2.438 -6.673 8.152 1.00 59.84 391 LEU A CA 1
ATOM 3136 C C . LEU A 1 391 ? 2.581 -5.578 9.217 1.00 59.84 391 LEU A C 1
ATOM 3138 O O . LEU A 1 391 ? 3.510 -5.592 10.032 1.00 59.84 391 LEU A O 1
ATOM 3142 N N . THR A 1 392 ? 1.663 -4.620 9.205 1.00 75.12 392 THR A N 1
ATOM 3143 C CA . THR A 1 392 ? 1.707 -3.466 10.102 1.00 75.12 392 THR A CA 1
ATOM 3144 C C . THR A 1 392 ? 0.926 -3.725 11.383 1.00 75.12 392 THR A C 1
ATOM 3146 O O . THR A 1 392 ? -0.220 -4.167 11.358 1.00 75.12 392 THR A O 1
ATOM 3149 N N . SER A 1 393 ? 1.516 -3.387 12.531 1.00 83.12 393 SER A N 1
ATOM 3150 C CA . SER A 1 393 ? 0.802 -3.404 13.808 1.00 83.12 393 SER A CA 1
ATOM 3151 C C . SER A 1 393 ? -0.310 -2.358 13.842 1.00 83.12 393 SER A C 1
ATOM 3153 O O . SER A 1 393 ? -0.085 -1.201 13.478 1.00 83.12 393 SER A O 1
ATOM 3155 N N . LEU A 1 394 ? -1.460 -2.744 14.390 1.00 93.75 394 LEU A N 1
ATOM 3156 C CA . LEU A 1 394 ? -2.532 -1.812 14.722 1.00 93.75 394 LEU A CA 1
ATOM 3157 C C . LEU A 1 394 ? -2.169 -1.022 15.980 1.00 93.75 394 LEU A C 1
ATOM 3159 O O . LEU A 1 394 ? -1.682 -1.602 16.956 1.00 93.75 394 LEU A O 1
ATOM 3163 N N . ILE A 1 395 ? -2.420 0.283 15.967 1.00 94.94 395 ILE A N 1
ATOM 3164 C CA . ILE A 1 395 ? -2.182 1.184 17.100 1.00 94.94 395 ILE A CA 1
ATOM 3165 C C . ILE A 1 395 ? -3.406 2.061 17.369 1.00 94.94 395 ILE A C 1
ATOM 3167 O O . ILE A 1 395 ? -4.381 2.025 16.616 1.00 94.94 395 ILE A O 1
ATOM 3171 N N . LEU A 1 396 ? -3.358 2.825 18.464 1.00 96.44 396 LEU A N 1
ATOM 3172 C CA . LEU A 1 396 ? -4.458 3.681 18.901 1.00 96.44 396 LEU A CA 1
ATOM 3173 C C . LEU A 1 396 ? -4.077 5.160 18.884 1.00 96.44 396 LEU A C 1
ATOM 3175 O O . LEU A 1 396 ? -2.986 5.533 19.328 1.00 96.44 396 LEU A O 1
ATOM 3179 N N . TYR A 1 397 ? -5.015 5.999 18.454 1.00 95.81 397 TYR A N 1
ATOM 3180 C CA . TYR A 1 397 ? -4.896 7.455 18.441 1.00 95.81 397 TYR A CA 1
ATOM 3181 C C . TYR A 1 397 ? -6.064 8.108 19.172 1.00 95.81 397 TYR A C 1
ATOM 3183 O O . TYR A 1 397 ? -7.195 7.655 19.054 1.00 95.81 397 TYR A O 1
ATOM 3191 N N . ASN A 1 398 ? -5.810 9.204 19.883 1.00 94.94 398 ASN A N 1
ATOM 3192 C CA . ASN A 1 398 ? -6.867 10.111 20.318 1.00 94.94 398 ASN A CA 1
ATOM 3193 C C . ASN A 1 398 ? -7.431 10.861 19.104 1.00 94.94 398 ASN A C 1
ATOM 3195 O O . ASN A 1 398 ? -6.666 11.313 18.244 1.00 94.94 398 ASN A O 1
ATOM 3199 N N . THR A 1 399 ? -8.750 11.025 19.078 1.00 95.25 399 THR A N 1
ATOM 3200 C CA . THR A 1 399 ? -9.488 11.754 18.038 1.00 95.25 399 THR A CA 1
ATOM 3201 C C . THR A 1 399 ? -10.688 12.507 18.624 1.00 95.25 399 THR A C 1
ATOM 3203 O O . THR A 1 399 ? -10.915 12.451 19.834 1.00 95.25 399 THR A O 1
ATOM 3206 N N . ASN A 1 400 ? -11.432 13.210 17.773 1.00 92.75 400 ASN A N 1
ATOM 3207 C CA . ASN A 1 400 ? -12.631 13.992 18.080 1.00 92.75 400 ASN A CA 1
ATOM 3208 C C . ASN A 1 400 ? -13.821 13.615 17.183 1.00 92.75 400 ASN A C 1
ATOM 3210 O O . ASN A 1 400 ? -13.819 12.576 16.519 1.00 92.75 400 ASN A O 1
ATOM 3214 N N . GLU A 1 401 ? -14.858 14.456 17.186 1.00 91.56 401 GLU A N 1
ATOM 3215 C CA . GLU A 1 401 ? -16.024 14.317 16.313 1.00 91.56 401 GLU A CA 1
ATOM 3216 C C . GLU A 1 401 ? -15.665 14.366 14.819 1.00 91.56 401 GLU A C 1
ATOM 3218 O O . GLU A 1 401 ? -16.191 13.552 14.071 1.00 91.56 401 GLU A O 1
ATOM 3223 N N . ASP A 1 402 ? -14.683 15.184 14.426 1.00 93.00 402 ASP A N 1
ATOM 3224 C CA . ASP A 1 402 ? -14.214 15.350 13.036 1.00 93.00 402 ASP A CA 1
ATOM 3225 C C . ASP A 1 402 ? -13.169 14.302 12.586 1.00 93.00 402 ASP A C 1
ATOM 3227 O O . ASP A 1 402 ? -12.505 14.449 11.554 1.00 93.00 402 ASP A O 1
ATOM 3231 N N . ASN A 1 403 ? -12.975 13.243 13.378 1.00 94.75 403 ASN A N 1
ATOM 3232 C CA . ASN A 1 403 ? -12.068 12.125 13.081 1.00 94.75 403 ASN A CA 1
ATOM 3233 C C . ASN A 1 403 ? -10.594 12.536 12.881 1.00 94.75 403 ASN A C 1
ATOM 3235 O O . ASN A 1 403 ? -9.818 11.840 12.222 1.00 94.75 403 ASN A O 1
ATOM 3239 N N . GLU A 1 404 ? -10.167 13.653 13.474 1.00 93.31 404 GLU A N 1
ATOM 3240 C CA . GLU A 1 404 ? -8.795 14.140 13.353 1.00 93.31 404 GLU A CA 1
ATOM 3241 C C . GLU A 1 404 ? -7.815 13.283 14.162 1.00 93.31 404 GLU A C 1
ATOM 3243 O O . GLU A 1 404 ? -8.054 12.933 15.323 1.00 93.31 404 GLU A O 1
ATOM 3248 N N . PHE A 1 405 ? -6.642 13.000 13.598 1.00 91.81 405 PHE A N 1
ATOM 3249 C CA . PHE A 1 405 ? -5.553 12.378 14.351 1.00 91.81 405 PHE A CA 1
ATOM 3250 C C . PHE A 1 405 ? -4.889 13.407 15.265 1.00 91.81 405 PHE A C 1
ATOM 3252 O O . PHE A 1 405 ? -4.125 14.251 14.794 1.00 91.81 405 PHE A O 1
ATOM 3259 N N . ARG A 1 406 ? -5.109 13.301 16.580 1.00 92.19 406 ARG A N 1
ATOM 3260 C CA . ARG A 1 406 ? -4.492 14.211 17.561 1.00 92.19 406 ARG A CA 1
ATOM 3261 C C . ARG A 1 406 ? -3.126 13.712 18.025 1.00 92.19 406 ARG A C 1
ATOM 3263 O O . ARG A 1 406 ? -2.100 14.349 17.806 1.00 92.19 406 ARG A O 1
ATOM 3270 N N . SER A 1 407 ? -3.099 12.561 18.683 1.00 92.38 407 SER A N 1
ATOM 3271 C CA . SER A 1 407 ? -1.876 11.953 19.214 1.00 92.38 407 SER A CA 1
ATOM 3272 C C . SER A 1 407 ? -2.058 10.452 19.344 1.00 92.38 407 SER A C 1
ATOM 3274 O O . SER A 1 407 ? -3.171 9.987 19.573 1.00 92.38 407 SER A O 1
ATOM 3276 N N . PHE A 1 408 ? -0.983 9.673 19.218 1.00 93.69 408 PHE A N 1
ATOM 3277 C CA . PHE A 1 408 ? -1.058 8.266 19.602 1.00 93.69 408 PHE A CA 1
ATOM 3278 C C . PHE A 1 408 ? -1.309 8.154 21.112 1.00 93.69 408 PHE A C 1
ATOM 3280 O O . PHE A 1 408 ? -0.870 9.005 21.892 1.00 93.69 408 PHE A O 1
ATOM 3287 N N . ILE A 1 409 ? -1.982 7.089 21.540 1.00 93.75 409 ILE A N 1
ATOM 3288 C CA . ILE A 1 409 ? -2.114 6.790 22.967 1.00 93.75 409 ILE A CA 1
ATOM 3289 C C . ILE A 1 409 ? -0.749 6.296 23.480 1.00 93.75 409 ILE A C 1
ATOM 3291 O O . ILE A 1 409 ? -0.218 5.310 22.954 1.00 93.75 409 ILE A O 1
ATOM 3295 N N . PRO A 1 410 ? -0.134 6.970 24.471 1.00 90.75 410 PRO A N 1
ATOM 3296 C CA . PRO A 1 410 ? 1.219 6.648 24.894 1.00 90.75 410 PRO A CA 1
ATOM 3297 C C . PRO A 1 410 ? 1.245 5.402 25.781 1.00 90.75 410 PRO A C 1
ATOM 3299 O O . PRO A 1 410 ? 0.512 5.279 26.763 1.00 90.75 410 PRO A O 1
ATOM 3302 N N . GLY A 1 411 ? 2.144 4.488 25.441 1.00 86.81 411 GLY A N 1
ATOM 3303 C CA . GLY A 1 411 ? 2.534 3.342 26.245 1.00 86.81 411 GLY A CA 1
ATOM 3304 C C . GLY A 1 411 ? 3.770 3.626 27.093 1.00 86.81 411 GLY A C 1
ATOM 3305 O O . GLY A 1 411 ? 4.102 4.767 27.427 1.00 86.81 411 GLY A O 1
ATOM 3306 N N . VAL A 1 412 ? 4.492 2.558 27.428 1.00 79.62 412 VAL A N 1
ATOM 3307 C CA . VAL A 1 412 ? 5.766 2.641 28.156 1.00 79.62 412 VAL A CA 1
ATOM 3308 C C . VAL A 1 412 ? 6.772 3.466 27.344 1.00 79.62 412 VAL A C 1
ATOM 3310 O O . VAL A 1 412 ? 6.878 3.305 26.135 1.00 79.62 412 VAL A O 1
ATOM 3313 N N . ASN A 1 413 ? 7.527 4.353 28.000 1.00 85.88 413 ASN A N 1
ATOM 3314 C CA . ASN A 1 413 ? 8.514 5.236 27.358 1.00 85.88 413 ASN A CA 1
ATOM 3315 C C . ASN A 1 413 ? 7.946 6.159 26.258 1.00 85.88 413 ASN A C 1
ATOM 3317 O O . ASN A 1 413 ? 8.698 6.585 25.385 1.00 85.88 413 ASN A O 1
ATOM 3321 N N . ASN A 1 414 ? 6.648 6.489 26.303 1.00 85.25 414 ASN A N 1
ATOM 3322 C CA . ASN A 1 414 ? 5.995 7.378 25.335 1.00 85.25 414 ASN A CA 1
ATOM 3323 C C . ASN A 1 414 ? 6.022 6.851 23.884 1.00 85.25 414 ASN A C 1
ATOM 3325 O O . ASN A 1 414 ? 6.042 7.633 22.939 1.00 85.25 414 ASN A O 1
ATOM 3329 N N . THR A 1 415 ? 6.039 5.529 23.696 1.00 87.62 415 THR A N 1
ATOM 3330 C CA . THR A 1 415 ? 5.828 4.899 22.383 1.00 87.62 415 THR A CA 1
ATOM 3331 C C . THR A 1 415 ? 4.343 4.636 22.163 1.00 87.62 415 THR A C 1
ATOM 3333 O O . THR A 1 415 ? 3.631 4.397 23.135 1.00 87.62 415 THR A O 1
ATOM 3336 N N . ALA A 1 416 ? 3.868 4.606 20.918 1.00 89.50 416 ALA A N 1
ATOM 3337 C CA . ALA A 1 416 ? 2.494 4.190 20.636 1.00 89.50 416 ALA A CA 1
ATOM 3338 C C . ALA A 1 416 ? 2.226 2.779 21.187 1.00 89.50 416 ALA A C 1
ATOM 3340 O O . ALA A 1 416 ? 3.039 1.868 21.002 1.00 89.50 416 ALA A O 1
ATOM 3341 N N . ILE A 1 417 ? 1.101 2.601 21.882 1.00 91.44 417 ILE A N 1
ATOM 3342 C CA . ILE A 1 417 ? 0.624 1.259 22.226 1.00 91.44 417 ILE A CA 1
ATOM 3343 C C . ILE A 1 417 ? 0.156 0.547 20.957 1.00 91.44 417 ILE A C 1
ATOM 3345 O O . ILE A 1 417 ? -0.537 1.130 20.123 1.00 91.44 417 ILE A O 1
ATOM 3349 N N . ALA A 1 418 ? 0.542 -0.716 20.823 1.00 91.75 418 ALA A N 1
ATOM 3350 C CA . ALA A 1 418 ? 0.166 -1.560 19.703 1.00 91.75 418 ALA A CA 1
ATOM 3351 C C . ALA A 1 418 ? -0.671 -2.737 20.190 1.00 91.75 418 ALA A C 1
ATOM 3353 O O . ALA A 1 418 ? -0.438 -3.266 21.282 1.00 91.75 418 ALA A O 1
ATOM 3354 N N . PHE A 1 419 ? -1.618 -3.165 19.363 1.00 94.06 419 PHE A N 1
ATOM 3355 C CA . PHE A 1 419 ? -2.335 -4.402 19.610 1.00 94.06 419 PHE A CA 1
ATOM 3356 C C . PHE A 1 419 ? -1.404 -5.602 19.468 1.00 94.06 419 PHE A C 1
ATOM 3358 O O . PHE A 1 419 ? -0.554 -5.678 18.578 1.00 94.06 419 PHE A O 1
ATOM 3365 N N . ARG A 1 420 ? -1.619 -6.577 20.343 1.00 92.06 420 ARG A N 1
ATOM 3366 C CA . ARG A 1 420 ? -1.071 -7.918 20.229 1.00 92.06 420 ARG A CA 1
ATOM 3367 C C . ARG A 1 420 ? -2.116 -8.823 19.594 1.00 92.06 420 ARG A C 1
ATOM 3369 O O . ARG A 1 420 ? -3.250 -8.858 20.064 1.00 92.06 420 ARG A O 1
ATOM 3376 N N . VAL A 1 421 ? -1.704 -9.601 18.599 1.00 91.56 421 VAL A N 1
ATOM 3377 C CA . VAL A 1 421 ? -2.510 -10.713 18.086 1.00 91.56 421 VAL A CA 1
ATOM 3378 C C . VAL A 1 421 ? -2.294 -11.932 18.977 1.00 91.56 421 VAL A C 1
ATOM 3380 O O . VAL A 1 421 ? -1.158 -12.275 19.327 1.00 91.56 421 VAL A O 1
ATOM 3383 N N . ASN A 1 422 ? -3.387 -12.548 19.405 1.00 91.25 422 ASN A N 1
ATOM 3384 C CA . ASN A 1 422 ? -3.395 -13.772 20.189 1.00 91.25 422 ASN A CA 1
ATOM 3385 C C . ASN A 1 422 ? -3.915 -14.892 19.287 1.00 91.25 422 ASN A C 1
ATOM 3387 O O . ASN A 1 422 ? -5.102 -15.213 19.308 1.00 91.25 422 ASN A O 1
ATOM 3391 N N . ASP A 1 423 ? -3.013 -15.436 18.469 1.00 84.12 423 ASP A N 1
ATOM 3392 C CA . ASP A 1 423 ? -3.333 -16.471 17.486 1.00 84.12 423 ASP A CA 1
ATOM 3393 C C . ASP A 1 423 ? -3.742 -17.775 18.169 1.00 84.12 423 ASP A C 1
ATOM 3395 O O . ASP A 1 423 ? -2.982 -18.355 18.957 1.00 84.12 423 ASP A O 1
ATOM 3399 N N . ASN A 1 424 ? -4.924 -18.277 17.818 1.00 83.81 424 ASN A N 1
ATOM 3400 C CA . ASN A 1 424 ? -5.348 -19.613 18.206 1.00 83.81 424 ASN A CA 1
ATOM 3401 C C . ASN A 1 424 ? -5.176 -20.572 17.020 1.00 83.81 424 ASN A C 1
ATOM 3403 O O . ASN A 1 424 ? -6.038 -20.720 16.162 1.00 83.81 424 ASN A O 1
ATOM 3407 N N . LEU A 1 425 ? -4.034 -21.264 16.996 1.00 80.94 425 LEU A N 1
ATOM 3408 C CA . LEU A 1 425 ? -3.674 -22.195 15.918 1.00 80.94 425 LEU A CA 1
ATOM 3409 C C . LEU A 1 425 ? -4.600 -23.422 15.816 1.00 80.94 425 LEU A C 1
ATOM 3411 O O . LEU A 1 425 ? -4.565 -24.116 14.803 1.00 80.94 425 LEU A O 1
ATOM 3415 N N . GLN A 1 426 ? -5.366 -23.735 16.867 1.00 82.12 426 GLN A N 1
ATOM 3416 C CA . GLN A 1 426 ? -6.307 -24.864 16.876 1.00 82.12 426 GLN A CA 1
ATOM 3417 C C . GLN A 1 426 ? -7.705 -24.438 16.432 1.00 82.12 426 GLN A C 1
ATOM 3419 O O . GLN A 1 426 ? -8.388 -25.203 15.756 1.00 82.12 426 GLN A O 1
ATOM 3424 N N . ASN A 1 427 ? -8.115 -23.229 16.813 1.00 84.19 427 ASN A N 1
ATOM 3425 C CA . ASN A 1 427 ? -9.375 -22.633 16.414 1.00 84.19 427 ASN A CA 1
ATOM 3426 C C . ASN A 1 427 ? -9.132 -21.192 15.963 1.00 84.19 427 ASN A C 1
ATOM 3428 O O . ASN A 1 427 ? -9.128 -20.281 16.788 1.00 84.19 427 ASN A O 1
ATOM 3432 N N . LYS A 1 428 ? -8.900 -20.991 14.661 1.00 82.38 428 LYS A N 1
ATOM 3433 C CA . LYS A 1 428 ? -8.557 -19.666 14.123 1.00 82.38 428 LYS A CA 1
ATOM 3434 C C . LYS A 1 428 ? -9.632 -18.621 14.408 1.00 82.38 428 LYS A C 1
ATOM 3436 O O . LYS A 1 428 ? -9.267 -17.481 14.673 1.00 82.38 428 LYS A O 1
ATOM 3441 N N . ASP A 1 429 ? -10.893 -19.034 14.470 1.00 81.44 429 ASP A N 1
ATOM 3442 C CA . ASP A 1 429 ? -12.057 -18.192 14.780 1.00 81.44 429 ASP A CA 1
ATOM 3443 C C . ASP A 1 429 ? -12.049 -17.655 16.227 1.00 81.44 429 ASP A C 1
ATOM 3445 O O . ASP A 1 429 ? -12.818 -16.774 16.591 1.00 81.44 429 ASP A O 1
ATOM 3449 N N . GLU A 1 430 ? -11.171 -18.172 17.090 1.00 88.81 430 GLU A N 1
ATOM 3450 C CA . GLU A 1 430 ? -10.934 -17.640 18.437 1.00 88.81 430 GLU A CA 1
ATOM 3451 C C . GLU A 1 430 ? -9.703 -16.722 18.509 1.00 88.81 430 GLU A C 1
ATOM 3453 O O . GLU A 1 430 ? -9.296 -16.325 19.603 1.00 88.81 430 GLU A O 1
ATOM 3458 N N . THR A 1 431 ? -9.084 -16.390 17.373 1.00 92.06 431 THR A N 1
ATOM 3459 C CA . THR A 1 431 ? -7.992 -15.409 17.315 1.00 92.06 431 THR A CA 1
ATOM 3460 C C . THR A 1 431 ? -8.522 -14.033 17.691 1.00 92.06 431 THR A C 1
ATOM 3462 O O . THR A 1 431 ? -9.595 -13.635 17.253 1.00 92.06 431 THR A O 1
ATOM 3465 N N . PHE A 1 432 ? -7.784 -13.284 18.511 1.00 94.81 432 PHE A N 1
ATOM 3466 C CA . PHE A 1 432 ? -8.216 -11.954 18.943 1.00 94.81 432 PHE A CA 1
ATOM 3467 C C . PHE A 1 432 ? -7.059 -10.981 19.107 1.00 94.81 432 PHE A C 1
ATOM 3469 O O . PHE A 1 432 ? -5.929 -11.348 19.442 1.00 94.81 432 PHE A O 1
ATOM 3476 N N . TYR A 1 433 ? -7.376 -9.705 18.949 1.00 95.88 433 TYR A N 1
ATOM 3477 C CA . TYR A 1 433 ? -6.474 -8.603 19.226 1.00 95.88 433 TYR A CA 1
ATOM 3478 C C . TYR A 1 433 ? -6.700 -8.107 20.650 1.00 95.88 433 TYR A C 1
ATOM 3480 O O . TYR A 1 433 ? -7.842 -7.915 21.070 1.00 95.88 433 TYR A O 1
ATOM 3488 N N . SER A 1 434 ? -5.621 -7.875 21.395 1.00 96.19 434 SER A N 1
ATOM 3489 C CA . SER A 1 434 ? -5.693 -7.237 22.709 1.00 96.19 434 SER A CA 1
ATOM 3490 C C . SER A 1 434 ? -4.674 -6.119 22.880 1.00 96.19 434 SER A C 1
ATOM 3492 O O . SER A 1 434 ? -3.568 -6.171 22.341 1.00 96.19 434 SER A O 1
ATOM 3494 N N . VAL A 1 435 ? -5.042 -5.099 23.650 1.00 95.94 435 VAL A N 1
ATOM 3495 C CA . VAL A 1 435 ? -4.146 -3.997 24.014 1.00 95.94 435 VAL A CA 1
ATOM 3496 C C . VAL A 1 435 ? -4.407 -3.540 25.447 1.00 95.94 435 VAL A C 1
ATOM 3498 O O . VAL A 1 435 ? -5.547 -3.509 25.915 1.00 95.94 435 VAL A O 1
ATOM 3501 N N . ASP A 1 436 ? -3.333 -3.192 26.151 1.00 95.56 436 ASP A N 1
ATOM 3502 C CA . ASP A 1 436 ? -3.391 -2.658 27.509 1.00 95.56 436 ASP A CA 1
ATOM 3503 C C . ASP A 1 436 ? -3.680 -1.147 27.475 1.00 95.56 436 ASP A C 1
ATOM 3505 O O . ASP A 1 436 ? -2.854 -0.347 27.032 1.00 95.56 436 ASP A O 1
ATOM 3509 N N . LEU A 1 437 ? -4.865 -0.767 27.955 1.00 95.69 437 LEU A N 1
ATOM 3510 C CA . LEU A 1 437 ? -5.327 0.615 28.098 1.00 95.69 437 LEU A CA 1
ATOM 3511 C C . LEU A 1 437 ? -5.286 1.108 29.548 1.00 95.69 437 LEU A C 1
ATOM 3513 O O . LEU A 1 437 ? -5.851 2.158 29.845 1.00 95.69 437 LEU A O 1
ATOM 3517 N N . THR A 1 438 ? -4.626 0.404 30.470 1.00 94.88 438 THR A N 1
ATOM 3518 C CA . THR A 1 438 ? -4.632 0.731 31.909 1.00 94.88 438 THR A CA 1
ATOM 3519 C C . THR A 1 438 ? -4.251 2.185 32.180 1.00 94.88 438 THR A C 1
ATOM 3521 O O . THR A 1 438 ? -4.940 2.873 32.934 1.00 94.88 438 THR A O 1
ATOM 3524 N N . SER A 1 439 ? -3.191 2.688 31.540 1.00 92.38 439 SER A N 1
ATOM 3525 C CA . SER A 1 439 ? -2.755 4.086 31.677 1.00 92.38 439 SER A CA 1
ATOM 3526 C C . SER A 1 439 ? -3.781 5.075 31.121 1.00 92.38 439 SER A C 1
ATOM 3528 O O . SER A 1 439 ? -4.065 6.085 31.764 1.00 92.38 439 SER A O 1
ATOM 3530 N N . TYR A 1 440 ? -4.374 4.768 29.962 1.00 93.00 440 TYR A N 1
ATOM 3531 C CA . TYR A 1 440 ? -5.413 5.597 29.349 1.00 93.00 440 TYR A CA 1
ATOM 3532 C C . TYR A 1 440 ? -6.652 5.681 30.253 1.00 93.00 440 TYR A C 1
ATOM 3534 O O . TYR A 1 440 ? -7.074 6.778 30.618 1.00 93.00 440 TYR A O 1
ATOM 3542 N N . VAL A 1 441 ? -7.178 4.535 30.700 1.00 94.06 441 VAL A N 1
ATOM 3543 C CA . VAL A 1 441 ? -8.358 4.478 31.579 1.00 94.06 441 VAL A CA 1
ATOM 3544 C C . VAL A 1 441 ? -8.091 5.189 32.904 1.00 94.06 441 VAL A C 1
ATOM 3546 O O . VAL A 1 441 ? -8.928 5.974 33.340 1.00 94.06 441 VAL A O 1
ATOM 3549 N N . ASN A 1 442 ? -6.917 4.999 33.519 1.00 92.19 442 ASN A N 1
ATOM 3550 C CA . ASN A 1 442 ? -6.540 5.748 34.722 1.00 92.19 442 ASN A CA 1
ATOM 3551 C C . ASN A 1 442 ? -6.543 7.262 34.477 1.00 92.19 442 ASN A C 1
ATOM 3553 O O . ASN A 1 442 ? -7.074 8.008 35.299 1.00 92.19 442 ASN A O 1
ATOM 3557 N N . SER A 1 443 ? -5.997 7.720 33.345 1.00 90.56 443 SER A N 1
ATOM 3558 C CA . SER A 1 443 ? -5.981 9.148 33.013 1.00 90.56 443 SER A CA 1
ATOM 3559 C C . SER A 1 443 ? -7.393 9.728 32.885 1.00 90.56 443 SER A C 1
ATOM 3561 O O . SER A 1 443 ? -7.673 10.766 33.477 1.00 90.56 443 SER A O 1
ATOM 3563 N N . VAL A 1 444 ? -8.314 9.008 32.239 1.00 92.06 444 VAL A N 1
ATOM 3564 C CA . VAL A 1 444 ? -9.718 9.416 32.115 1.00 92.06 444 VAL A CA 1
ATOM 3565 C C . VAL A 1 444 ? -10.444 9.406 33.464 1.00 92.06 444 VAL A C 1
ATOM 3567 O O . VAL A 1 444 ? -11.218 10.313 33.766 1.00 92.06 444 VAL A O 1
ATOM 3570 N N . VAL A 1 445 ? -10.199 8.403 34.308 1.00 90.81 445 VAL A N 1
ATOM 3571 C CA . VAL A 1 445 ? -10.809 8.312 35.645 1.00 90.81 445 VAL A CA 1
ATOM 3572 C C . VAL A 1 445 ? -10.375 9.482 36.538 1.00 90.81 445 VAL A C 1
ATOM 3574 O O . VAL A 1 445 ? -11.198 9.997 37.298 1.00 90.81 445 VAL A O 1
ATOM 3577 N N . VAL A 1 446 ? -9.115 9.919 36.429 1.00 88.62 446 VAL A N 1
ATOM 3578 C CA . VAL A 1 446 ? -8.541 11.018 37.225 1.00 88.62 446 VAL A CA 1
ATOM 3579 C C . VAL A 1 446 ? -8.904 12.395 36.665 1.00 88.62 446 VAL A C 1
ATOM 3581 O O . VAL A 1 446 ? -9.347 13.262 37.417 1.00 88.62 446 VAL A O 1
ATOM 3584 N N . SER A 1 447 ? -8.710 12.603 35.364 1.00 88.31 447 SER A N 1
ATOM 3585 C CA . SER A 1 447 ? -8.809 13.919 34.716 1.00 88.31 447 SER A CA 1
ATOM 3586 C C . SER A 1 447 ? -10.183 14.200 34.106 1.00 88.31 447 SER A C 1
ATOM 3588 O O . SER A 1 447 ? -10.497 15.353 33.825 1.00 88.31 447 SER A O 1
ATOM 3590 N N . GLY A 1 448 ? -11.015 13.172 33.928 1.00 84.38 448 GLY A N 1
ATOM 3591 C CA . GLY A 1 448 ? -12.208 13.242 33.088 1.00 84.38 448 GLY A CA 1
ATOM 3592 C C . GLY A 1 448 ? -11.883 13.031 31.607 1.00 84.38 448 GLY A C 1
ATOM 3593 O O . GLY A 1 448 ? -10.720 12.939 31.215 1.00 84.38 448 GLY A O 1
ATOM 3594 N N . LYS A 1 449 ? -12.936 12.926 30.798 1.00 83.81 449 LYS A N 1
ATOM 3595 C CA . LYS A 1 449 ? -12.883 12.805 29.337 1.00 83.81 449 LYS A CA 1
ATOM 3596 C C . LYS A 1 449 ? -13.747 13.908 28.731 1.00 83.81 449 LYS A C 1
ATOM 3598 O O . LYS A 1 449 ? -14.823 14.177 29.273 1.00 83.81 449 LYS A O 1
ATOM 3603 N N . GLU A 1 450 ? -13.305 14.538 27.645 1.00 82.38 450 GLU A N 1
ATOM 3604 C CA . GLU A 1 450 ? -14.162 15.478 26.919 1.00 82.38 450 GLU A CA 1
ATOM 3605 C C . GLU A 1 450 ? -15.263 14.718 26.167 1.00 82.38 450 GLU A C 1
ATOM 3607 O O . GLU A 1 450 ? -15.103 13.556 25.795 1.00 82.38 450 GLU A O 1
ATOM 3612 N N . TYR A 1 451 ? -16.421 15.349 25.964 1.00 77.31 451 TYR A N 1
ATOM 3613 C CA . TYR A 1 451 ? -17.576 14.676 25.356 1.00 77.31 451 TYR A CA 1
ATOM 3614 C C . TYR A 1 451 ? -17.281 14.158 23.938 1.00 77.31 451 TYR A C 1
ATOM 3616 O O . TYR A 1 451 ? -17.734 13.074 23.570 1.00 77.31 451 TYR A O 1
ATOM 3624 N N . GLU A 1 452 ? -16.495 14.924 23.184 1.00 83.44 452 GLU A N 1
ATOM 3625 C CA . GLU A 1 452 ? -16.131 14.660 21.790 1.00 83.44 452 GLU A CA 1
ATOM 3626 C C . GLU A 1 452 ? -14.951 13.690 21.651 1.00 83.44 452 GLU A C 1
ATOM 3628 O O . GLU A 1 452 ? -14.698 13.198 20.554 1.00 83.44 452 GLU A O 1
ATOM 3633 N N . ASP A 1 453 ? -14.229 13.385 22.736 1.00 89.62 453 ASP A N 1
ATOM 3634 C CA . ASP A 1 453 ? -13.051 12.526 22.655 1.00 89.62 453 ASP A CA 1
ATOM 3635 C C . ASP A 1 453 ? -13.443 11.102 22.233 1.00 89.62 453 ASP A C 1
ATOM 3637 O O . ASP A 1 453 ? -14.337 10.457 22.796 1.00 89.62 453 ASP A O 1
ATOM 3641 N N . ALA A 1 454 ? -12.692 10.545 21.297 1.00 95.38 454 ALA A N 1
ATOM 3642 C CA . ALA A 1 454 ? -12.802 9.155 20.882 1.00 95.38 454 ALA A CA 1
ATOM 3643 C C . ALA A 1 454 ? -11.410 8.576 20.608 1.00 95.38 454 ALA A C 1
ATOM 3645 O O . ALA A 1 454 ? -10.386 9.249 20.765 1.00 95.38 454 ALA A O 1
ATOM 3646 N N . ILE A 1 455 ? -11.367 7.296 20.252 1.00 97.00 455 ILE A N 1
ATOM 3647 C CA . ILE A 1 455 ? -10.132 6.592 19.921 1.00 97.00 455 ILE A CA 1
ATOM 3648 C C . ILE A 1 455 ? -10.243 6.055 18.498 1.00 97.00 455 ILE A C 1
ATOM 3650 O O . ILE A 1 455 ? -11.203 5.357 18.195 1.00 97.00 455 ILE A O 1
ATOM 3654 N N . LEU A 1 456 ? -9.255 6.329 17.649 1.00 97.56 456 LEU A N 1
ATOM 3655 C CA . LEU A 1 456 ? -9.084 5.632 16.373 1.00 97.56 456 LEU A CA 1
ATOM 3656 C C . LEU A 1 456 ? -8.187 4.419 16.566 1.00 97.56 456 LEU A C 1
ATOM 3658 O O . LEU A 1 456 ? -7.157 4.496 17.237 1.00 97.56 456 LEU A O 1
ATOM 3662 N N . ILE A 1 457 ? -8.560 3.325 15.922 1.00 97.69 457 ILE A N 1
ATOM 3663 C CA . ILE A 1 457 ? -7.822 2.077 15.827 1.00 97.69 457 ILE A CA 1
ATOM 3664 C C . ILE A 1 457 ? -7.519 1.842 14.354 1.00 97.69 457 ILE A C 1
ATOM 3666 O O . ILE A 1 457 ? -8.419 1.838 13.512 1.00 97.69 457 ILE A O 1
ATOM 3670 N N . GLY A 1 458 ? -6.247 1.623 14.039 1.00 95.69 458 GLY A N 1
ATOM 3671 C CA . GLY A 1 458 ? -5.857 1.277 12.682 1.00 95.69 458 GLY A CA 1
ATOM 3672 C C . GLY A 1 458 ? -4.359 1.190 12.483 1.00 95.69 458 GLY A C 1
ATOM 3673 O O . GLY A 1 458 ? -3.577 1.084 13.430 1.00 95.69 458 GLY A O 1
ATOM 3674 N N . ILE A 1 459 ? -3.977 1.203 11.214 1.00 93.75 459 ILE A N 1
ATOM 3675 C CA . ILE A 1 459 ? -2.595 1.085 10.759 1.00 93.75 459 ILE A CA 1
ATOM 3676 C C . ILE A 1 459 ? -1.836 2.378 11.085 1.00 93.75 459 ILE A C 1
ATOM 3678 O O . ILE A 1 459 ? -2.403 3.473 11.083 1.00 93.75 459 ILE A O 1
ATOM 3682 N N . GLN A 1 460 ? -0.543 2.256 11.380 1.00 90.75 460 GLN A N 1
ATOM 3683 C CA . GLN A 1 460 ? 0.325 3.404 11.649 1.00 90.75 460 GLN A CA 1
ATOM 3684 C C . GLN A 1 460 ? 0.314 4.401 10.480 1.00 90.75 460 GLN A C 1
ATOM 3686 O O . GLN A 1 460 ? 0.531 4.020 9.327 1.00 90.75 460 GLN A O 1
ATOM 3691 N N . ARG A 1 461 ? 0.095 5.685 10.787 1.00 88.19 461 ARG A N 1
ATOM 3692 C CA . ARG A 1 461 ? 0.014 6.783 9.807 1.00 88.19 461 ARG A CA 1
ATOM 3693 C C . ARG A 1 461 ? 1.234 6.875 8.891 1.00 88.19 461 ARG A C 1
ATOM 3695 O O . ARG A 1 461 ? 1.117 7.299 7.749 1.00 88.19 461 ARG A O 1
ATOM 3702 N N . GLU A 1 462 ? 2.395 6.471 9.385 1.00 87.00 462 GLU A N 1
ATOM 3703 C CA . GLU A 1 462 ? 3.664 6.541 8.668 1.00 87.00 462 GLU A CA 1
ATOM 3704 C C . GLU A 1 462 ? 3.783 5.485 7.561 1.00 87.00 462 GLU A C 1
ATOM 3706 O O . GLU A 1 462 ? 4.653 5.607 6.706 1.00 87.00 462 GLU A O 1
ATOM 3711 N N . VAL A 1 463 ? 2.945 4.440 7.574 1.00 89.56 463 VAL A N 1
ATOM 3712 C CA . VAL A 1 463 ? 3.012 3.327 6.605 1.00 89.56 463 VAL A CA 1
ATOM 3713 C C . VAL A 1 463 ? 1.670 2.962 5.976 1.00 89.56 463 VAL A C 1
ATOM 3715 O O . VAL A 1 463 ? 1.643 2.172 5.037 1.00 89.56 463 VAL A O 1
ATOM 3718 N N . VAL A 1 464 ? 0.561 3.545 6.442 1.00 92.19 464 VAL A N 1
ATOM 3719 C CA . VAL A 1 464 ? -0.793 3.254 5.945 1.00 92.19 464 VAL A CA 1
ATOM 3720 C C . VAL A 1 464 ? -0.937 3.474 4.436 1.00 92.19 464 VAL A C 1
ATOM 3722 O O . VAL A 1 464 ? -1.676 2.734 3.806 1.00 92.19 464 VAL A O 1
ATOM 3725 N N . GLY A 1 465 ? -0.194 4.400 3.821 1.00 92.19 465 GLY A N 1
ATOM 3726 C CA . GLY A 1 465 ? -0.202 4.602 2.365 1.00 92.19 465 GLY A CA 1
ATOM 3727 C C . GLY A 1 465 ? 0.611 3.590 1.550 1.00 92.19 465 GLY A C 1
ATOM 3728 O O . GLY A 1 465 ? 0.525 3.575 0.322 1.00 92.19 465 GLY A O 1
ATOM 3729 N N . ASN A 1 466 ? 1.392 2.724 2.197 1.00 91.25 466 ASN A N 1
ATOM 3730 C CA . ASN A 1 466 ? 2.217 1.706 1.542 1.00 91.25 466 ASN A CA 1
ATOM 3731 C C . ASN A 1 466 ? 1.961 0.307 2.110 1.00 91.25 466 ASN A C 1
ATOM 3733 O O . ASN A 1 466 ? 2.879 -0.493 2.291 1.00 91.25 466 ASN A O 1
ATOM 3737 N N . THR A 1 467 ? 0.692 0.020 2.385 1.00 91.06 467 THR A N 1
ATOM 3738 C CA . THR A 1 467 ? 0.209 -1.311 2.734 1.00 91.06 467 THR A CA 1
ATOM 3739 C C . THR A 1 467 ? -1.227 -1.490 2.251 1.00 91.06 467 THR A C 1
ATOM 3741 O O . THR A 1 467 ? -1.954 -0.518 2.083 1.00 91.06 467 THR A O 1
ATOM 3744 N N . TYR A 1 468 ? -1.630 -2.734 2.037 1.00 90.88 468 TYR A N 1
ATOM 3745 C CA . TYR A 1 468 ? -3.003 -3.146 1.738 1.00 90.88 468 TYR A CA 1
ATOM 3746 C C . TYR A 1 468 ? -3.571 -4.032 2.857 1.00 90.88 468 TYR A C 1
ATOM 3748 O O . TYR A 1 468 ? -4.594 -4.684 2.667 1.00 90.88 468 TYR A O 1
ATOM 3756 N N . ASP A 1 469 ? -2.915 -4.037 4.025 1.00 92.25 469 ASP A N 1
ATOM 3757 C CA . ASP A 1 469 ? -3.370 -4.722 5.234 1.00 92.25 469 ASP A CA 1
ATOM 3758 C C . ASP A 1 469 ? -4.817 -4.341 5.556 1.00 92.25 469 ASP A C 1
ATOM 3760 O O . ASP A 1 469 ? -5.193 -3.166 5.494 1.00 92.25 469 ASP A O 1
ATOM 3764 N N . ARG A 1 470 ? -5.620 -5.334 5.937 1.00 93.81 470 ARG A N 1
ATOM 3765 C CA . ARG A 1 470 ? -7.037 -5.150 6.248 1.00 93.81 470 ARG A CA 1
ATOM 3766 C C . ARG A 1 470 ? -7.442 -5.884 7.517 1.00 93.81 470 ARG A C 1
ATOM 3768 O O . ARG A 1 470 ? -6.850 -6.905 7.858 1.00 93.81 470 ARG A O 1
ATOM 3775 N N . LEU A 1 471 ? -8.479 -5.393 8.184 1.00 96.00 471 LEU A N 1
ATOM 3776 C CA . LEU A 1 471 ? -9.152 -6.088 9.278 1.00 96.00 471 LEU A CA 1
ATOM 3777 C C . LEU A 1 471 ? -10.637 -5.713 9.292 1.00 96.00 471 LEU A C 1
ATOM 3779 O O . LEU A 1 471 ? -10.977 -4.532 9.267 1.00 96.00 471 LEU A O 1
ATOM 3783 N N . ILE A 1 472 ? -11.501 -6.724 9.359 1.00 97.50 472 ILE A N 1
ATOM 3784 C CA . ILE A 1 472 ? -12.935 -6.575 9.609 1.00 97.50 472 ILE A CA 1
ATOM 3785 C C . ILE A 1 472 ? -13.157 -7.005 11.055 1.00 97.50 472 ILE A C 1
ATOM 3787 O O . ILE A 1 472 ? -12.684 -8.073 11.444 1.00 97.50 472 ILE A O 1
ATOM 3791 N N . ILE A 1 473 ? -13.827 -6.181 11.850 1.00 98.00 473 ILE A N 1
ATOM 3792 C CA . ILE A 1 473 ? -14.013 -6.391 13.287 1.00 98.00 473 ILE A CA 1
ATOM 3793 C C . ILE A 1 473 ? -15.493 -6.628 13.570 1.00 98.00 473 ILE A C 1
ATOM 3795 O O . ILE A 1 473 ? -16.331 -5.871 13.093 1.00 98.00 473 ILE A O 1
ATOM 3799 N N . GLU A 1 474 ? -15.788 -7.659 14.358 1.00 96.38 474 GLU A N 1
ATOM 3800 C CA . GLU A 1 474 ? -17.132 -7.973 14.855 1.00 96.38 474 GLU A CA 1
ATOM 3801 C C . GLU A 1 474 ? -17.447 -7.167 16.129 1.00 96.38 474 GLU A C 1
ATOM 3803 O O . GLU A 1 474 ? -16.645 -7.125 17.069 1.00 96.38 474 GLU A O 1
ATOM 3808 N N . ASP A 1 475 ? -18.631 -6.558 16.181 1.00 95.81 475 ASP A N 1
ATOM 3809 C CA . ASP A 1 475 ? -19.142 -5.813 17.337 1.00 95.81 475 ASP A CA 1
ATOM 3810 C C . ASP A 1 475 ? -20.627 -6.098 17.630 1.00 95.81 475 ASP A C 1
ATOM 3812 O O . ASP A 1 475 ? -21.318 -5.274 18.228 1.00 95.81 475 ASP A O 1
ATOM 3816 N N . ASP A 1 476 ? -21.140 -7.264 17.217 1.00 95.12 476 ASP A N 1
ATOM 3817 C CA . ASP A 1 476 ? -22.518 -7.675 17.517 1.00 95.12 476 ASP A CA 1
ATOM 3818 C C . ASP A 1 476 ? -22.728 -7.798 19.040 1.00 95.12 476 ASP A C 1
ATOM 3820 O O . ASP A 1 476 ? -22.111 -8.662 19.672 1.00 95.12 476 ASP A O 1
ATOM 3824 N N . PRO A 1 477 ? -23.613 -6.993 19.667 1.00 92.12 477 PRO A N 1
ATOM 3825 C CA . PRO A 1 477 ? -23.854 -7.034 21.108 1.00 92.12 477 PRO A CA 1
ATOM 3826 C C . PRO A 1 477 ? -24.259 -8.410 21.653 1.00 92.12 477 PRO A C 1
ATOM 3828 O O . PRO A 1 477 ? -23.978 -8.695 22.826 1.00 92.12 477 PRO A O 1
ATOM 3831 N N . ASP A 1 478 ? -24.885 -9.254 20.831 1.00 92.50 478 ASP A N 1
ATOM 3832 C CA . ASP A 1 478 ? -25.345 -10.596 21.201 1.00 92.50 478 ASP A CA 1
ATOM 3833 C C . ASP A 1 478 ? -24.264 -11.679 20.996 1.00 92.50 478 ASP A C 1
ATOM 3835 O O . ASP A 1 478 ? -24.443 -12.826 21.417 1.00 92.50 478 ASP A O 1
ATOM 3839 N N . SER A 1 479 ? -23.115 -11.319 20.414 1.00 92.12 479 SER A N 1
ATOM 3840 C CA . SER A 1 479 ? -21.986 -12.212 20.143 1.00 92.12 479 SER A CA 1
ATOM 3841 C C . SER A 1 479 ? -20.949 -12.236 21.276 1.00 92.12 479 SER A C 1
ATOM 3843 O O . SER A 1 479 ? -20.608 -11.217 21.884 1.00 92.12 479 SER A O 1
ATOM 3845 N N . ASP A 1 480 ? -20.347 -13.407 21.514 1.00 90.50 480 ASP A N 1
ATOM 3846 C CA . ASP A 1 480 ? -19.180 -13.553 22.402 1.00 90.50 480 ASP A CA 1
ATOM 3847 C C . ASP A 1 480 ? -17.918 -12.858 21.839 1.00 90.50 480 ASP A C 1
ATOM 3849 O O . ASP A 1 480 ? -16.978 -12.539 22.591 1.00 90.50 480 ASP A O 1
ATOM 3853 N N . TYR A 1 481 ? -17.923 -12.592 20.528 1.00 92.75 481 TYR A N 1
ATOM 3854 C CA . TYR A 1 481 ? -16.850 -11.959 19.759 1.00 92.75 481 TYR A CA 1
ATOM 3855 C C . TYR A 1 481 ? -16.972 -10.434 19.665 1.00 92.75 481 TYR A C 1
ATOM 3857 O O . TYR A 1 481 ? -16.141 -9.801 19.021 1.00 92.75 481 TYR A O 1
ATOM 3865 N N . ARG A 1 482 ? -17.950 -9.825 20.344 1.00 94.31 482 ARG A N 1
ATOM 3866 C CA . ARG A 1 482 ? -18.079 -8.365 20.390 1.00 94.31 482 ARG A CA 1
ATOM 3867 C C . ARG A 1 482 ? -16.847 -7.681 20.971 1.00 94.31 482 ARG A C 1
ATOM 3869 O O . ARG A 1 482 ? -16.144 -8.245 21.830 1.00 94.31 482 ARG A O 1
ATOM 3876 N N . MET A 1 483 ? -16.643 -6.425 20.592 1.00 95.75 483 MET A N 1
ATOM 3877 C CA . MET A 1 483 ? -15.592 -5.609 21.176 1.00 95.75 483 MET A CA 1
ATOM 3878 C C . MET A 1 483 ? -15.872 -5.374 22.665 1.00 95.75 483 MET A C 1
ATOM 3880 O O . MET A 1 483 ? -16.992 -5.082 23.085 1.00 95.75 483 MET A O 1
ATOM 3884 N N . LYS A 1 484 ? -14.846 -5.519 23.509 1.00 96.38 484 LYS A N 1
ATOM 3885 C CA . LYS A 1 484 ? -15.009 -5.374 24.964 1.00 96.38 484 LYS A CA 1
ATOM 3886 C C . LYS A 1 484 ? -13.788 -4.786 25.641 1.00 96.38 484 LYS A C 1
ATOM 3888 O O . LYS A 1 484 ? -12.655 -5.169 25.363 1.00 96.38 484 LYS A O 1
ATOM 3893 N N . LEU A 1 485 ? -14.039 -3.903 26.603 1.00 97.06 485 LEU A N 1
ATOM 3894 C CA . LEU A 1 485 ? -13.033 -3.390 27.524 1.00 97.06 485 LEU A CA 1
ATOM 3895 C C . LEU A 1 485 ? -13.191 -4.102 28.870 1.00 97.06 485 LEU A C 1
ATOM 3897 O O . LEU A 1 485 ? -14.161 -3.867 29.590 1.00 97.06 485 LEU A O 1
ATOM 3901 N N . LYS A 1 486 ? -12.225 -4.956 29.214 1.00 97.12 486 LYS A N 1
ATOM 3902 C CA . LYS A 1 486 ? -12.161 -5.637 30.512 1.00 97.12 486 LYS A CA 1
ATOM 3903 C C . LYS A 1 486 ? -11.358 -4.802 31.496 1.00 97.12 486 LYS A C 1
ATOM 3905 O O . LYS A 1 486 ? -10.169 -4.580 31.281 1.00 97.12 486 LYS A O 1
ATOM 3910 N N . VAL A 1 487 ? -11.981 -4.373 32.587 1.00 96.81 487 VAL A N 1
ATOM 3911 C CA . VAL A 1 487 ? -11.358 -3.547 33.626 1.00 96.81 487 VAL A CA 1
ATOM 3912 C C . VAL A 1 487 ? -11.322 -4.302 34.947 1.00 96.81 487 VAL A C 1
ATOM 3914 O O . VAL A 1 487 ? -12.362 -4.614 35.520 1.00 96.81 487 VAL A O 1
ATOM 3917 N N . THR A 1 488 ? -10.122 -4.549 35.461 1.00 96.44 488 THR A N 1
ATOM 3918 C CA . THR A 1 488 ? -9.910 -4.965 36.848 1.00 96.44 488 THR A CA 1
ATOM 3919 C C . THR A 1 488 ? -9.767 -3.712 37.702 1.00 96.44 488 THR A C 1
ATOM 3921 O O . THR A 1 488 ? -8.818 -2.941 37.527 1.00 96.44 488 THR A O 1
ATOM 3924 N N . TYR A 1 489 ? -10.698 -3.502 38.626 1.00 93.50 489 TYR A N 1
ATOM 3925 C CA . TYR A 1 489 ? -10.792 -2.295 39.444 1.00 93.50 489 TYR A CA 1
ATOM 3926 C C . TYR A 1 489 ? -10.761 -2.654 40.930 1.00 93.50 489 TYR A C 1
ATOM 3928 O O . TYR A 1 489 ? -11.432 -3.596 41.350 1.00 93.50 489 TYR A O 1
ATOM 3936 N N . VAL A 1 490 ? -9.992 -1.911 41.728 1.00 92.50 490 VAL A N 1
ATOM 3937 C CA . VAL A 1 490 ? -10.037 -2.010 43.193 1.00 92.50 490 VAL A CA 1
ATOM 3938 C C . VAL A 1 490 ? -10.967 -0.938 43.743 1.00 92.50 490 VAL A C 1
ATOM 3940 O O . VAL A 1 490 ? -10.838 0.235 43.400 1.00 92.50 490 VAL A O 1
ATOM 3943 N N . ILE A 1 491 ? -11.905 -1.347 44.586 1.00 90.31 491 ILE A N 1
ATOM 3944 C CA . ILE A 1 491 ? -12.900 -0.502 45.240 1.00 90.31 491 ILE A CA 1
ATOM 3945 C C . ILE A 1 491 ? -12.588 -0.492 46.728 1.00 90.31 491 ILE A C 1
ATOM 3947 O O . ILE A 1 491 ? -12.558 -1.549 47.347 1.00 90.31 491 ILE A O 1
ATOM 3951 N N . GLN A 1 492 ? -12.427 0.687 47.312 1.00 84.31 492 GLN A N 1
ATOM 3952 C CA . GLN A 1 492 ? -12.457 0.879 48.755 1.00 84.31 492 GLN A CA 1
ATOM 3953 C C . GLN A 1 492 ? -13.863 1.348 49.146 1.00 84.31 492 GLN A C 1
ATOM 3955 O O . GLN A 1 492 ? -14.337 2.387 48.665 1.00 84.31 492 GLN A O 1
ATOM 3960 N N . ARG A 1 493 ? -14.550 0.539 49.956 1.00 76.00 493 ARG A N 1
ATOM 3961 C CA . ARG A 1 493 ? -15.933 0.782 50.384 1.00 76.00 493 ARG A CA 1
ATOM 3962 C C . ARG A 1 493 ? -16.038 1.706 51.588 1.00 76.00 493 ARG A C 1
ATOM 3964 O O . ARG A 1 493 ? -15.127 1.689 52.447 1.00 76.00 493 ARG A O 1
#